Protein AF-A0A9D8N8G3-F1 (afdb_monomer)

pLDDT: mean 93.61, std 4.78, range [52.09, 98.94]

Nearest PDB structures (foldseek):
  8oh5-assembly1_C  TM=8.908E-01  e=1.670E-44  Sporomusa ovata DSM 2662
  5jfc-assembly1_L  TM=8.864E-01  e=9.690E-38  Pyrococcus furiosus
  5vj7-assembly1_A  TM=8.823E-01  e=2.853E-37  Pyrococcus furiosus COM1
  8f6n-assembly2_C  TM=8.908E-01  e=4.747E-33  Sus scrofa
  6s6s-assembly1_F  TM=8.256E-01  e=1.113E-32  Azospirillum brasilense

Structure (mmCIF, N/CA/C/O backbone):
data_AF-A0A9D8N8G3-F1
#
_entry.id   AF-A0A9D8N8G3-F1
#
loop_
_atom_site.group_PDB
_atom_site.id
_atom_site.type_symbol
_atom_site.label_atom_id
_atom_site.label_alt_id
_atom_site.label_comp_id
_atom_site.label_asym_id
_atom_site.label_entity_id
_atom_site.label_seq_id
_atom_site.pdbx_PDB_ins_code
_atom_site.Cartn_x
_atom_site.Cartn_y
_atom_site.Cartn_z
_atom_site.occupancy
_atom_site.B_iso_or_equiv
_atom_site.auth_seq_id
_atom_site.auth_comp_id
_atom_site.auth_asym_id
_atom_site.auth_atom_id
_atom_site.pdbx_PDB_model_num
ATOM 1 N N . SER A 1 1 ? 28.127 6.736 -25.339 1.00 79.81 1 SER A N 1
ATOM 2 C CA . SER A 1 1 ? 27.275 5.970 -26.266 1.00 79.81 1 SER A CA 1
ATOM 3 C C . SER A 1 1 ? 27.739 6.229 -27.685 1.00 79.81 1 SER A C 1
ATOM 5 O O . SER A 1 1 ? 28.401 7.236 -27.917 1.00 79.81 1 SER A O 1
ATOM 7 N N . VAL A 1 2 ? 27.401 5.345 -28.619 1.00 86.50 2 VAL A N 1
ATOM 8 C CA . VAL A 1 2 ? 27.477 5.591 -30.072 1.00 86.50 2 VAL A CA 1
ATOM 9 C C . VAL A 1 2 ? 26.071 5.801 -30.641 1.00 86.50 2 VAL A C 1
ATOM 11 O O . VAL A 1 2 ? 25.100 5.398 -30.009 1.00 86.50 2 VAL A O 1
ATOM 14 N N . SER A 1 3 ? 25.934 6.421 -31.818 1.00 85.56 3 SER A N 1
ATOM 15 C CA . SER A 1 3 ? 24.629 6.834 -32.370 1.00 85.56 3 SER A CA 1
ATOM 16 C C . SER A 1 3 ? 23.594 5.705 -32.437 1.00 85.56 3 SER A C 1
ATOM 18 O O . SER A 1 3 ? 22.457 5.907 -32.030 1.00 85.56 3 SER A O 1
ATOM 20 N N . ILE A 1 4 ? 24.001 4.501 -32.853 1.00 85.69 4 ILE A N 1
ATOM 21 C CA . ILE A 1 4 ? 23.126 3.320 -32.978 1.00 85.69 4 ILE A CA 1
ATOM 22 C C . ILE A 1 4 ? 22.538 2.822 -31.646 1.00 85.69 4 ILE A C 1
ATOM 24 O O . ILE A 1 4 ? 21.567 2.070 -31.651 1.00 85.69 4 ILE A O 1
ATOM 28 N N . GLU A 1 5 ? 23.102 3.237 -30.508 1.00 88.19 5 GLU A N 1
ATOM 29 C CA . GLU A 1 5 ? 22.597 2.903 -29.168 1.00 88.19 5 GLU A CA 1
ATOM 30 C C . GLU A 1 5 ? 21.455 3.840 -28.728 1.00 88.19 5 GLU A C 1
ATOM 32 O O . GLU A 1 5 ? 20.814 3.585 -27.711 1.00 88.19 5 GLU A O 1
ATOM 37 N N . HIS A 1 6 ? 21.182 4.919 -29.473 1.00 90.81 6 HIS A N 1
ATOM 38 C CA . HIS A 1 6 ? 20.105 5.866 -29.175 1.00 90.81 6 HIS A CA 1
ATOM 39 C C . HIS A 1 6 ? 18.863 5.560 -30.010 1.00 90.81 6 HIS A C 1
ATOM 41 O O . HIS A 1 6 ? 18.914 5.557 -31.237 1.00 90.81 6 HIS A O 1
ATOM 47 N N . ILE A 1 7 ? 17.707 5.387 -29.367 1.00 92.50 7 ILE A N 1
ATOM 48 C CA . ILE A 1 7 ? 16.433 5.168 -30.079 1.00 92.50 7 ILE A CA 1
ATOM 49 C C . ILE A 1 7 ? 16.090 6.359 -30.988 1.00 92.50 7 ILE A C 1
ATOM 51 O O . ILE A 1 7 ? 15.642 6.171 -32.117 1.00 92.50 7 ILE A O 1
ATOM 55 N N . SER A 1 8 ? 16.381 7.581 -30.539 1.00 93.81 8 SER A N 1
ATOM 56 C CA . SER A 1 8 ? 16.156 8.809 -31.310 1.00 93.81 8 SER A CA 1
ATOM 57 C C . SER A 1 8 ? 16.943 8.857 -32.622 1.00 93.81 8 SER A C 1
ATOM 59 O O . SER A 1 8 ? 16.462 9.443 -33.588 1.00 93.81 8 SER A O 1
ATOM 61 N N . TYR A 1 9 ? 18.121 8.225 -32.694 1.00 93.75 9 TYR A N 1
ATOM 62 C CA . TYR A 1 9 ? 18.868 8.095 -33.948 1.00 93.75 9 TYR A CA 1
ATOM 63 C C . TYR A 1 9 ? 18.066 7.292 -34.976 1.00 93.75 9 TYR A C 1
ATOM 65 O O . TYR A 1 9 ? 17.943 7.718 -36.123 1.00 93.75 9 TYR A O 1
ATOM 73 N N . TRP A 1 10 ? 17.484 6.166 -34.558 1.00 93.94 10 TRP A N 1
ATOM 74 C CA . TRP A 1 10 ? 16.692 5.313 -35.438 1.00 93.94 10 TRP A CA 1
ATOM 75 C C . TRP A 1 10 ? 15.405 5.992 -35.887 1.00 93.94 10 TRP A C 1
ATOM 77 O O . TRP A 1 10 ? 15.117 6.000 -37.078 1.00 93.94 10 TRP A O 1
ATOM 87 N N . LEU A 1 11 ? 14.674 6.623 -34.968 1.00 95.62 11 LEU A N 1
ATOM 88 C CA . LEU A 1 11 ? 13.458 7.351 -35.327 1.00 95.62 11 LEU A CA 1
ATOM 89 C C . LEU A 1 11 ? 13.748 8.493 -36.318 1.00 95.62 11 LEU A C 1
ATOM 91 O O . LEU A 1 11 ? 13.042 8.615 -37.308 1.00 95.62 11 LEU A O 1
ATOM 95 N N . LYS A 1 12 ? 14.827 9.269 -36.125 1.00 95.44 12 LYS A N 1
ATOM 96 C CA . LYS A 1 12 ? 15.235 10.319 -37.084 1.00 95.44 12 LYS A CA 1
ATOM 97 C C . LYS A 1 12 ? 15.660 9.753 -38.433 1.00 95.44 12 LYS A C 1
ATOM 99 O O . LYS A 1 12 ? 15.369 10.330 -39.472 1.00 95.44 12 LYS A O 1
ATOM 104 N N . LYS A 1 13 ? 16.367 8.622 -38.432 1.00 94.50 13 LYS A N 1
ATOM 105 C CA . LYS A 1 13 ? 16.804 7.965 -39.667 1.00 94.50 13 LYS A CA 1
ATOM 106 C C . LYS A 1 13 ? 15.622 7.548 -40.549 1.00 94.50 13 LYS A C 1
ATOM 108 O O . LYS A 1 13 ? 15.748 7.590 -41.769 1.00 94.50 13 LYS A O 1
ATOM 113 N N . TYR A 1 14 ? 14.521 7.130 -39.933 1.00 95.12 14 TYR A N 1
ATOM 114 C CA . TYR A 1 14 ? 13.307 6.683 -40.612 1.00 95.12 14 TYR A CA 1
ATOM 115 C C . TYR A 1 14 ? 12.183 7.722 -40.556 1.00 95.12 14 TYR A C 1
ATOM 117 O O . TYR A 1 14 ? 11.014 7.363 -40.665 1.00 95.12 14 TYR A O 1
ATOM 125 N N . GLU A 1 15 ? 12.508 9.002 -40.371 1.00 93.75 15 GLU A N 1
ATOM 126 C CA . GLU A 1 15 ? 11.506 10.065 -40.348 1.00 93.75 15 GLU A CA 1
ATOM 127 C C . GLU A 1 15 ? 10.691 10.072 -41.654 1.00 93.75 15 GLU A C 1
ATOM 129 O O . GLU A 1 15 ? 11.238 9.933 -42.748 1.00 93.75 15 GLU A O 1
ATOM 134 N N . GLY A 1 16 ? 9.363 10.158 -41.528 1.00 92.12 16 GLY A N 1
ATOM 135 C CA . GLY A 1 16 ? 8.422 9.971 -42.641 1.00 92.12 16 GLY A CA 1
ATOM 136 C C . GLY A 1 16 ? 8.065 8.510 -42.959 1.00 92.12 16 GLY A C 1
ATOM 137 O O . GLY A 1 16 ? 7.144 8.279 -43.732 1.00 92.12 16 GLY A O 1
ATOM 138 N N . HIS A 1 17 ? 8.733 7.533 -42.338 1.00 95.75 17 HIS A N 1
ATOM 139 C CA . HIS A 1 17 ? 8.478 6.092 -42.473 1.00 95.75 17 HIS A CA 1
ATOM 140 C C . HIS A 1 17 ? 8.412 5.415 -41.095 1.00 95.75 17 HIS A C 1
ATOM 142 O O . HIS A 1 17 ? 9.088 4.411 -40.838 1.00 95.75 17 HIS A O 1
ATOM 148 N N . ILE A 1 18 ? 7.626 5.996 -40.188 1.00 97.81 18 ILE A N 1
ATOM 149 C CA . ILE A 1 18 ? 7.393 5.476 -38.839 1.00 97.81 18 ILE A CA 1
ATOM 150 C C . ILE A 1 18 ? 5.921 5.094 -38.739 1.00 97.81 18 ILE A C 1
ATOM 152 O O . ILE A 1 18 ? 5.045 5.901 -39.033 1.00 97.81 18 ILE A O 1
ATOM 156 N N . GLY A 1 19 ? 5.659 3.868 -38.304 1.00 97.06 19 GLY A N 1
ATOM 157 C CA . GLY A 1 19 ? 4.315 3.378 -38.045 1.00 97.06 19 GLY A CA 1
ATOM 158 C C . GLY A 1 19 ? 4.213 2.776 -36.657 1.00 97.06 19 GLY A C 1
ATOM 159 O O . GLY A 1 19 ? 5.212 2.425 -36.030 1.00 97.06 19 GLY A O 1
ATOM 160 N N . VAL A 1 20 ? 2.995 2.619 -36.167 1.00 96.94 20 VAL A N 1
ATOM 161 C CA . VAL A 1 20 ? 2.717 1.934 -34.912 1.00 96.94 20 VAL A CA 1
ATOM 162 C C . VAL A 1 20 ? 1.592 0.937 -35.105 1.00 96.94 20 VAL A C 1
ATOM 164 O O . VAL A 1 20 ? 0.679 1.146 -35.897 1.00 96.94 20 VAL A O 1
ATOM 167 N N . GLY A 1 21 ? 1.675 -0.185 -34.403 1.00 94.75 21 GLY A N 1
ATOM 168 C CA . GLY A 1 21 ? 0.604 -1.163 -34.398 1.00 94.75 21 GLY A CA 1
ATOM 169 C C . GLY A 1 21 ? 0.631 -2.068 -33.181 1.00 94.75 21 GLY A C 1
ATOM 170 O O . GLY A 1 21 ? 1.273 -1.804 -32.155 1.00 94.75 21 GLY A O 1
ATOM 171 N N . ILE A 1 22 ? -0.090 -3.179 -33.309 1.00 92.56 22 ILE A N 1
ATOM 172 C CA . ILE A 1 22 ? -0.308 -4.115 -32.210 1.00 92.56 22 ILE A CA 1
ATOM 173 C C . ILE A 1 22 ? 0.998 -4.731 -31.688 1.00 92.56 22 ILE A C 1
ATOM 175 O O . ILE A 1 22 ? 1.863 -5.194 -32.432 1.00 92.56 22 ILE A O 1
ATOM 179 N N . CYS A 1 23 ? 1.113 -4.842 -30.367 1.00 92.81 23 CYS A N 1
ATOM 180 C CA . CYS A 1 23 ? 2.103 -5.698 -29.736 1.00 92.81 23 CYS A CA 1
ATOM 181 C C . CYS A 1 23 ? 1.648 -7.156 -29.835 1.00 92.81 23 CYS A C 1
ATOM 183 O O . CYS A 1 23 ? 0.794 -7.616 -29.072 1.00 92.81 23 CYS A O 1
ATOM 185 N N . SER A 1 24 ? 2.275 -7.908 -30.739 1.00 91.12 24 SER A N 1
ATOM 186 C CA . SER A 1 24 ? 1.999 -9.335 -30.954 1.00 91.12 24 SER A CA 1
ATOM 187 C C . SER A 1 24 ? 2.133 -10.177 -29.679 1.00 91.12 24 SER A C 1
ATOM 189 O O . SER A 1 24 ? 1.367 -11.118 -29.485 1.00 91.12 24 SER A O 1
ATOM 191 N N . CYS A 1 25 ? 3.052 -9.822 -28.771 1.00 92.19 25 CYS A N 1
ATOM 192 C CA . CYS A 1 25 ? 3.231 -10.517 -27.492 1.00 92.19 25 CYS A CA 1
ATOM 193 C C . CYS A 1 25 ? 2.031 -10.319 -26.556 1.00 92.19 25 CYS A C 1
ATOM 195 O O . CYS A 1 25 ? 1.520 -11.298 -26.012 1.00 92.19 25 CYS A O 1
ATOM 197 N N . ARG A 1 26 ? 1.562 -9.070 -26.392 1.00 91.88 26 ARG A N 1
ATOM 198 C CA . ARG A 1 26 ? 0.375 -8.751 -25.578 1.00 91.88 26 ARG A CA 1
ATOM 199 C C . ARG A 1 26 ? -0.870 -9.392 -26.182 1.00 91.88 26 ARG A C 1
ATOM 201 O O . ARG A 1 26 ? -1.603 -10.080 -25.478 1.00 91.88 26 ARG A O 1
ATOM 208 N N . TYR A 1 27 ? -1.059 -9.228 -27.492 1.00 91.44 27 TYR A N 1
ATOM 209 C CA . TYR A 1 27 ? -2.198 -9.788 -28.216 1.00 91.44 27 TYR A CA 1
ATOM 210 C C . TYR A 1 27 ? -2.240 -11.319 -28.128 1.00 91.44 27 TYR A C 1
ATOM 212 O O . TYR A 1 27 ? -3.257 -11.891 -27.744 1.00 91.44 27 TYR A O 1
ATOM 220 N N . GLY A 1 28 ? -1.120 -11.986 -28.422 1.00 91.50 28 GLY A N 1
ATOM 221 C CA . GLY A 1 28 ? -1.027 -13.444 -28.385 1.00 91.50 28 GLY A CA 1
ATOM 222 C C . GLY A 1 28 ? -1.285 -14.011 -26.991 1.00 91.50 28 GLY A C 1
ATOM 223 O O . GLY A 1 28 ? -2.053 -14.955 -26.852 1.00 91.50 28 GLY A O 1
ATOM 224 N N . ARG A 1 29 ? -0.710 -13.408 -25.942 1.00 87.56 29 ARG A N 1
ATOM 225 C CA . ARG A 1 29 ? -0.955 -13.829 -24.551 1.00 87.56 29 ARG A CA 1
ATOM 226 C C . ARG A 1 29 ? -2.398 -13.593 -24.120 1.00 87.56 29 ARG A C 1
ATOM 228 O O . ARG A 1 29 ? -2.968 -14.469 -23.481 1.00 87.56 29 ARG A O 1
ATOM 235 N N . LYS A 1 30 ? -3.014 -12.480 -24.536 1.00 86.88 30 LYS A N 1
ATOM 236 C CA . LYS A 1 30 ? -4.448 -12.229 -24.317 1.00 86.88 30 LYS A CA 1
ATOM 237 C C . LYS A 1 30 ? -5.321 -13.319 -24.952 1.00 86.88 30 LYS A C 1
ATOM 239 O O . LYS A 1 30 ? -6.311 -13.707 -24.356 1.00 86.88 30 LYS A O 1
ATOM 244 N N . LYS A 1 31 ? -4.949 -13.852 -26.122 1.00 89.31 31 LYS A N 1
ATOM 245 C CA . LYS A 1 31 ? -5.662 -14.972 -26.771 1.00 89.31 31 LYS A CA 1
ATOM 246 C C . LYS A 1 31 ? -5.469 -16.333 -26.094 1.00 89.31 31 LYS A C 1
ATOM 248 O O . LYS A 1 31 ? -6.205 -17.255 -26.418 1.00 89.31 31 LYS A O 1
ATOM 253 N N . MET A 1 32 ? -4.491 -16.457 -25.201 1.00 88.06 32 MET A N 1
ATOM 254 C CA . MET A 1 32 ? -4.216 -17.666 -24.417 1.00 88.06 32 MET A CA 1
ATOM 255 C C . MET A 1 32 ? -4.693 -17.533 -22.961 1.00 88.06 32 MET A C 1
ATOM 257 O O . MET A 1 32 ? -4.260 -18.316 -22.126 1.00 88.06 32 MET A O 1
ATOM 261 N N . ASP A 1 33 ? -5.491 -16.507 -22.637 1.00 84.00 33 ASP A N 1
ATOM 262 C CA . ASP A 1 33 ? -5.910 -16.172 -21.264 1.00 84.00 33 ASP A CA 1
ATOM 263 C C . ASP A 1 33 ? -4.734 -15.959 -20.283 1.00 84.00 33 ASP A C 1
ATOM 265 O O . ASP A 1 33 ? -4.852 -16.065 -19.064 1.00 84.00 33 ASP A O 1
ATOM 269 N N . GLU A 1 34 ? -3.573 -15.575 -20.823 1.00 84.94 34 GLU A N 1
ATOM 270 C CA . GLU A 1 34 ? -2.351 -15.232 -20.086 1.00 84.94 34 GLU A CA 1
ATOM 271 C C . GLU A 1 34 ? -1.985 -13.741 -20.235 1.00 84.94 34 GLU A C 1
ATOM 273 O O . GLU A 1 34 ? -0.813 -13.350 -20.165 1.00 84.94 34 GLU A O 1
ATOM 278 N N . GLY A 1 35 ? -2.977 -12.887 -20.505 1.00 85.81 35 GLY A N 1
ATOM 279 C CA . GLY A 1 35 ? -2.790 -11.442 -20.626 1.00 85.81 35 GLY A CA 1
ATOM 280 C C . GLY A 1 35 ? -2.251 -10.805 -19.339 1.00 85.81 35 GLY A C 1
ATOM 281 O O . GLY A 1 35 ? -2.284 -11.398 -18.263 1.00 85.81 35 GLY A O 1
ATOM 282 N N . CYS A 1 36 ? -1.767 -9.565 -19.420 1.00 85.25 36 CYS A N 1
ATOM 283 C CA . CYS A 1 36 ? -1.260 -8.837 -18.251 1.00 85.25 36 CYS A CA 1
ATOM 284 C C . CYS A 1 36 ? -2.001 -7.537 -17.940 1.00 85.25 36 CYS A C 1
ATOM 286 O O . CYS A 1 36 ? -1.420 -6.700 -17.250 1.00 85.25 36 CYS A O 1
ATOM 288 N N . ALA A 1 37 ? -3.241 -7.408 -18.427 1.00 89.38 37 ALA A N 1
ATOM 289 C CA . ALA A 1 37 ? -4.133 -6.254 -18.259 1.00 89.38 37 ALA A CA 1
ATOM 290 C C . ALA A 1 37 ? -3.731 -4.959 -18.997 1.00 89.38 37 ALA A C 1
ATOM 292 O O . ALA A 1 37 ? -4.441 -3.963 -18.936 1.00 89.38 37 ALA A O 1
ATOM 293 N N . ASP A 1 38 ? -2.630 -4.986 -19.749 1.00 89.88 38 ASP A N 1
ATOM 294 C CA . ASP A 1 38 ? -2.243 -3.900 -20.651 1.00 89.88 38 ASP A CA 1
ATOM 295 C C . ASP A 1 38 ? -3.086 -3.938 -21.945 1.00 89.88 38 ASP A C 1
ATOM 297 O O . ASP A 1 38 ? -3.339 -5.020 -22.495 1.00 89.88 38 ASP A O 1
ATOM 301 N N . ASP A 1 39 ? -3.412 -2.771 -22.510 1.00 91.25 39 ASP A N 1
ATOM 302 C CA . ASP A 1 39 ? -3.897 -2.689 -23.892 1.00 91.25 39 ASP A CA 1
ATOM 303 C C . ASP A 1 39 ? -2.778 -3.143 -24.853 1.00 91.25 39 ASP A C 1
ATOM 305 O O . ASP A 1 39 ? -1.593 -2.919 -24.601 1.00 91.25 39 ASP A O 1
ATOM 309 N N . TYR A 1 40 ? -3.119 -3.844 -25.936 1.00 91.88 40 TYR A N 1
ATOM 310 C CA . TYR A 1 40 ? -2.124 -4.381 -26.872 1.00 91.88 40 TYR A CA 1
ATOM 311 C C . TYR A 1 40 ? -1.851 -3.470 -28.071 1.00 91.88 40 TYR A C 1
ATOM 313 O O . TYR A 1 40 ? -0.918 -3.763 -28.819 1.00 91.88 40 TYR A O 1
ATOM 321 N N . ARG A 1 41 ? -2.643 -2.421 -28.289 1.00 92.69 41 ARG A N 1
ATOM 322 C CA . ARG A 1 41 ? -2.545 -1.528 -29.444 1.00 92.69 41 ARG A CA 1
ATOM 323 C C . ARG A 1 41 ? -1.435 -0.505 -29.237 1.00 92.69 41 ARG A C 1
ATOM 325 O O . ARG A 1 41 ? -1.098 -0.134 -28.117 1.00 92.69 41 ARG A O 1
ATOM 332 N N . ASP A 1 42 ? -0.838 -0.129 -30.354 1.00 94.25 42 ASP A N 1
ATOM 333 C CA . ASP A 1 42 ? 0.097 0.980 -30.510 1.00 94.25 42 ASP A CA 1
ATOM 334 C C . ASP A 1 42 ? 1.310 0.961 -29.568 1.00 94.25 42 ASP A C 1
ATOM 336 O O . ASP A 1 42 ? 1.805 1.986 -29.116 1.00 94.25 42 ASP A O 1
ATOM 340 N N . TRP A 1 43 ? 1.822 -0.235 -29.269 1.00 94.06 43 TRP A N 1
ATOM 341 C CA . TRP A 1 43 ? 3.058 -0.427 -28.495 1.00 94.06 43 TRP A CA 1
ATOM 342 C C . TRP A 1 43 ? 4.236 -0.911 -29.345 1.00 94.06 43 TRP A C 1
ATOM 344 O O . TRP A 1 43 ? 5.360 -0.972 -28.845 1.00 94.06 43 TRP A O 1
ATOM 354 N N . CYS A 1 44 ? 3.996 -1.341 -30.583 1.00 94.31 44 CYS A N 1
ATOM 355 C CA . CYS A 1 44 ? 5.041 -1.803 -31.490 1.00 94.31 44 CYS A CA 1
ATOM 356 C C . CYS A 1 44 ? 5.278 -0.725 -32.543 1.00 94.31 44 CYS A C 1
ATOM 358 O O . CYS A 1 44 ? 4.428 -0.542 -33.410 1.00 94.31 44 CYS A O 1
ATOM 360 N N . ILE A 1 45 ? 6.403 -0.017 -32.451 1.00 96.50 45 ILE A N 1
ATOM 361 C CA . ILE A 1 45 ? 6.772 1.010 -33.426 1.00 96.50 45 ILE A CA 1
ATOM 362 C C . ILE A 1 45 ? 7.520 0.308 -34.562 1.00 96.50 45 ILE A C 1
ATOM 364 O O . ILE A 1 45 ? 8.601 -0.237 -34.344 1.00 96.50 45 ILE A O 1
ATOM 368 N N . GLY A 1 46 ? 6.931 0.273 -35.753 1.00 95.62 46 GLY A N 1
ATOM 369 C CA . GLY A 1 46 ? 7.576 -0.178 -36.984 1.00 95.62 46 GLY A CA 1
ATOM 370 C C . GLY A 1 46 ? 8.296 0.978 -37.675 1.00 95.62 46 GLY A C 1
ATOM 371 O O . GLY A 1 46 ? 7.850 2.120 -37.602 1.00 95.62 46 GLY A O 1
ATOM 372 N N . VAL A 1 47 ? 9.402 0.688 -38.356 1.00 95.56 47 VAL A N 1
ATOM 373 C CA . VAL A 1 47 ? 10.123 1.677 -39.172 1.00 95.56 47 VAL A CA 1
ATOM 374 C C . VAL A 1 47 ? 10.464 1.109 -40.548 1.00 95.56 47 VAL A C 1
ATOM 376 O O . VAL A 1 47 ? 10.627 -0.106 -40.692 1.00 95.56 47 VAL A O 1
ATOM 379 N N . GLY A 1 48 ? 10.564 1.975 -41.560 1.00 94.19 48 GLY A N 1
ATOM 380 C CA . GLY A 1 48 ? 10.849 1.569 -42.943 1.00 94.19 48 GLY A CA 1
ATOM 381 C C . GLY A 1 48 ? 9.832 0.544 -43.457 1.00 94.19 48 GLY A C 1
ATOM 382 O O . GLY A 1 48 ? 8.633 0.720 -43.259 1.00 94.19 48 GLY A O 1
ATOM 383 N N . ASP A 1 49 ? 10.315 -0.567 -44.023 1.00 92.62 49 ASP A N 1
ATOM 384 C CA . ASP A 1 49 ? 9.488 -1.646 -44.595 1.00 92.62 49 ASP A CA 1
ATOM 385 C C . ASP A 1 49 ? 8.393 -2.159 -43.629 1.00 92.62 49 ASP A C 1
ATOM 387 O O . ASP A 1 49 ? 7.306 -2.559 -44.047 1.00 92.62 49 ASP A O 1
ATOM 391 N N . MET A 1 50 ? 8.657 -2.148 -42.315 1.00 93.62 50 MET A N 1
ATOM 392 C CA . MET A 1 50 ? 7.671 -2.572 -41.317 1.00 93.62 50 MET A CA 1
ATOM 393 C C . MET A 1 50 ? 6.553 -1.540 -41.131 1.00 93.62 50 MET A C 1
ATOM 395 O O . MET A 1 50 ? 5.410 -1.930 -40.897 1.00 93.62 50 MET A O 1
ATOM 399 N N . ALA A 1 51 ? 6.862 -0.243 -41.219 1.00 95.81 51 ALA A N 1
ATOM 400 C CA . ALA A 1 51 ? 5.848 0.810 -41.181 1.00 95.81 51 ALA A CA 1
ATOM 401 C C . ALA A 1 51 ? 4.913 0.689 -42.395 1.00 95.81 51 ALA A C 1
ATOM 403 O O . ALA A 1 51 ? 3.693 0.651 -42.226 1.00 95.81 51 ALA A O 1
ATOM 404 N N . ASP A 1 52 ? 5.483 0.481 -43.587 1.00 94.25 52 ASP A N 1
ATOM 405 C CA . ASP A 1 52 ? 4.714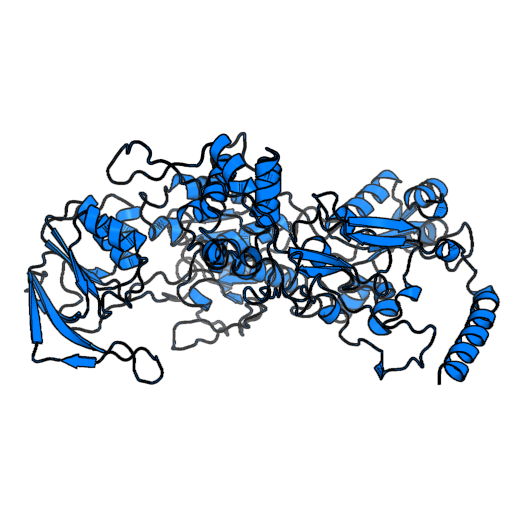 0.245 -44.813 1.00 94.25 52 ASP A CA 1
ATOM 406 C C . ASP A 1 52 ? 3.808 -0.981 -44.692 1.00 94.25 52 ASP A C 1
ATOM 408 O O . ASP A 1 52 ? 2.612 -0.900 -44.965 1.00 94.25 52 ASP A O 1
ATOM 412 N N . TYR A 1 53 ? 4.334 -2.098 -44.183 1.00 94.31 53 TYR A N 1
ATOM 413 C CA . TYR A 1 53 ? 3.535 -3.294 -43.928 1.00 94.31 53 TYR A CA 1
ATOM 414 C C . TYR A 1 53 ? 2.380 -3.039 -42.945 1.00 94.31 53 TYR A C 1
ATOM 416 O O . TYR A 1 53 ? 1.260 -3.510 -43.171 1.00 94.31 53 TYR A O 1
ATOM 424 N N . LEU A 1 54 ? 2.621 -2.314 -41.845 1.00 94.12 54 LEU A N 1
ATOM 425 C CA . LEU A 1 54 ? 1.581 -1.996 -40.860 1.00 94.12 54 LEU A CA 1
ATOM 426 C C . LEU A 1 54 ? 0.434 -1.207 -41.502 1.00 94.12 54 LEU A C 1
ATOM 428 O O . LEU A 1 54 ? -0.729 -1.580 -41.318 1.00 94.12 54 LEU A O 1
ATOM 432 N N . ARG A 1 55 ? 0.775 -0.186 -42.296 1.00 93.06 55 ARG A N 1
ATOM 433 C CA . ARG A 1 55 ? -0.162 0.653 -43.048 1.00 93.06 55 ARG A CA 1
ATOM 434 C C . ARG A 1 55 ? -0.924 -0.147 -44.106 1.00 93.06 55 ARG A C 1
ATOM 436 O O . ARG A 1 55 ? -2.152 -0.130 -44.126 1.00 93.06 55 ARG A O 1
ATOM 443 N N . GLU A 1 56 ? -0.222 -0.883 -44.965 1.00 94.62 56 GLU A N 1
ATOM 444 C CA . GLU A 1 56 ? -0.809 -1.601 -46.108 1.00 94.62 56 GLU A CA 1
ATOM 445 C C . GLU A 1 56 ? -1.707 -2.764 -45.693 1.00 94.62 56 GLU A C 1
ATOM 447 O O . GLU A 1 56 ? -2.677 -3.083 -46.380 1.00 94.62 56 GLU A O 1
ATOM 452 N N . THR A 1 57 ? -1.417 -3.388 -44.551 1.00 93.81 57 THR A N 1
ATOM 453 C CA . THR A 1 57 ? -2.243 -4.479 -44.019 1.00 93.81 57 THR A CA 1
ATOM 454 C C . THR A 1 57 ? -3.359 -4.013 -43.086 1.00 93.81 57 THR A C 1
ATOM 456 O O . THR A 1 57 ? -4.131 -4.850 -42.614 1.00 93.81 57 THR A O 1
ATOM 459 N N . GLY A 1 58 ? -3.443 -2.711 -42.785 1.00 90.19 58 GLY A N 1
ATOM 460 C CA . GLY A 1 58 ? -4.389 -2.162 -41.808 1.00 90.19 58 GLY A CA 1
ATOM 461 C C . GLY A 1 58 ? -4.162 -2.678 -40.382 1.00 90.19 58 GLY A C 1
ATOM 462 O O . GLY A 1 58 ? -5.094 -2.729 -39.581 1.00 90.19 58 GLY A O 1
ATOM 463 N N . ARG A 1 59 ? -2.938 -3.125 -40.064 1.00 89.06 59 ARG A N 1
ATOM 464 C CA . ARG A 1 59 ? -2.546 -3.650 -38.738 1.00 89.06 59 ARG A CA 1
ATOM 465 C C . ARG A 1 59 ? -1.878 -2.601 -37.848 1.00 89.06 59 ARG A C 1
ATOM 467 O O . ARG A 1 59 ? -1.489 -2.910 -36.719 1.00 89.06 59 ARG A O 1
ATOM 474 N N . GLY A 1 60 ? -1.746 -1.392 -38.369 1.00 93.94 60 GLY A N 1
ATOM 475 C CA . GLY A 1 60 ? -1.221 -0.216 -37.709 1.00 93.94 60 GLY A CA 1
ATOM 476 C C . GLY A 1 60 ? -1.471 1.018 -38.568 1.00 93.94 60 GLY A C 1
ATOM 477 O O . GLY A 1 60 ? -2.180 0.950 -39.574 1.00 93.94 60 GLY A O 1
ATOM 478 N N . HIS A 1 61 ? -0.884 2.133 -38.170 1.00 95.50 61 HIS A N 1
ATOM 479 C CA . HIS A 1 61 ? -0.967 3.397 -38.891 1.00 95.50 61 HIS A CA 1
ATOM 480 C C . HIS A 1 61 ? 0.350 4.161 -38.778 1.00 95.50 61 HIS A C 1
ATOM 482 O O . HIS A 1 61 ? 1.168 3.869 -37.904 1.00 95.50 61 HIS A O 1
ATOM 488 N N . ASP A 1 62 ? 0.551 5.134 -39.662 1.00 96.94 62 ASP A N 1
ATOM 489 C CA . ASP A 1 62 ? 1.715 6.013 -39.602 1.00 96.94 62 ASP A CA 1
ATOM 490 C C . ASP A 1 62 ? 1.630 6.932 -38.381 1.00 96.94 62 ASP A C 1
ATOM 492 O O . ASP A 1 62 ? 0.539 7.312 -37.942 1.00 96.94 62 ASP A O 1
ATOM 496 N N . ILE A 1 63 ? 2.795 7.279 -37.843 1.00 97.25 63 ILE A N 1
ATOM 497 C CA . ILE A 1 63 ? 2.959 8.240 -36.756 1.00 97.25 63 ILE A CA 1
ATOM 498 C C . ILE A 1 63 ? 4.163 9.141 -37.023 1.00 97.25 63 ILE A C 1
ATOM 500 O O . ILE A 1 63 ? 5.090 8.809 -37.762 1.00 97.25 63 ILE A O 1
ATOM 504 N N . THR A 1 64 ? 4.162 10.299 -36.388 1.00 97.44 64 THR A N 1
ATOM 505 C CA . THR A 1 64 ? 5.273 11.248 -36.389 1.00 97.44 64 THR A CA 1
ATOM 506 C C . THR A 1 64 ? 6.377 10.827 -35.414 1.00 97.44 64 THR A C 1
ATOM 508 O O . THR A 1 64 ? 6.195 9.976 -34.538 1.00 97.44 64 THR A O 1
ATOM 511 N N . TYR A 1 65 ? 7.544 11.465 -35.535 1.00 96.88 65 TYR A N 1
ATOM 512 C CA . TYR A 1 65 ? 8.636 11.307 -34.572 1.00 96.88 65 TYR A CA 1
ATOM 513 C C . TYR A 1 65 ? 8.190 11.649 -33.138 1.00 96.88 65 TYR A C 1
ATOM 515 O O . TYR A 1 65 ? 8.499 10.908 -32.204 1.00 96.88 65 TYR A O 1
ATOM 523 N N . ASP A 1 66 ? 7.442 12.740 -32.960 1.00 96.94 66 ASP A N 1
ATOM 524 C CA . ASP A 1 66 ? 7.011 13.204 -31.637 1.00 96.94 66 ASP A CA 1
ATOM 525 C C . ASP A 1 66 ? 5.994 12.250 -30.997 1.00 96.94 66 ASP A C 1
ATOM 527 O O . ASP A 1 66 ? 6.101 11.938 -29.809 1.00 96.94 66 ASP A O 1
ATOM 531 N N . GLU A 1 67 ? 5.067 11.699 -31.784 1.00 96.56 67 GLU A N 1
ATOM 532 C CA . GLU A 1 67 ? 4.141 10.656 -31.323 1.00 96.56 67 GLU A CA 1
ATOM 533 C C . GLU A 1 67 ? 4.888 9.377 -30.915 1.00 96.56 67 GLU A C 1
ATOM 535 O O . GLU A 1 67 ? 4.603 8.798 -29.863 1.00 96.56 67 GLU A O 1
ATOM 540 N N . ALA A 1 68 ? 5.908 8.967 -31.680 1.00 96.94 68 ALA A N 1
ATOM 541 C CA . ALA A 1 68 ? 6.761 7.836 -31.313 1.00 96.94 68 ALA A CA 1
ATOM 542 C C . ALA A 1 68 ? 7.488 8.086 -29.979 1.00 96.94 68 ALA A C 1
ATOM 544 O O . ALA A 1 68 ? 7.531 7.205 -29.117 1.00 96.94 68 ALA A O 1
ATOM 545 N N . MET A 1 69 ? 8.018 9.296 -29.771 1.00 96.31 69 MET A N 1
ATOM 546 C CA . MET A 1 69 ? 8.660 9.687 -28.512 1.00 96.31 69 MET A CA 1
ATOM 547 C C . MET A 1 69 ? 7.675 9.702 -27.335 1.00 96.31 69 MET A C 1
ATOM 549 O O . MET A 1 69 ? 8.038 9.270 -26.238 1.00 96.31 69 MET A O 1
ATOM 553 N N . ALA A 1 70 ? 6.429 10.131 -27.548 1.00 95.19 70 ALA A N 1
ATOM 554 C CA . ALA A 1 70 ? 5.385 10.097 -26.525 1.00 95.19 70 ALA A CA 1
ATOM 555 C C . ALA A 1 70 ? 5.039 8.657 -26.104 1.00 95.19 70 ALA A C 1
ATOM 557 O O . ALA A 1 70 ? 4.958 8.367 -24.906 1.00 95.19 70 ALA A O 1
ATOM 558 N N . ILE A 1 71 ? 4.924 7.730 -27.064 1.00 95.94 71 ILE A N 1
ATOM 559 C CA . ILE A 1 71 ? 4.712 6.297 -26.791 1.00 95.94 71 ILE A CA 1
ATOM 560 C C . ILE A 1 71 ? 5.872 5.722 -25.971 1.00 95.94 71 ILE A C 1
ATOM 562 O O . ILE A 1 71 ? 5.642 5.020 -24.983 1.00 95.94 71 ILE A O 1
ATOM 566 N N . LEU A 1 72 ? 7.118 6.036 -26.345 1.00 95.38 72 LEU A N 1
ATOM 567 C CA . LEU A 1 72 ? 8.312 5.585 -25.622 1.00 95.38 72 LEU A CA 1
ATOM 568 C C . LEU A 1 72 ? 8.339 6.121 -24.186 1.00 95.38 72 LEU A C 1
ATOM 570 O O . LEU A 1 72 ? 8.604 5.360 -23.255 1.00 95.38 72 LEU A O 1
ATOM 574 N N . LYS A 1 73 ? 8.002 7.400 -23.980 1.00 93.94 73 LYS A N 1
ATOM 575 C CA . LYS A 1 73 ? 7.913 7.996 -22.641 1.00 93.94 73 LYS A CA 1
ATOM 576 C C . LYS A 1 73 ? 6.844 7.307 -21.790 1.00 93.94 73 LYS A C 1
ATOM 578 O O . LYS A 1 73 ? 7.121 6.929 -20.652 1.00 93.94 73 LYS A O 1
ATOM 583 N N . LYS A 1 74 ? 5.654 7.070 -22.351 1.00 93.62 74 LYS A N 1
ATOM 584 C CA . LYS A 1 74 ? 4.566 6.360 -21.659 1.00 93.62 74 LYS A CA 1
ATOM 585 C C . LYS A 1 74 ? 4.975 4.934 -21.290 1.00 93.62 74 LYS A C 1
ATOM 587 O O . LYS A 1 74 ? 4.739 4.478 -20.172 1.00 93.62 74 LYS A O 1
ATOM 592 N N . ALA A 1 75 ? 5.641 4.235 -22.206 1.00 93.81 75 ALA A N 1
ATOM 593 C CA . ALA A 1 75 ? 6.211 2.917 -21.956 1.00 93.81 75 ALA A CA 1
ATOM 594 C C . ALA A 1 75 ? 7.243 2.942 -20.815 1.00 93.81 75 ALA A C 1
ATOM 596 O O . ALA A 1 75 ? 7.188 2.086 -19.930 1.00 93.81 75 ALA A O 1
ATOM 597 N N . GLU A 1 76 ? 8.134 3.935 -20.772 1.00 92.81 76 GLU A N 1
ATOM 598 C CA . GLU A 1 76 ? 9.081 4.112 -19.665 1.00 92.81 76 GLU A CA 1
ATOM 599 C C . GLU A 1 76 ? 8.378 4.359 -18.339 1.00 92.81 76 GLU A C 1
ATOM 601 O O . GLU A 1 76 ? 8.794 3.796 -17.325 1.00 92.81 76 GLU A O 1
ATOM 606 N N . ASP A 1 77 ? 7.297 5.140 -18.319 1.00 91.06 77 ASP A N 1
ATOM 607 C CA . ASP A 1 77 ? 6.515 5.434 -17.115 1.00 91.06 77 ASP A CA 1
ATOM 608 C C . ASP A 1 77 ? 5.865 4.176 -16.523 1.00 91.06 77 ASP A C 1
ATOM 610 O O . ASP A 1 77 ? 5.875 4.008 -15.298 1.00 91.06 77 ASP A O 1
ATOM 614 N N . HIS A 1 78 ? 5.497 3.212 -17.370 1.00 90.94 78 HIS A N 1
ATOM 615 C CA . HIS A 1 78 ? 5.079 1.856 -16.976 1.00 90.94 78 HIS A CA 1
ATOM 616 C C . HIS A 1 78 ? 6.231 0.867 -16.737 1.00 90.94 78 HIS A C 1
ATOM 618 O O . HIS A 1 78 ? 6.017 -0.271 -16.315 1.00 90.94 78 HIS A O 1
ATOM 624 N N . GLY A 1 79 ? 7.472 1.289 -16.989 1.00 92.12 79 GLY A N 1
ATOM 625 C CA . GLY A 1 79 ? 8.680 0.472 -16.868 1.00 92.12 79 GLY A CA 1
ATOM 626 C C . GLY A 1 79 ? 8.773 -0.645 -17.905 1.00 92.12 79 GLY A C 1
ATOM 627 O O . GLY A 1 79 ? 9.308 -1.720 -17.622 1.00 92.12 79 GLY A O 1
ATOM 628 N N . PHE A 1 80 ? 8.240 -0.407 -19.101 1.00 93.56 80 PHE A N 1
ATOM 629 C CA . PHE A 1 80 ? 8.426 -1.276 -20.253 1.00 93.56 80 PHE A CA 1
ATOM 630 C C . PHE A 1 80 ? 9.811 -1.067 -20.852 1.00 93.56 80 PHE A C 1
ATOM 632 O O . PHE A 1 80 ? 10.332 0.041 -20.892 1.00 93.56 80 PHE A O 1
ATOM 639 N N . VAL A 1 81 ? 10.411 -2.159 -21.312 1.00 93.06 81 VAL A N 1
ATOM 640 C CA . VAL A 1 81 ? 11.756 -2.163 -21.878 1.00 93.06 81 VAL A CA 1
ATOM 641 C C . VAL A 1 81 ? 11.685 -1.873 -23.364 1.00 93.06 81 VAL A C 1
ATOM 643 O O . VAL A 1 81 ? 11.065 -2.636 -24.103 1.00 93.06 81 VAL A O 1
ATOM 646 N N . HIS A 1 82 ? 12.398 -0.848 -23.810 1.00 93.50 82 HIS A N 1
ATOM 647 C CA . HIS A 1 82 ? 12.596 -0.615 -25.234 1.00 93.50 82 HIS A CA 1
ATOM 648 C C . HIS A 1 82 ? 13.561 -1.645 -25.807 1.00 93.50 82 HIS A C 1
ATOM 650 O O . HIS A 1 82 ? 14.686 -1.790 -25.324 1.00 93.50 82 HIS A O 1
ATOM 656 N N . GLN A 1 83 ? 13.129 -2.370 -26.832 1.00 89.75 83 GLN A N 1
ATOM 657 C CA . GLN A 1 83 ? 13.964 -3.336 -27.538 1.00 89.75 83 GLN A CA 1
ATOM 658 C C . GLN A 1 83 ? 13.983 -3.020 -29.025 1.00 89.75 83 GLN A C 1
ATOM 660 O O . GLN A 1 83 ? 12.939 -2.957 -29.668 1.00 89.75 83 GLN A O 1
ATOM 665 N N . VAL A 1 84 ? 15.184 -2.858 -29.563 1.00 89.38 84 VAL A N 1
ATOM 666 C CA . VAL A 1 84 ? 15.427 -2.707 -30.994 1.00 89.38 84 VAL A CA 1
ATOM 667 C C . VAL A 1 84 ? 15.828 -4.065 -31.545 1.00 89.38 84 VAL A C 1
ATOM 669 O O . VAL A 1 84 ? 16.693 -4.725 -30.967 1.00 89.38 84 VAL A O 1
ATOM 672 N N . THR A 1 85 ? 15.224 -4.480 -32.655 1.00 80.19 85 THR A N 1
ATOM 673 C CA . THR A 1 85 ? 15.683 -5.698 -33.329 1.00 80.19 85 THR A CA 1
ATOM 674 C C . THR A 1 85 ? 16.803 -5.369 -34.304 1.00 80.19 85 THR A C 1
ATOM 676 O O . THR A 1 85 ? 16.654 -4.480 -35.135 1.00 80.19 85 THR A O 1
ATOM 679 N N . ASN A 1 86 ? 17.918 -6.087 -34.190 1.00 78.19 86 ASN A N 1
ATOM 680 C CA . ASN A 1 86 ? 19.182 -5.787 -34.864 1.00 78.19 86 ASN A CA 1
ATOM 681 C C . ASN A 1 86 ? 19.718 -6.953 -35.717 1.00 78.19 86 ASN A C 1
ATOM 683 O O . ASN A 1 86 ? 20.914 -7.033 -35.983 1.00 78.19 86 ASN A O 1
ATOM 687 N N . ILE A 1 87 ? 18.843 -7.876 -36.124 1.00 81.19 87 ILE A N 1
ATOM 688 C CA . ILE A 1 87 ? 19.221 -9.068 -36.903 1.00 81.19 87 ILE A CA 1
ATOM 689 C C . ILE A 1 87 ? 19.424 -8.780 -38.399 1.00 81.19 87 ILE A C 1
ATOM 691 O O . ILE A 1 87 ? 19.850 -9.670 -39.129 1.00 81.19 87 ILE A O 1
ATOM 695 N N . ASP A 1 88 ? 19.125 -7.558 -38.848 1.00 83.38 88 ASP A N 1
ATOM 696 C CA . ASP A 1 88 ? 19.226 -7.121 -40.248 1.00 83.38 88 ASP A CA 1
ATOM 697 C C . ASP A 1 88 ? 20.591 -6.481 -40.582 1.00 83.38 88 ASP A C 1
ATOM 699 O O . ASP A 1 88 ? 20.792 -5.977 -41.686 1.00 83.38 88 ASP A O 1
ATOM 703 N N . GLY A 1 89 ? 21.541 -6.508 -39.639 1.00 81.81 89 GLY A N 1
ATOM 704 C CA . GLY A 1 89 ? 22.894 -5.968 -39.801 1.00 81.81 89 GLY A CA 1
ATOM 705 C C . GLY A 1 89 ? 23.057 -4.505 -39.375 1.00 81.81 89 GLY A C 1
ATOM 706 O O . GLY A 1 89 ? 22.131 -3.848 -38.895 1.00 81.81 89 GLY A O 1
ATOM 707 N N . GLU A 1 90 ? 24.283 -3.989 -39.507 1.00 81.88 90 GLU A N 1
ATOM 708 C CA . GLU A 1 90 ? 24.611 -2.626 -39.079 1.00 81.88 90 GLU A CA 1
ATOM 709 C C . GLU A 1 90 ? 23.836 -1.580 -39.893 1.00 81.88 90 GLU A C 1
ATOM 711 O O . GLU A 1 90 ? 23.874 -1.539 -41.121 1.00 81.88 90 GLU A O 1
ATOM 716 N N . GLY A 1 91 ? 23.130 -0.692 -39.190 1.00 83.06 91 GLY A N 1
ATOM 717 C CA . GLY A 1 91 ? 22.413 0.413 -39.818 1.00 83.06 91 GLY A CA 1
ATOM 718 C C . GLY A 1 91 ? 21.002 0.079 -40.304 1.00 83.06 91 GLY A C 1
ATOM 719 O O . GLY A 1 91 ? 20.389 0.954 -40.912 1.00 83.06 91 GLY A O 1
ATOM 720 N N . LYS A 1 92 ? 20.437 -1.096 -40.021 1.00 89.06 92 LYS A N 1
ATOM 721 C CA . LYS A 1 92 ? 19.023 -1.381 -40.305 1.00 89.06 92 LYS A CA 1
ATOM 722 C C . LYS A 1 92 ? 18.341 -1.973 -39.075 1.00 89.06 92 LYS A C 1
ATOM 724 O O . LYS A 1 92 ? 18.898 -2.833 -38.403 1.00 89.06 92 LYS A O 1
ATOM 729 N N . ILE A 1 93 ? 17.135 -1.492 -38.790 1.00 91.81 93 ILE A N 1
ATOM 730 C CA . ILE A 1 93 ? 16.229 -2.078 -37.797 1.00 91.81 93 ILE A CA 1
ATOM 731 C C . ILE A 1 93 ? 14.838 -2.151 -38.427 1.00 91.81 93 ILE A C 1
ATOM 733 O O . ILE A 1 93 ? 14.532 -1.346 -39.307 1.00 91.81 93 ILE A O 1
ATOM 737 N N . PHE A 1 94 ? 13.990 -3.073 -37.972 1.00 90.62 94 PHE A N 1
ATOM 738 C CA . PHE A 1 94 ? 12.606 -3.160 -38.460 1.00 90.62 94 PHE A CA 1
ATOM 739 C C . PHE A 1 94 ? 11.570 -2.637 -37.454 1.00 90.62 94 PHE A C 1
ATOM 741 O O . PHE A 1 94 ? 10.495 -2.195 -37.849 1.00 90.62 94 PHE A O 1
ATOM 748 N N . ALA A 1 95 ? 11.855 -2.695 -36.148 1.00 92.94 95 ALA A N 1
ATOM 749 C CA . ALA A 1 95 ? 10.918 -2.253 -35.118 1.00 92.94 95 ALA A CA 1
ATOM 750 C C . ALA A 1 95 ? 11.596 -1.914 -33.785 1.00 92.94 95 ALA A C 1
ATOM 752 O O . ALA A 1 95 ? 12.661 -2.444 -33.448 1.00 92.94 95 ALA A O 1
ATOM 753 N N . ILE A 1 96 ? 10.898 -1.090 -33.004 1.00 94.62 96 ILE A N 1
ATOM 754 C CA . ILE A 1 96 ? 11.163 -0.776 -31.602 1.00 94.62 96 ILE A CA 1
ATOM 755 C C . ILE A 1 96 ? 9.976 -1.294 -30.775 1.00 94.62 96 ILE A C 1
ATOM 757 O O . ILE A 1 96 ? 8.843 -0.822 -30.893 1.00 94.62 96 ILE A O 1
ATOM 761 N N . CYS A 1 97 ? 10.227 -2.299 -29.938 1.00 92.19 97 CYS A N 1
ATOM 762 C CA . CYS A 1 97 ? 9.224 -2.911 -29.071 1.00 92.19 97 CYS A CA 1
ATOM 763 C C . CYS A 1 97 ? 9.222 -2.269 -27.677 1.00 92.19 97 CYS A C 1
ATOM 765 O O . CYS A 1 97 ? 10.282 -2.112 -27.080 1.00 92.19 97 CYS A O 1
ATOM 767 N N . ASN A 1 98 ? 8.034 -2.015 -27.119 1.00 94.00 98 ASN A N 1
ATOM 768 C CA . ASN A 1 98 ? 7.835 -1.540 -25.743 1.00 94.00 98 ASN A CA 1
ATOM 769 C C . ASN A 1 98 ? 7.430 -2.702 -24.814 1.00 94.00 98 ASN A C 1
ATOM 771 O O . ASN A 1 98 ? 6.245 -2.961 -24.564 1.00 94.00 98 ASN A O 1
ATOM 775 N N . CYS A 1 99 ? 8.418 -3.468 -24.357 1.00 91.25 99 CYS A N 1
ATOM 776 C CA . CYS A 1 99 ? 8.247 -4.802 -23.788 1.00 91.25 99 CYS A CA 1
ATOM 777 C C . CYS A 1 99 ? 7.912 -4.806 -22.290 1.00 91.25 99 CYS A C 1
ATOM 779 O O . CYS A 1 99 ? 8.743 -4.472 -21.448 1.00 91.25 99 CYS A O 1
ATOM 781 N N . ASN A 1 100 ? 6.729 -5.319 -21.940 1.00 90.19 100 ASN A N 1
ATOM 782 C CA . ASN A 1 100 ? 6.393 -5.664 -20.559 1.00 90.19 100 ASN A CA 1
ATOM 783 C C . ASN A 1 100 ? 6.933 -7.059 -20.205 1.00 90.19 100 ASN A C 1
ATOM 785 O O . ASN A 1 100 ? 6.617 -8.050 -20.869 1.00 90.19 100 ASN A O 1
ATOM 789 N N . VAL A 1 101 ? 7.709 -7.158 -19.125 1.00 82.75 101 VAL A N 1
ATOM 790 C CA . VAL A 1 101 ? 8.277 -8.424 -18.626 1.00 82.75 101 VAL A CA 1
ATOM 791 C C . VAL A 1 101 ? 7.219 -9.493 -18.331 1.00 82.75 101 VAL A C 1
ATOM 793 O O . VAL A 1 101 ? 7.508 -10.680 -18.469 1.00 82.75 101 VAL A O 1
ATOM 796 N N . LYS A 1 102 ? 5.980 -9.098 -17.998 1.00 85.56 102 LYS A N 1
ATOM 797 C CA . LYS A 1 102 ? 4.880 -10.040 -17.734 1.00 85.56 102 LYS A CA 1
ATOM 798 C C . LYS A 1 102 ? 4.543 -10.914 -18.956 1.00 85.56 102 LYS A C 1
ATOM 800 O O . LYS A 1 102 ? 4.089 -12.041 -18.779 1.00 85.56 102 LYS A O 1
ATOM 805 N N . ILE A 1 103 ? 4.761 -10.419 -20.183 1.00 88.12 103 ILE A N 1
ATOM 806 C CA . ILE A 1 103 ? 4.244 -11.048 -21.419 1.00 88.12 103 ILE A CA 1
ATOM 807 C C . ILE A 1 103 ? 5.233 -11.117 -22.588 1.00 88.12 103 ILE A C 1
ATOM 809 O O . ILE A 1 103 ? 4.948 -11.778 -23.586 1.00 88.12 103 ILE A O 1
ATOM 813 N N . CYS A 1 104 ? 6.381 -10.444 -22.509 1.00 87.38 104 CYS A N 1
ATOM 814 C CA . CYS A 1 104 ? 7.274 -10.292 -23.653 1.00 87.38 104 CYS A CA 1
ATOM 815 C C . CYS A 1 104 ? 7.951 -11.615 -24.059 1.00 87.38 104 CYS A C 1
ATOM 817 O O . CYS A 1 104 ? 8.671 -12.231 -23.268 1.00 87.38 104 CYS A O 1
ATOM 819 N N . ASN A 1 105 ? 7.791 -12.003 -25.329 1.00 88.19 105 ASN A N 1
ATOM 820 C CA . ASN A 1 105 ? 8.446 -13.184 -25.896 1.00 88.19 105 ASN A CA 1
ATOM 821 C C . ASN A 1 105 ? 9.934 -12.962 -26.210 1.00 88.19 105 ASN A C 1
ATOM 823 O O . ASN A 1 105 ? 10.693 -13.926 -26.198 1.00 88.19 105 ASN A O 1
ATOM 827 N N . ALA A 1 106 ? 10.368 -11.723 -26.457 1.00 86.81 106 ALA A N 1
ATOM 828 C CA . ALA A 1 106 ? 11.783 -11.416 -26.660 1.00 86.81 106 ALA A CA 1
ATOM 829 C C . ALA A 1 106 ? 12.558 -11.523 -25.339 1.00 86.81 106 ALA A C 1
ATOM 831 O O . ALA A 1 106 ? 13.503 -12.296 -25.246 1.00 86.81 106 ALA A O 1
ATOM 832 N N . LEU A 1 107 ? 12.099 -10.867 -24.266 1.00 90.06 107 LEU A N 1
ATOM 833 C CA . LEU A 1 107 ? 12.706 -11.020 -22.938 1.00 90.06 107 LEU A CA 1
ATOM 834 C C . LEU A 1 107 ? 12.683 -12.481 -22.465 1.00 90.06 107 LEU A C 1
ATOM 836 O O . LEU A 1 107 ? 13.665 -12.938 -21.876 1.00 90.06 107 LEU A O 1
ATOM 840 N N . ARG A 1 108 ? 11.619 -13.237 -22.781 1.00 91.00 108 ARG A N 1
ATOM 841 C CA . ARG A 1 108 ? 11.513 -14.669 -22.461 1.00 91.00 108 ARG A CA 1
ATOM 842 C C . ARG A 1 108 ? 12.748 -15.458 -22.884 1.00 91.00 108 ARG A C 1
ATOM 844 O O . ARG A 1 108 ? 13.155 -16.320 -22.117 1.00 91.00 108 ARG A O 1
ATOM 851 N N . THR A 1 109 ? 13.355 -15.182 -24.041 1.00 88.50 109 THR A N 1
ATOM 852 C CA . THR A 1 109 ? 14.531 -15.942 -24.497 1.00 88.50 109 THR A CA 1
ATOM 853 C C . THR A 1 109 ? 15.660 -15.825 -23.471 1.00 88.50 109 THR A C 1
ATOM 855 O O . THR A 1 109 ? 16.115 -16.829 -22.935 1.00 88.50 109 THR A O 1
ATOM 858 N N . SER A 1 110 ? 16.049 -14.610 -23.088 1.00 90.44 110 SER A N 1
ATOM 859 C CA . SER A 1 110 ? 17.101 -14.406 -22.083 1.00 90.44 110 SER A CA 1
ATOM 860 C C . SER A 1 110 ? 16.735 -14.896 -20.682 1.00 90.44 110 SER A C 1
ATOM 862 O O . SER A 1 110 ? 17.597 -15.418 -19.978 1.00 90.44 110 SER A O 1
ATOM 864 N N . GLN A 1 111 ? 15.476 -14.734 -20.271 1.00 92.38 111 GLN A N 1
ATOM 865 C CA . GLN A 1 111 ? 15.069 -14.957 -18.885 1.00 92.38 111 GLN A CA 1
ATOM 866 C C . GLN A 1 111 ? 14.735 -16.423 -18.602 1.00 92.38 111 GLN A C 1
ATOM 868 O O . GLN A 1 111 ? 15.169 -16.956 -17.587 1.00 92.38 111 GLN A O 1
ATOM 873 N N . LEU A 1 112 ? 14.028 -17.102 -19.510 1.00 93.38 112 LEU A N 1
ATOM 874 C CA . LEU A 1 112 ? 13.679 -18.513 -19.346 1.00 93.38 112 LEU A CA 1
ATOM 875 C C . LEU A 1 112 ? 14.916 -19.407 -19.435 1.00 93.38 112 LEU A C 1
ATOM 877 O O . LEU A 1 112 ? 15.052 -20.349 -18.664 1.00 93.38 112 LEU A O 1
ATOM 881 N N . PHE A 1 113 ? 15.855 -19.103 -20.331 1.00 93.12 113 PHE A N 1
ATOM 882 C CA . PHE A 1 113 ? 17.085 -19.887 -20.457 1.00 93.12 113 PHE A CA 1
ATOM 883 C C . PHE A 1 113 ? 18.205 -19.423 -19.510 1.00 93.12 113 PHE A C 1
ATOM 885 O O . PHE A 1 113 ? 19.273 -20.035 -19.514 1.00 93.12 113 PHE A O 1
ATOM 892 N N . ASN A 1 114 ? 17.979 -18.381 -18.693 1.00 91.38 114 ASN A N 1
ATOM 893 C CA . ASN A 1 114 ? 18.990 -17.724 -17.851 1.00 91.38 114 ASN A CA 1
ATOM 894 C C . ASN A 1 114 ? 20.267 -17.339 -18.626 1.00 91.38 114 ASN A C 1
ATOM 896 O O . ASN A 1 114 ? 21.390 -17.504 -18.154 1.00 91.38 114 ASN A O 1
ATOM 900 N N . THR A 1 115 ? 20.101 -16.820 -19.839 1.00 91.25 115 THR A N 1
ATOM 901 C CA . THR A 1 115 ? 21.196 -16.378 -20.710 1.00 91.25 115 THR A CA 1
ATOM 902 C C . THR A 1 115 ? 21.020 -14.889 -21.032 1.00 91.25 115 THR A C 1
ATOM 904 O O . THR A 1 115 ? 20.482 -14.540 -22.090 1.00 91.25 115 THR A O 1
ATOM 907 N N . PRO A 1 116 ? 21.451 -13.991 -20.128 1.00 88.25 116 PRO A N 1
ATOM 908 C CA . PRO A 1 116 ? 21.204 -12.551 -20.237 1.00 88.25 116 PRO A CA 1
ATOM 909 C C . PRO A 1 116 ? 21.791 -11.944 -21.515 1.00 88.25 116 PRO A C 1
ATOM 911 O O . PRO A 1 116 ? 21.198 -11.027 -22.073 1.00 88.25 116 PRO A O 1
ATOM 914 N N . ASN A 1 117 ? 22.877 -12.523 -22.039 1.00 87.69 117 ASN A N 1
ATOM 915 C CA . ASN A 1 117 ? 23.531 -12.099 -23.280 1.00 87.69 117 ASN A CA 1
ATOM 916 C C . ASN A 1 117 ? 22.626 -12.162 -24.526 1.00 87.69 117 ASN A C 1
ATOM 918 O O . ASN A 1 117 ? 22.936 -11.510 -25.511 1.00 87.69 117 ASN A O 1
ATOM 922 N N . MET A 1 118 ? 21.498 -12.887 -24.494 1.00 87.50 118 MET A N 1
ATOM 923 C CA . MET A 1 118 ? 20.531 -12.874 -25.605 1.00 87.50 118 MET A CA 1
ATOM 924 C C . MET A 1 118 ? 19.712 -11.577 -25.703 1.00 87.50 118 MET A C 1
ATOM 926 O O . MET A 1 118 ? 19.128 -11.317 -26.747 1.00 87.50 118 MET A O 1
ATOM 930 N N . SER A 1 119 ? 19.659 -10.778 -24.633 1.00 89.94 119 SER A N 1
ATOM 931 C CA . SER A 1 119 ? 18.923 -9.501 -24.588 1.00 89.94 119 SER A CA 1
ATOM 932 C C . SER A 1 119 ? 19.782 -8.342 -24.074 1.00 89.94 119 SER A C 1
ATOM 934 O O . SER A 1 119 ? 19.248 -7.287 -23.737 1.00 89.94 119 SER A O 1
ATOM 936 N N . ARG A 1 120 ? 21.092 -8.554 -23.918 1.00 89.81 120 ARG A N 1
ATOM 937 C CA . ARG A 1 120 ? 22.004 -7.607 -23.274 1.00 89.81 120 ARG A CA 1
ATOM 938 C C . ARG A 1 120 ? 22.352 -6.470 -24.233 1.00 89.81 120 ARG A C 1
ATOM 940 O O . ARG A 1 120 ? 22.745 -6.720 -25.366 1.00 89.81 120 ARG A O 1
ATOM 947 N N . SER A 1 121 ? 22.232 -5.234 -23.757 1.00 92.81 121 SER A N 1
ATOM 948 C CA . SER A 1 121 ? 22.776 -4.058 -24.441 1.00 92.81 121 SER A CA 1
ATOM 949 C C . SER A 1 121 ? 24.270 -3.884 -24.137 1.00 92.81 121 SER A C 1
ATOM 951 O O . SER A 1 121 ? 24.848 -4.624 -23.342 1.00 92.81 121 SER A O 1
ATOM 953 N N . ALA A 1 122 ? 24.898 -2.846 -24.692 1.00 94.19 122 ALA A N 1
ATOM 954 C CA . ALA A 1 122 ? 26.279 -2.493 -24.361 1.00 94.19 122 ALA A CA 1
ATOM 955 C C . ALA A 1 122 ? 26.494 -2.026 -22.907 1.00 94.19 122 ALA A C 1
ATOM 957 O O . ALA A 1 122 ? 27.614 -1.674 -22.529 1.00 94.19 122 ALA A O 1
ATOM 958 N N . TYR A 1 123 ? 25.432 -1.998 -22.096 1.00 96.12 123 TYR A N 1
ATOM 959 C CA . TYR A 1 123 ? 25.403 -1.359 -20.793 1.00 96.12 123 TYR A CA 1
ATOM 960 C C . TYR A 1 123 ? 25.125 -2.323 -19.642 1.00 96.12 123 TYR A C 1
ATOM 962 O O . TYR A 1 123 ? 24.372 -3.287 -19.764 1.00 96.12 123 TYR A O 1
ATOM 970 N N . VAL A 1 124 ? 25.674 -1.996 -18.477 1.00 96.69 124 VAL A N 1
ATOM 971 C CA . VAL A 1 124 ? 25.408 -2.662 -17.200 1.00 96.69 124 VAL A CA 1
ATOM 972 C C . VAL A 1 124 ? 25.054 -1.597 -16.171 1.00 96.69 124 VAL A C 1
ATOM 974 O O . VAL A 1 124 ? 25.687 -0.546 -16.105 1.00 96.69 124 VAL A O 1
ATOM 977 N N . ALA A 1 125 ? 24.007 -1.847 -15.388 1.00 97.62 125 ALA A N 1
ATOM 978 C CA . ALA A 1 125 ? 23.616 -0.950 -14.307 1.00 97.62 125 ALA A CA 1
ATOM 979 C C . ALA A 1 125 ? 24.487 -1.189 -13.068 1.00 97.62 125 ALA A C 1
ATOM 981 O O . ALA A 1 125 ? 24.701 -2.342 -12.694 1.00 97.62 125 ALA A O 1
ATOM 982 N N . LYS A 1 126 ? 24.921 -0.119 -12.399 1.00 97.44 126 LYS A N 1
ATOM 983 C CA . LYS A 1 126 ? 25.582 -0.188 -11.087 1.00 97.44 126 LYS A CA 1
ATOM 984 C C . LYS A 1 126 ? 24.958 0.809 -10.131 1.00 97.44 126 LYS A C 1
ATOM 986 O O . LYS A 1 126 ? 24.531 1.882 -10.554 1.00 97.44 126 LYS A O 1
ATOM 991 N N . VAL A 1 127 ? 24.894 0.430 -8.859 1.00 97.25 127 VAL A N 1
ATOM 992 C CA . VAL A 1 127 ? 24.363 1.270 -7.782 1.00 97.25 127 VAL A CA 1
ATOM 993 C C . VAL A 1 127 ? 25.515 1.940 -7.049 1.00 97.25 127 VAL A C 1
ATOM 995 O O . VAL A 1 127 ? 26.487 1.272 -6.710 1.00 97.25 127 VAL A O 1
ATOM 998 N N . ASP A 1 128 ? 25.360 3.230 -6.777 1.00 96.12 128 ASP A N 1
ATOM 999 C CA . ASP A 1 128 ? 26.102 3.950 -5.751 1.00 96.12 128 ASP A CA 1
ATOM 1000 C C . ASP A 1 128 ? 25.354 3.801 -4.407 1.00 96.12 128 ASP A C 1
ATOM 1002 O O . ASP A 1 128 ? 24.254 4.355 -4.240 1.00 96.12 128 ASP A O 1
ATOM 1006 N N . PRO A 1 129 ? 25.891 3.017 -3.450 1.00 92.81 129 PRO A N 1
ATOM 1007 C CA . PRO A 1 129 ? 25.228 2.770 -2.177 1.00 92.81 129 PRO A CA 1
ATOM 1008 C C . PRO A 1 129 ? 25.034 4.035 -1.343 1.00 92.81 129 PRO A C 1
ATOM 1010 O O . PRO A 1 129 ? 24.038 4.107 -0.623 1.00 92.81 129 PRO A O 1
ATOM 1013 N N . GLU A 1 130 ? 25.904 5.041 -1.459 1.00 91.75 130 GLU A N 1
ATOM 1014 C CA . GLU A 1 130 ? 25.821 6.276 -0.666 1.00 91.75 130 GLU A CA 1
ATOM 1015 C C . GLU A 1 130 ? 24.554 7.057 -1.009 1.00 91.75 130 GLU A C 1
ATOM 1017 O O . GLU A 1 130 ? 23.788 7.493 -0.144 1.00 91.75 130 GLU A O 1
ATOM 1022 N N . ASN A 1 131 ? 24.249 7.125 -2.301 1.00 95.38 131 ASN A N 1
ATOM 1023 C CA . ASN A 1 131 ? 23.066 7.809 -2.793 1.00 95.38 131 ASN A CA 1
ATOM 1024 C C . ASN A 1 131 ? 21.778 6.992 -2.639 1.00 95.38 131 ASN A C 1
ATOM 1026 O O . ASN A 1 131 ? 20.684 7.565 -2.553 1.00 95.38 131 ASN A O 1
ATOM 1030 N N . CYS A 1 132 ? 21.890 5.664 -2.555 1.00 97.12 132 CYS A N 1
ATOM 1031 C CA . CYS A 1 132 ? 20.749 4.763 -2.494 1.00 97.12 132 CYS A CA 1
ATOM 1032 C C . CYS A 1 132 ? 19.992 4.843 -1.160 1.00 97.12 132 CYS A C 1
ATOM 1034 O O . CYS A 1 132 ? 20.568 4.776 -0.079 1.00 97.12 132 CYS A O 1
ATOM 1036 N N . VAL A 1 133 ? 18.663 4.888 -1.232 1.00 96.50 133 VAL A N 1
ATOM 1037 C CA . VAL A 1 133 ? 17.764 4.945 -0.062 1.00 96.50 133 VAL A CA 1
ATOM 1038 C C . VAL A 1 133 ? 16.888 3.700 0.092 1.00 96.50 133 VAL A C 1
ATOM 1040 O O . VAL A 1 133 ? 15.888 3.740 0.798 1.00 96.50 133 VAL A O 1
ATOM 1043 N N . ALA A 1 134 ? 17.185 2.623 -0.642 1.00 96.50 134 ALA A N 1
ATOM 1044 C CA . ALA A 1 134 ? 16.380 1.395 -0.654 1.00 96.50 134 ALA A CA 1
ATOM 1045 C C . ALA A 1 134 ? 14.861 1.616 -0.829 1.00 96.50 134 ALA A C 1
ATOM 1047 O O . ALA A 1 134 ? 14.043 0.893 -0.265 1.00 96.50 134 ALA A O 1
ATOM 1048 N N . CYS A 1 135 ? 14.452 2.592 -1.653 1.00 95.25 135 CYS A N 1
ATOM 1049 C CA . CYS A 1 135 ? 13.026 2.832 -1.906 1.00 95.25 135 CYS A CA 1
ATOM 1050 C C . CYS A 1 135 ? 12.342 1.640 -2.601 1.00 95.25 135 CYS A C 1
ATOM 1052 O O . CYS A 1 135 ? 11.140 1.439 -2.437 1.00 95.25 135 CYS A O 1
ATOM 1054 N N . GLY A 1 136 ? 13.112 0.836 -3.346 1.00 94.81 136 GLY A N 1
ATOM 1055 C CA . GLY A 1 136 ? 12.652 -0.376 -4.025 1.00 94.81 136 GLY A CA 1
ATOM 1056 C C . GLY A 1 136 ? 12.131 -0.154 -5.444 1.00 94.81 136 GLY A C 1
ATOM 1057 O O . GLY A 1 136 ? 11.935 -1.127 -6.158 1.00 94.81 136 GLY A O 1
ATOM 1058 N N . ARG A 1 137 ? 11.983 1.090 -5.920 1.00 94.12 137 ARG A N 1
ATOM 1059 C CA . ARG A 1 137 ? 11.419 1.357 -7.260 1.00 94.12 137 ARG A CA 1
ATOM 1060 C C . ARG A 1 137 ? 12.179 0.636 -8.378 1.00 94.12 137 ARG A C 1
ATOM 1062 O O . ARG A 1 137 ? 11.578 -0.032 -9.208 1.00 94.12 137 ARG A O 1
ATOM 1069 N N . CYS A 1 138 ? 13.508 0.713 -8.387 1.00 95.44 138 CYS A N 1
ATOM 1070 C CA . CYS A 1 138 ? 14.325 0.019 -9.388 1.00 95.44 138 CYS A CA 1
ATOM 1071 C C . CYS A 1 138 ? 14.168 -1.513 -9.352 1.00 95.44 138 CYS A C 1
ATOM 1073 O O . CYS A 1 138 ? 14.317 -2.158 -10.387 1.00 95.44 138 CYS A O 1
ATOM 1075 N N . VAL A 1 139 ? 13.843 -2.079 -8.188 1.00 95.62 139 VAL A N 1
ATOM 1076 C CA . VAL A 1 139 ? 13.591 -3.510 -7.988 1.00 95.62 139 VAL A CA 1
ATOM 1077 C C . VAL A 1 139 ? 12.234 -3.900 -8.569 1.00 95.62 139 VAL A C 1
ATOM 1079 O O . VAL A 1 139 ? 12.146 -4.854 -9.336 1.00 95.62 139 VAL A O 1
ATOM 1082 N N . GLU A 1 140 ? 11.184 -3.138 -8.259 1.00 93.56 140 GLU A N 1
ATOM 1083 C CA . GLU A 1 140 ? 9.812 -3.417 -8.711 1.00 93.56 140 GLU A CA 1
ATOM 1084 C C . GLU A 1 140 ? 9.687 -3.399 -10.248 1.00 93.56 140 GLU A C 1
ATOM 1086 O O . GLU A 1 140 ? 8.950 -4.197 -10.835 1.00 93.56 140 GLU A O 1
ATOM 1091 N N . TYR A 1 141 ? 10.467 -2.544 -10.918 1.00 93.25 141 TYR A N 1
ATOM 1092 C CA . TYR A 1 141 ? 10.475 -2.419 -12.379 1.00 93.25 141 TYR A CA 1
ATOM 1093 C C . TYR A 1 141 ? 11.582 -3.218 -13.084 1.00 93.25 141 TYR A C 1
ATOM 1095 O O . TYR A 1 141 ? 11.627 -3.222 -14.312 1.00 93.25 141 TYR A O 1
ATOM 1103 N N . CYS A 1 142 ? 12.470 -3.918 -12.365 1.00 94.62 142 CYS A N 1
ATOM 1104 C CA . CYS A 1 142 ? 13.534 -4.681 -13.016 1.00 94.62 142 CYS A CA 1
ATOM 1105 C C . CYS A 1 142 ? 12.948 -5.873 -13.805 1.00 94.62 142 CYS A C 1
ATOM 1107 O O . CYS A 1 142 ? 12.392 -6.792 -13.198 1.00 94.62 142 CYS A O 1
ATOM 1109 N N . PRO A 1 143 ? 13.111 -5.937 -15.141 1.00 92.19 143 PRO A N 1
ATOM 1110 C CA . PRO A 1 143 ? 12.561 -7.033 -15.946 1.00 92.19 143 PRO A CA 1
ATOM 1111 C C . PRO A 1 143 ? 13.335 -8.345 -15.745 1.00 92.19 143 PRO A C 1
ATOM 1113 O O . PRO A 1 143 ? 12.804 -9.446 -15.889 1.00 92.19 143 PRO A O 1
ATOM 1116 N N . ALA A 1 144 ? 14.621 -8.237 -15.417 1.00 93.25 144 ALA A N 1
ATOM 1117 C CA . ALA A 1 144 ? 15.501 -9.383 -15.280 1.00 93.25 144 ALA A CA 1
ATOM 1118 C C . ALA A 1 144 ? 15.546 -9.933 -13.853 1.00 93.25 144 ALA A C 1
ATOM 1120 O O . ALA A 1 144 ? 16.106 -11.001 -13.656 1.00 93.25 144 ALA A O 1
ATOM 1121 N N . GLY A 1 145 ? 15.015 -9.223 -12.850 1.00 93.62 145 GLY A N 1
ATOM 1122 C CA . GLY A 1 145 ? 15.294 -9.532 -11.441 1.00 93.62 145 GLY A CA 1
ATOM 1123 C C . GLY A 1 145 ? 16.777 -9.384 -11.080 1.00 93.62 145 GLY A C 1
ATOM 1124 O O . GLY A 1 145 ? 17.266 -10.063 -10.180 1.00 93.62 145 GLY A O 1
ATOM 1125 N N . ALA A 1 146 ? 17.502 -8.546 -11.829 1.00 96.25 146 ALA A N 1
ATOM 1126 C CA . ALA A 1 146 ? 18.912 -8.242 -11.606 1.00 96.25 146 ALA A CA 1
ATOM 1127 C C . ALA A 1 146 ? 19.116 -7.257 -10.449 1.00 96.25 146 ALA A C 1
ATOM 1129 O O . ALA A 1 146 ? 20.168 -7.273 -9.829 1.00 96.25 146 ALA A O 1
ATOM 1130 N N . VAL A 1 147 ? 18.131 -6.405 -10.156 1.00 96.81 147 VAL A N 1
ATOM 1131 C CA . VAL A 1 147 ? 18.189 -5.464 -9.032 1.00 96.81 147 VAL A CA 1
ATOM 1132 C C . VAL A 1 147 ? 17.311 -5.988 -7.907 1.00 96.81 147 VAL A C 1
ATOM 1134 O O . VAL A 1 147 ? 16.138 -6.272 -8.143 1.00 96.81 147 VAL A O 1
ATOM 1137 N N . LYS A 1 148 ? 17.857 -6.089 -6.694 1.00 97.38 148 LYS A N 1
ATOM 1138 C CA . LYS A 1 148 ? 17.117 -6.454 -5.475 1.00 97.38 148 LYS A CA 1
ATOM 1139 C C . LYS A 1 148 ? 17.494 -5.540 -4.320 1.00 97.38 148 LYS A C 1
ATOM 1141 O O . LYS A 1 148 ? 18.564 -4.937 -4.332 1.00 97.38 148 LYS A O 1
ATOM 1146 N N . LEU A 1 149 ? 16.625 -5.436 -3.323 1.00 97.81 149 LEU A N 1
ATOM 1147 C CA . LEU A 1 149 ? 16.958 -4.788 -2.063 1.00 97.81 149 LEU A CA 1
ATOM 1148 C C . LEU A 1 149 ? 17.865 -5.692 -1.230 1.00 97.81 149 LEU A C 1
ATOM 1150 O O . LEU A 1 149 ? 17.632 -6.897 -1.117 1.00 97.81 149 LEU A O 1
ATOM 1154 N N . GLY A 1 150 ? 18.879 -5.073 -0.646 1.00 96.94 150 GLY A N 1
ATOM 1155 C CA . GLY A 1 150 ? 19.785 -5.655 0.324 1.00 96.94 150 GLY A CA 1
ATOM 1156 C C . GLY A 1 150 ? 20.059 -4.682 1.470 1.00 96.94 150 GLY A C 1
ATOM 1157 O O . GLY A 1 150 ? 19.461 -3.599 1.580 1.00 96.94 150 GLY A O 1
ATOM 1158 N N . GLN A 1 151 ? 20.995 -5.088 2.311 1.00 95.06 151 GLN A N 1
ATOM 1159 C CA . GLN A 1 151 ? 21.525 -4.344 3.437 1.00 95.06 151 GLN A CA 1
ATOM 1160 C C . GLN A 1 151 ? 22.678 -3.439 2.982 1.00 95.06 151 GLN A C 1
ATOM 1162 O O . GLN A 1 151 ? 23.535 -3.853 2.196 1.00 95.06 151 GLN A O 1
ATOM 1167 N N . LYS A 1 152 ? 22.682 -2.198 3.483 1.00 94.62 152 LYS A N 1
ATOM 1168 C CA . LYS A 1 152 ? 23.791 -1.247 3.325 1.00 94.62 152 LYS A CA 1
ATOM 1169 C C . LYS A 1 152 ? 24.767 -1.316 4.499 1.00 94.62 152 LYS A C 1
ATOM 1171 O O . LYS A 1 152 ? 25.969 -1.235 4.287 1.00 94.62 152 LYS A O 1
ATOM 1176 N N . LEU A 1 153 ? 24.246 -1.462 5.720 1.00 94.69 153 LEU A N 1
ATOM 1177 C CA . LEU A 1 153 ? 25.063 -1.532 6.933 1.00 94.69 153 LEU A CA 1
ATOM 1178 C C . LEU A 1 153 ? 26.041 -2.709 6.872 1.00 94.69 153 LEU A C 1
ATOM 1180 O O . LEU A 1 153 ? 25.704 -3.787 6.380 1.00 94.69 153 LEU A O 1
ATOM 1184 N N . CYS A 1 154 ? 27.245 -2.524 7.402 1.00 94.06 154 CYS A N 1
ATOM 1185 C CA . CYS A 1 154 ? 28.173 -3.633 7.582 1.00 94.06 154 CYS A CA 1
ATOM 1186 C C . CYS A 1 154 ? 27.612 -4.629 8.598 1.00 94.06 154 CYS A C 1
ATOM 1188 O O . CYS A 1 154 ? 26.880 -4.256 9.516 1.00 94.06 154 CYS A O 1
ATOM 1190 N N . THR A 1 155 ? 27.987 -5.894 8.435 1.00 94.69 155 THR A N 1
ATOM 1191 C CA . THR A 1 155 ? 27.841 -6.875 9.513 1.00 94.69 155 THR A CA 1
ATOM 1192 C C . THR A 1 155 ? 29.026 -6.825 10.466 1.00 94.69 155 THR A C 1
ATOM 1194 O O . THR A 1 155 ? 30.055 -6.230 10.135 1.00 94.69 155 THR A O 1
ATOM 1197 N N . LYS A 1 156 ? 28.940 -7.512 11.609 1.00 93.88 156 LYS A N 1
ATOM 1198 C CA . LYS A 1 156 ? 30.073 -7.691 12.536 1.00 93.88 156 LYS A CA 1
ATOM 1199 C C . LYS A 1 156 ? 31.292 -8.333 11.860 1.00 93.88 156 LYS A C 1
ATOM 1201 O O . LYS A 1 156 ? 32.419 -8.103 12.288 1.00 93.88 156 LYS A O 1
ATOM 1206 N N . SER A 1 157 ? 31.073 -9.091 10.783 1.00 92.88 157 SER A N 1
ATOM 1207 C CA . SER A 1 157 ? 32.123 -9.738 9.980 1.00 92.88 157 SER A CA 1
ATOM 1208 C C . SER A 1 157 ? 32.616 -8.900 8.787 1.00 92.88 157 SER A C 1
ATOM 1210 O O . SER A 1 157 ? 33.465 -9.364 8.027 1.00 92.88 157 SER A O 1
ATOM 1212 N N . GLY A 1 158 ? 32.095 -7.682 8.598 1.00 93.00 158 GLY A N 1
ATOM 1213 C CA . GLY A 1 158 ? 32.458 -6.779 7.502 1.00 93.00 158 GLY A CA 1
ATOM 1214 C C . GLY A 1 158 ? 31.321 -6.496 6.504 1.00 93.00 158 GLY A C 1
ATOM 1215 O O . GLY A 1 158 ? 30.151 -6.782 6.787 1.00 93.00 158 GLY A O 1
ATOM 1216 N N . PRO A 1 159 ? 31.635 -5.892 5.342 1.00 92.38 159 PRO A N 1
ATOM 1217 C CA . PRO A 1 159 ? 30.649 -5.539 4.321 1.00 92.38 159 PRO A CA 1
ATOM 1218 C C . PRO A 1 159 ? 29.939 -6.755 3.717 1.00 92.38 159 PRO A C 1
ATOM 1220 O O . PRO A 1 159 ? 30.534 -7.813 3.514 1.00 92.38 159 PRO A O 1
ATOM 1223 N N . GLN A 1 160 ? 28.665 -6.580 3.367 1.00 92.25 160 GLN A N 1
ATOM 1224 C CA . GLN A 1 160 ? 27.864 -7.627 2.736 1.00 92.25 160 GLN A CA 1
ATOM 1225 C C . GLN A 1 160 ? 28.314 -7.917 1.299 1.00 92.25 160 GLN A C 1
ATOM 1227 O O . GLN A 1 160 ? 28.614 -7.007 0.525 1.00 92.25 160 GLN A O 1
ATOM 1232 N N . THR A 1 161 ? 28.303 -9.198 0.923 1.00 92.75 161 THR A N 1
ATOM 1233 C CA . THR A 1 161 ? 28.565 -9.649 -0.450 1.00 92.75 161 THR A CA 1
ATOM 1234 C C . THR A 1 161 ? 27.350 -10.380 -0.999 1.00 92.75 161 THR A C 1
ATOM 1236 O O . THR A 1 161 ? 26.653 -11.093 -0.281 1.00 92.75 161 THR A O 1
ATOM 1239 N N . TYR A 1 162 ? 27.076 -10.183 -2.286 1.00 94.94 162 TYR A N 1
ATOM 1240 C CA . TYR A 1 162 ? 25.869 -10.688 -2.928 1.00 94.94 162 TYR A CA 1
ATOM 1241 C C . TYR A 1 162 ? 26.227 -11.656 -4.054 1.00 94.94 162 TYR A C 1
ATOM 1243 O O . TYR A 1 162 ? 27.218 -11.437 -4.759 1.00 94.94 162 TYR A O 1
ATOM 1251 N N . PRO A 1 163 ? 25.441 -12.730 -4.242 1.00 93.75 163 PRO A N 1
ATOM 1252 C CA . PRO A 1 163 ? 25.729 -13.717 -5.269 1.00 93.75 163 PRO A CA 1
ATOM 1253 C C . PRO A 1 163 ? 25.583 -13.100 -6.664 1.00 93.75 163 PRO A C 1
ATOM 1255 O O . PRO A 1 163 ? 24.661 -12.325 -6.915 1.00 93.75 163 PRO A O 1
ATOM 1258 N N . LYS A 1 164 ? 26.467 -13.497 -7.584 1.00 93.31 164 LYS A N 1
ATOM 1259 C CA . LYS A 1 164 ? 26.330 -13.204 -9.015 1.00 93.31 164 LYS A CA 1
ATOM 1260 C C . LYS A 1 164 ? 25.827 -14.440 -9.751 1.00 93.31 164 LYS A C 1
ATOM 1262 O O . LYS A 1 164 ? 26.306 -15.548 -9.504 1.00 93.31 164 LYS A O 1
ATOM 1267 N N . GLN A 1 165 ? 24.894 -14.248 -10.676 1.00 91.19 165 GLN A N 1
ATOM 1268 C CA . GLN A 1 165 ? 24.386 -15.302 -11.548 1.00 91.19 165 GLN A CA 1
ATOM 1269 C C . GLN A 1 165 ? 25.536 -15.970 -12.319 1.00 91.19 165 GLN A C 1
ATOM 1271 O O . GLN A 1 165 ? 26.389 -15.300 -12.900 1.00 91.19 165 GLN A O 1
ATOM 1276 N N . GLU A 1 166 ? 25.559 -17.301 -12.362 1.00 92.25 166 GLU A N 1
ATOM 1277 C CA . GLU A 1 166 ? 26.493 -18.025 -13.227 1.00 92.25 166 GLU A CA 1
ATOM 1278 C C . GLU A 1 166 ? 26.153 -17.761 -14.702 1.00 92.25 166 GLU A C 1
ATOM 1280 O O . GLU A 1 166 ? 24.980 -17.767 -15.081 1.00 92.25 166 GLU A O 1
ATOM 1285 N N . LEU A 1 167 ? 27.175 -17.558 -15.536 1.00 90.56 167 LEU A N 1
ATOM 1286 C CA . LEU A 1 167 ? 27.031 -17.324 -16.973 1.00 90.56 167 LEU A CA 1
ATOM 1287 C C . LEU A 1 167 ? 27.347 -18.589 -17.792 1.00 90.56 167 LEU A C 1
ATOM 1289 O O . LEU A 1 167 ? 28.192 -19.397 -17.391 1.00 90.56 167 LEU A O 1
ATOM 1293 N N . PRO A 1 168 ? 26.745 -18.754 -18.987 1.00 88.50 168 PRO A N 1
ATOM 1294 C CA . PRO A 1 168 ? 26.951 -19.936 -19.825 1.00 88.50 168 PRO A CA 1
ATOM 1295 C C . PRO A 1 168 ? 28.368 -20.057 -20.412 1.00 88.50 168 PRO A C 1
ATOM 1297 O O . PRO A 1 168 ? 28.694 -21.102 -20.975 1.00 88.50 168 PRO A O 1
ATOM 1300 N N . ASP A 1 169 ? 29.224 -19.038 -20.285 1.00 86.31 169 ASP A N 1
ATOM 1301 C CA . ASP A 1 169 ? 30.524 -18.925 -20.967 1.00 86.31 169 ASP A CA 1
ATOM 1302 C C . ASP A 1 169 ? 31.535 -20.033 -20.650 1.00 86.31 169 ASP A C 1
ATOM 1304 O O . ASP A 1 169 ? 32.456 -20.270 -21.435 1.00 86.31 169 ASP A O 1
ATOM 1308 N N . ALA A 1 170 ? 31.412 -20.677 -19.489 1.00 83.88 170 ALA A N 1
ATOM 1309 C CA . ALA A 1 170 ? 32.387 -21.655 -19.003 1.00 83.88 170 ALA A CA 1
ATOM 1310 C C . ALA A 1 170 ? 31.749 -22.893 -18.350 1.00 83.88 170 ALA A C 1
ATOM 1312 O O . ALA A 1 170 ? 32.445 -23.645 -17.671 1.00 83.88 170 ALA A O 1
ATOM 1313 N N . ALA A 1 171 ? 30.444 -23.103 -18.542 1.00 87.19 171 ALA A N 1
ATOM 1314 C CA . ALA A 1 171 ? 29.697 -24.212 -17.953 1.00 87.19 171 ALA A CA 1
ATOM 1315 C C . ALA A 1 171 ? 28.795 -24.897 -18.990 1.00 87.19 171 ALA A C 1
ATOM 1317 O O . ALA A 1 171 ? 28.308 -24.269 -19.940 1.00 87.19 171 ALA A O 1
ATOM 1318 N N . LYS A 1 172 ? 28.540 -26.200 -18.799 1.00 88.44 172 LYS A N 1
ATOM 1319 C CA . LYS A 1 172 ? 27.532 -26.926 -19.582 1.00 88.44 172 LYS A CA 1
ATOM 1320 C C . LYS A 1 172 ? 26.155 -26.353 -19.243 1.00 88.44 172 LYS A C 1
ATOM 1322 O O . LYS A 1 172 ? 25.762 -26.329 -18.083 1.00 88.44 172 LYS A O 1
ATOM 1327 N N . TRP A 1 173 ? 25.431 -25.908 -20.267 1.00 91.44 173 TRP A N 1
ATOM 1328 C CA . TRP A 1 173 ? 24.131 -25.256 -20.114 1.00 91.44 173 TRP A CA 1
ATOM 1329 C C . TRP A 1 173 ? 23.031 -26.171 -20.640 1.00 91.44 173 TRP A C 1
ATOM 1331 O O . TRP A 1 173 ? 23.152 -26.703 -21.741 1.00 91.44 173 TRP A O 1
ATOM 1341 N N . GLY A 1 174 ? 21.984 -26.385 -19.851 1.00 91.31 174 GLY A N 1
ATOM 1342 C CA . GLY A 1 174 ? 20.860 -27.252 -20.201 1.00 91.31 174 GLY A CA 1
ATOM 1343 C C . GLY A 1 174 ? 19.648 -26.968 -19.313 1.00 91.31 174 GLY A C 1
ATOM 1344 O O . GLY A 1 174 ? 19.708 -26.019 -18.534 1.00 91.31 174 GLY A O 1
ATOM 1345 N N . PRO A 1 175 ? 18.585 -27.791 -19.378 1.00 93.81 175 PRO A N 1
ATOM 1346 C CA . PRO A 1 175 ? 17.319 -27.531 -18.682 1.00 93.81 175 PRO A CA 1
ATOM 1347 C C . PRO A 1 175 ? 17.440 -27.256 -17.177 1.00 93.81 175 PRO A C 1
ATOM 1349 O O . PRO A 1 175 ? 16.764 -26.386 -16.651 1.00 93.81 175 PRO A O 1
ATOM 1352 N N . HIS A 1 176 ? 18.390 -27.898 -16.492 1.00 92.62 176 HIS A N 1
ATOM 1353 C CA . HIS A 1 176 ? 18.690 -27.653 -15.072 1.00 92.62 176 HIS A CA 1
ATOM 1354 C C . HIS A 1 176 ? 19.187 -26.226 -14.748 1.00 92.62 176 HIS A C 1
ATOM 1356 O O . HIS A 1 176 ? 19.282 -25.864 -13.579 1.00 92.62 176 HIS A O 1
ATOM 1362 N N . LYS A 1 177 ? 19.550 -25.427 -15.760 1.00 93.19 177 LYS A N 1
ATOM 1363 C CA . LYS A 1 177 ? 19.904 -24.004 -15.632 1.00 93.19 177 LYS A CA 1
ATOM 1364 C C . LYS A 1 177 ? 18.759 -23.074 -16.027 1.00 93.19 177 LYS A C 1
ATOM 1366 O O . LYS A 1 177 ? 18.923 -21.866 -15.896 1.00 93.19 177 LYS A O 1
ATOM 1371 N N . TRP A 1 178 ? 17.647 -23.590 -16.546 1.00 93.50 178 TRP A N 1
ATOM 1372 C CA . TRP A 1 178 ? 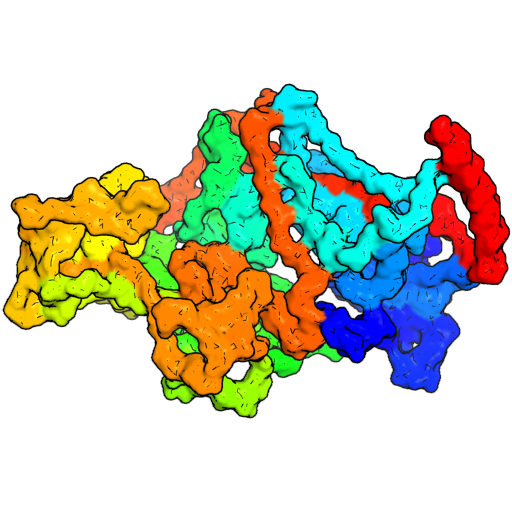16.517 -22.773 -16.985 1.00 93.50 178 TRP A CA 1
ATOM 1373 C C . TRP A 1 178 ? 15.717 -22.247 -15.786 1.00 93.50 178 TRP A C 1
ATOM 1375 O O . TRP A 1 178 ? 15.793 -22.765 -14.672 1.00 93.50 178 TRP A O 1
ATOM 1385 N N . ASN A 1 179 ? 14.959 -21.186 -16.024 1.00 92.38 179 ASN A N 1
ATOM 1386 C CA . ASN A 1 179 ? 14.055 -20.545 -15.084 1.00 92.38 179 ASN A CA 1
ATOM 1387 C C . ASN A 1 179 ? 12.657 -20.507 -15.707 1.00 92.38 179 ASN A C 1
ATOM 1389 O O . ASN A 1 179 ? 12.246 -19.509 -16.295 1.00 92.38 179 ASN A O 1
ATOM 1393 N N . GLU A 1 180 ? 11.942 -21.626 -15.630 1.00 91.94 180 GLU A N 1
ATOM 1394 C CA . GLU A 1 180 ? 10.604 -21.758 -16.225 1.00 91.94 180 GLU A CA 1
ATOM 1395 C C . GLU A 1 180 ? 9.614 -20.744 -15.623 1.00 91.94 180 GLU A C 1
ATOM 1397 O O . GLU A 1 180 ? 8.838 -20.126 -16.353 1.00 91.94 180 GLU A O 1
ATOM 1402 N N . ASP A 1 181 ? 9.767 -20.448 -14.328 1.00 91.88 181 ASP A N 1
ATOM 1403 C CA . ASP A 1 181 ? 8.973 -19.470 -13.574 1.00 91.88 181 ASP A CA 1
ATOM 1404 C C . ASP A 1 181 ? 9.569 -18.050 -13.607 1.00 91.88 181 ASP A C 1
ATOM 1406 O O . ASP A 1 181 ? 9.377 -17.265 -12.674 1.00 91.88 181 ASP A O 1
ATOM 1410 N N . TYR A 1 182 ? 10.340 -17.683 -14.640 1.00 92.06 182 TYR A N 1
ATOM 1411 C CA . TYR A 1 182 ? 11.057 -16.398 -14.659 1.00 92.06 182 TYR A CA 1
ATOM 1412 C C . TYR A 1 182 ? 10.148 -15.185 -14.447 1.00 92.06 182 TYR A C 1
ATOM 1414 O O . TYR A 1 182 ? 10.587 -14.198 -13.862 1.00 92.06 182 TYR A O 1
ATOM 1422 N N . ARG A 1 183 ? 8.883 -15.254 -14.886 1.00 90.56 183 ARG A N 1
ATOM 1423 C CA . ARG A 1 183 ? 7.902 -14.176 -14.694 1.00 90.56 183 ARG A CA 1
ATOM 1424 C C . ARG A 1 183 ? 7.691 -13.853 -13.217 1.00 90.56 183 ARG A C 1
ATOM 1426 O O . ARG A 1 183 ? 7.519 -12.681 -12.906 1.00 90.56 183 ARG A O 1
ATOM 1433 N N . ASP A 1 184 ? 7.781 -14.849 -12.339 1.00 91.75 184 ASP A N 1
ATOM 1434 C CA . ASP A 1 184 ? 7.607 -14.703 -10.893 1.00 91.75 184 ASP A CA 1
ATOM 1435 C C . ASP A 1 184 ? 8.956 -14.614 -10.167 1.00 91.75 184 ASP A C 1
ATOM 1437 O O . ASP A 1 184 ? 9.168 -13.717 -9.354 1.00 91.75 184 ASP A O 1
ATOM 1441 N N . ARG A 1 185 ? 9.942 -15.458 -10.511 1.00 91.62 185 ARG A N 1
ATOM 1442 C CA . ARG A 1 185 ? 11.268 -15.430 -9.859 1.00 91.62 185 ARG A CA 1
ATOM 1443 C C . ARG A 1 185 ? 12.045 -14.143 -10.122 1.00 91.62 185 ARG A C 1
ATOM 1445 O O . ARG A 1 185 ? 12.856 -13.740 -9.288 1.00 91.62 185 ARG A O 1
ATOM 1452 N N . ASN A 1 186 ? 11.807 -13.475 -11.253 1.00 91.94 186 ASN A N 1
ATOM 1453 C CA . ASN A 1 186 ? 12.396 -12.161 -11.529 1.00 91.94 186 ASN A CA 1
ATOM 1454 C C . ASN A 1 186 ? 11.749 -11.040 -10.695 1.00 91.94 186 ASN A C 1
ATOM 1456 O O . ASN A 1 186 ? 12.257 -9.923 -10.707 1.00 91.94 186 ASN A O 1
ATOM 1460 N N . ARG A 1 187 ? 10.651 -11.319 -9.980 1.00 91.62 187 ARG A N 1
ATOM 1461 C CA . ARG A 1 187 ? 9.950 -10.370 -9.101 1.00 91.62 187 ARG A CA 1
ATOM 1462 C C . ARG A 1 187 ? 10.300 -10.523 -7.626 1.00 91.62 187 ARG A C 1
ATOM 1464 O O . ARG A 1 187 ? 9.740 -9.803 -6.813 1.00 91.62 187 ARG A O 1
ATOM 1471 N N . ILE A 1 188 ? 11.237 -11.407 -7.277 1.00 94.25 188 ILE A N 1
ATOM 1472 C CA . ILE A 1 188 ? 11.760 -11.506 -5.909 1.00 94.25 188 ILE A CA 1
ATOM 1473 C C . ILE A 1 188 ? 12.469 -10.197 -5.561 1.00 94.25 188 ILE A C 1
ATOM 1475 O O . ILE A 1 188 ? 13.496 -9.871 -6.161 1.00 94.25 188 ILE A O 1
ATOM 1479 N N . ASN A 1 189 ? 11.927 -9.462 -4.590 1.00 96.00 189 ASN A N 1
ATOM 1480 C CA . ASN A 1 189 ? 12.337 -8.085 -4.336 1.00 96.00 189 ASN A CA 1
ATOM 1481 C C . ASN A 1 189 ? 13.574 -7.954 -3.441 1.00 96.00 189 ASN A C 1
ATOM 1483 O O . ASN A 1 189 ? 14.274 -6.946 -3.515 1.00 96.00 189 ASN A O 1
ATOM 1487 N N . CYS A 1 190 ? 13.847 -8.937 -2.588 1.00 96.31 190 CYS A N 1
ATOM 1488 C CA . CYS A 1 190 ? 14.841 -8.813 -1.526 1.00 96.31 190 CYS A CA 1
ATOM 1489 C C . CYS A 1 190 ? 15.813 -9.999 -1.523 1.00 96.31 190 CYS A C 1
ATOM 1491 O O . CYS A 1 190 ? 15.443 -11.125 -1.865 1.00 96.31 190 CYS A O 1
ATOM 1493 N N . TYR A 1 191 ? 17.075 -9.743 -1.179 1.00 96.62 191 TYR A N 1
ATOM 1494 C CA . TYR A 1 191 ? 18.022 -10.796 -0.822 1.00 96.62 191 TYR A CA 1
ATOM 1495 C C . TYR A 1 191 ? 17.737 -11.325 0.594 1.00 96.62 191 TYR A C 1
ATOM 1497 O O . TYR A 1 191 ? 17.181 -10.593 1.410 1.00 96.62 191 TYR A O 1
ATOM 1505 N N . PRO A 1 192 ? 18.163 -12.561 0.924 1.00 95.69 192 PRO A N 1
ATOM 1506 C CA . PRO A 1 192 ? 17.998 -13.117 2.271 1.00 95.69 192 PRO A CA 1
ATOM 1507 C C . PRO A 1 192 ? 18.666 -12.305 3.388 1.00 95.69 192 PRO A C 1
ATOM 1509 O O . PRO A 1 192 ? 18.268 -12.429 4.535 1.00 95.69 192 PRO A O 1
ATOM 1512 N N . THR A 1 193 ? 19.654 -11.468 3.053 1.00 95.12 193 THR A N 1
ATOM 1513 C CA . THR A 1 193 ? 20.316 -10.548 3.993 1.00 95.12 193 THR A CA 1
ATOM 1514 C C . THR A 1 193 ? 19.386 -9.449 4.516 1.00 95.12 193 THR A C 1
ATOM 1516 O O . THR A 1 193 ? 19.725 -8.761 5.471 1.00 95.12 193 THR A O 1
ATOM 1519 N N . GLY A 1 194 ? 18.213 -9.272 3.900 1.00 96.50 194 GLY A N 1
ATOM 1520 C CA . GLY A 1 194 ? 17.224 -8.287 4.306 1.00 96.50 194 GLY A CA 1
ATOM 1521 C C . GLY A 1 194 ? 17.534 -6.866 3.843 1.00 96.50 194 GLY A C 1
ATOM 1522 O O . GLY A 1 194 ? 18.473 -6.595 3.094 1.00 96.50 194 GLY A O 1
ATOM 1523 N N . THR A 1 195 ? 16.671 -5.937 4.238 1.00 97.50 195 THR A N 1
ATOM 1524 C CA . THR A 1 195 ? 16.761 -4.513 3.917 1.00 97.50 195 THR A CA 1
ATOM 1525 C C . THR A 1 195 ? 16.197 -3.662 5.060 1.00 97.50 195 THR A C 1
ATOM 1527 O O . THR A 1 195 ? 16.008 -4.146 6.174 1.00 97.50 195 THR A O 1
ATOM 1530 N N . ALA A 1 196 ? 15.962 -2.375 4.797 1.00 97.12 196 ALA A N 1
ATOM 1531 C CA . ALA A 1 196 ? 15.477 -1.387 5.753 1.00 97.12 196 ALA A CA 1
ATOM 1532 C C . ALA A 1 196 ? 14.252 -1.871 6.568 1.00 97.12 196 ALA A C 1
ATOM 1534 O O . ALA A 1 196 ? 13.157 -1.977 5.998 1.00 97.12 196 ALA A O 1
ATOM 1535 N N . PRO A 1 197 ? 14.380 -2.064 7.898 1.00 97.75 197 PRO A N 1
ATOM 1536 C CA . PRO A 1 197 ? 13.285 -2.569 8.733 1.00 97.75 197 PRO A CA 1
ATOM 1537 C C . PRO A 1 197 ? 12.020 -1.714 8.684 1.00 97.75 197 PRO A C 1
ATOM 1539 O O . PRO A 1 197 ? 10.911 -2.232 8.640 1.00 97.75 197 PRO A O 1
ATOM 1542 N N . CYS A 1 198 ? 12.168 -0.390 8.596 1.00 97.75 198 CYS A N 1
ATOM 1543 C CA . CYS A 1 198 ? 11.038 0.535 8.536 1.00 97.75 198 CYS A CA 1
ATOM 1544 C C . CYS A 1 198 ? 10.164 0.366 7.277 1.00 97.75 198 CYS A C 1
ATOM 1546 O O . CYS A 1 198 ? 8.961 0.620 7.343 1.00 97.75 198 CYS A O 1
ATOM 1548 N N . LYS A 1 199 ? 10.739 -0.081 6.147 1.00 96.69 199 LYS A N 1
ATOM 1549 C CA . LYS A 1 199 ? 9.983 -0.428 4.931 1.00 96.69 199 LYS A CA 1
ATOM 1550 C C . LYS A 1 199 ? 9.323 -1.796 5.080 1.00 96.69 199 LYS A C 1
ATOM 1552 O O . LYS A 1 199 ? 8.163 -1.943 4.706 1.00 96.69 199 LYS A O 1
ATOM 1557 N N . THR A 1 200 ? 10.044 -2.775 5.625 1.00 97.06 200 THR A N 1
ATOM 1558 C CA . THR A 1 200 ? 9.534 -4.139 5.812 1.00 97.06 200 THR A CA 1
ATOM 1559 C C . THR A 1 200 ? 8.366 -4.183 6.800 1.00 97.06 200 THR A C 1
ATOM 1561 O O . THR A 1 200 ? 7.347 -4.800 6.510 1.00 97.06 200 THR A O 1
ATOM 1564 N N . ALA A 1 201 ? 8.465 -3.468 7.923 1.00 97.38 201 ALA A N 1
ATOM 1565 C CA . ALA A 1 201 ? 7.443 -3.443 8.971 1.00 97.38 201 ALA A CA 1
ATOM 1566 C C . ALA A 1 201 ? 6.189 -2.626 8.607 1.00 97.38 201 ALA A C 1
ATOM 1568 O O . ALA A 1 201 ? 5.126 -2.814 9.203 1.00 97.38 201 ALA A O 1
ATOM 1569 N N . CYS A 1 202 ? 6.295 -1.697 7.650 1.00 97.50 202 CYS A N 1
ATOM 1570 C CA . CYS A 1 202 ? 5.155 -0.933 7.151 1.00 97.50 202 CYS A CA 1
ATOM 1571 C C . CYS A 1 202 ? 4.334 -1.800 6.181 1.00 97.50 202 CYS A C 1
ATOM 1573 O O . CYS A 1 202 ? 4.870 -2.153 5.133 1.00 97.50 202 CYS A O 1
ATOM 1575 N N . PRO A 1 203 ? 3.036 -2.064 6.434 1.00 96.25 203 PRO A N 1
ATOM 1576 C CA . PRO A 1 203 ? 2.210 -2.886 5.539 1.00 96.25 203 PRO A CA 1
ATOM 1577 C C . PRO A 1 203 ? 2.109 -2.355 4.104 1.00 96.25 203 PRO A C 1
ATOM 1579 O O . PRO A 1 203 ? 1.991 -3.125 3.161 1.00 96.25 203 PRO A O 1
ATOM 1582 N N . ALA A 1 204 ? 2.179 -1.033 3.926 1.00 96.69 204 ALA A N 1
ATOM 1583 C CA . ALA A 1 204 ? 2.173 -0.398 2.608 1.00 96.69 204 ALA A CA 1
ATOM 1584 C C . ALA A 1 204 ? 3.571 -0.323 1.957 1.00 96.69 204 ALA A C 1
ATOM 1586 O O . ALA A 1 204 ? 3.705 0.109 0.813 1.00 96.69 204 ALA A O 1
ATOM 1587 N N . HIS A 1 205 ? 4.628 -0.714 2.678 1.00 96.94 205 HIS A N 1
ATOM 1588 C CA . HIS A 1 205 ? 6.025 -0.668 2.237 1.00 96.94 205 HIS A CA 1
ATOM 1589 C C . HIS A 1 205 ? 6.492 0.709 1.747 1.00 96.94 205 HIS A C 1
ATOM 1591 O O . HIS A 1 205 ? 7.256 0.822 0.778 1.00 96.94 205 HIS A O 1
ATOM 1597 N N . ILE A 1 206 ? 6.061 1.764 2.447 1.00 97.00 206 ILE A N 1
ATOM 1598 C CA . ILE A 1 206 ? 6.440 3.154 2.167 1.00 97.00 206 ILE A CA 1
ATOM 1599 C C . ILE A 1 206 ? 7.971 3.288 2.152 1.00 97.00 206 ILE A C 1
ATOM 1601 O O . ILE A 1 206 ? 8.680 2.716 2.983 1.00 97.00 206 ILE A O 1
ATOM 1605 N N . ALA A 1 207 ? 8.499 4.068 1.208 1.00 96.38 207 ALA A N 1
ATOM 1606 C CA . ALA A 1 207 ? 9.928 4.336 1.074 1.00 96.38 207 ALA A CA 1
ATOM 1607 C C . ALA A 1 207 ? 10.445 5.309 2.157 1.00 96.38 207 ALA A C 1
ATOM 1609 O O . ALA A 1 207 ? 10.826 6.437 1.845 1.00 96.38 207 ALA A O 1
ATOM 1610 N N . VAL A 1 208 ? 10.473 4.866 3.421 1.00 97.88 208 VAL A N 1
ATOM 1611 C CA . VAL A 1 208 ? 10.797 5.698 4.596 1.00 97.88 208 VAL A CA 1
ATOM 1612 C C . VAL A 1 208 ? 12.136 6.420 4.467 1.00 97.88 208 VAL A C 1
ATOM 1614 O O . VAL A 1 208 ? 12.174 7.645 4.494 1.00 97.88 208 VAL A O 1
ATOM 1617 N N . GLN A 1 209 ? 13.228 5.687 4.232 1.00 97.06 209 GLN A N 1
ATOM 1618 C CA . GLN A 1 209 ? 14.549 6.291 4.002 1.00 97.06 209 GLN A CA 1
ATOM 1619 C C . GLN A 1 209 ? 14.537 7.320 2.857 1.00 97.06 209 GLN A C 1
ATOM 1621 O O . GLN A 1 209 ? 15.268 8.306 2.899 1.00 97.06 209 GLN A O 1
ATOM 1626 N N . GLY A 1 210 ? 13.703 7.100 1.837 1.00 97.00 210 GLY A N 1
ATOM 1627 C CA . GLY A 1 210 ? 13.607 7.982 0.682 1.00 97.00 210 GLY A CA 1
ATOM 1628 C C . GLY A 1 210 ? 12.954 9.318 1.006 1.00 97.00 210 GLY A C 1
ATOM 1629 O O . GLY A 1 210 ? 13.535 10.357 0.694 1.00 97.00 210 GLY A O 1
ATOM 1630 N N . TYR A 1 211 ? 11.781 9.313 1.644 1.00 97.50 211 TYR A N 1
ATOM 1631 C CA . TYR A 1 211 ? 11.125 10.576 1.987 1.00 97.50 211 TYR A CA 1
ATOM 1632 C C . TYR A 1 211 ? 11.865 11.319 3.105 1.00 97.50 211 TYR A C 1
ATOM 1634 O O . TYR A 1 211 ? 11.890 12.545 3.081 1.00 97.50 211 TYR A O 1
ATOM 1642 N N . LEU A 1 212 ? 12.528 10.611 4.034 1.00 98.06 212 LEU A N 1
ATOM 1643 C CA . LEU A 1 212 ? 13.389 11.248 5.037 1.00 98.06 212 LEU A CA 1
ATOM 1644 C C . LEU A 1 212 ? 14.576 11.961 4.374 1.00 98.06 212 LEU A C 1
ATOM 1646 O O . LEU A 1 212 ? 14.843 13.111 4.707 1.00 98.06 212 LEU A O 1
ATOM 1650 N N . LYS A 1 213 ? 15.234 11.332 3.386 1.00 96.88 213 LYS A N 1
ATOM 1651 C CA . LYS A 1 213 ? 16.317 11.975 2.620 1.00 96.88 213 LYS A CA 1
ATOM 1652 C C . LYS A 1 213 ? 15.822 13.220 1.875 1.00 96.88 213 LYS A C 1
ATOM 1654 O O . LYS A 1 213 ? 16.440 14.273 1.970 1.00 96.88 213 LYS A O 1
ATOM 1659 N N . LYS A 1 214 ? 14.677 13.141 1.186 1.00 97.19 214 LYS A N 1
ATOM 1660 C CA . LYS A 1 214 ? 14.087 14.309 0.503 1.00 97.19 214 LYS A CA 1
ATOM 1661 C C . LYS A 1 214 ? 13.699 15.422 1.480 1.00 97.19 214 LYS A C 1
ATOM 1663 O O . LYS A 1 214 ? 13.926 16.590 1.181 1.00 97.19 214 LYS A O 1
ATOM 1668 N N . ALA A 1 215 ? 13.172 15.076 2.653 1.00 97.25 215 ALA A N 1
ATOM 1669 C CA . ALA A 1 215 ? 12.859 16.043 3.701 1.00 97.25 215 ALA A CA 1
ATOM 1670 C C . ALA A 1 215 ? 14.122 16.717 4.271 1.00 97.25 215 ALA A C 1
ATOM 1672 O O . ALA A 1 215 ? 14.112 17.931 4.465 1.00 97.25 215 ALA A O 1
ATOM 1673 N N . ALA A 1 216 ? 15.221 15.975 4.456 1.00 95.81 216 ALA A N 1
ATOM 1674 C CA . ALA A 1 216 ? 16.517 16.538 4.850 1.00 95.81 216 ALA A CA 1
ATOM 1675 C C . ALA A 1 216 ? 17.045 17.557 3.822 1.00 95.81 216 ALA A C 1
ATOM 1677 O O . ALA A 1 216 ? 17.620 18.579 4.188 1.00 95.81 216 ALA A O 1
ATOM 1678 N N . GLU A 1 217 ? 16.802 17.302 2.533 1.00 95.44 217 GLU A N 1
ATOM 1679 C CA . GLU A 1 217 ? 17.157 18.185 1.414 1.00 95.44 217 GLU A CA 1
ATOM 1680 C C . GLU A 1 217 ? 16.186 19.375 1.228 1.00 95.44 217 GLU A C 1
ATOM 1682 O O . GLU A 1 217 ? 16.375 20.174 0.313 1.00 95.44 217 GLU A O 1
ATOM 1687 N N . GLY A 1 218 ? 15.127 19.495 2.042 1.00 96.12 218 GLY A N 1
ATOM 1688 C CA . GLY A 1 218 ? 14.084 20.521 1.887 1.00 96.12 218 GLY A CA 1
ATOM 1689 C C . GLY A 1 218 ? 13.120 20.282 0.712 1.00 96.12 218 GLY A C 1
ATOM 1690 O O . GLY A 1 218 ? 12.291 21.133 0.394 1.00 96.12 218 GLY A O 1
ATOM 1691 N N . LYS A 1 219 ? 13.191 19.118 0.057 1.00 96.56 219 LYS A N 1
ATOM 1692 C CA . LYS A 1 219 ? 12.365 18.741 -1.104 1.00 96.56 219 LYS A CA 1
ATOM 1693 C C . LYS A 1 219 ? 11.037 18.128 -0.658 1.00 96.56 219 LYS A C 1
ATOM 1695 O O . LYS A 1 219 ? 10.758 16.953 -0.902 1.00 96.56 219 LYS A O 1
ATOM 1700 N N . TYR A 1 220 ? 10.213 18.915 0.028 1.00 96.56 220 TYR A N 1
ATOM 1701 C CA . TYR A 1 220 ? 9.008 18.413 0.700 1.00 96.56 220 TYR A CA 1
ATOM 1702 C C . TYR A 1 220 ? 7.938 17.864 -0.247 1.00 96.56 220 TYR A C 1
ATOM 1704 O O . TYR A 1 220 ? 7.325 16.849 0.073 1.00 96.56 220 TYR A O 1
ATOM 1712 N N . THR A 1 221 ? 7.746 18.465 -1.425 1.00 95.56 221 THR A N 1
ATOM 1713 C CA . THR A 1 221 ? 6.798 17.942 -2.425 1.00 95.56 221 THR A CA 1
ATOM 1714 C C . THR A 1 221 ? 7.227 16.564 -2.938 1.00 95.56 221 THR A C 1
ATOM 1716 O O . THR A 1 221 ? 6.413 15.648 -2.966 1.00 95.56 221 THR A O 1
ATOM 1719 N N . GLU A 1 222 ? 8.512 16.375 -3.259 1.00 95.94 222 GLU A N 1
ATOM 1720 C CA . GLU A 1 222 ? 9.045 15.070 -3.688 1.00 95.94 222 GLU A CA 1
ATOM 1721 C C . GLU A 1 222 ? 8.983 14.028 -2.557 1.00 95.94 222 GLU A C 1
ATOM 1723 O O . GLU A 1 222 ? 8.733 12.846 -2.795 1.00 95.94 222 GLU A O 1
ATOM 1728 N N . ALA A 1 223 ? 9.200 14.451 -1.307 1.00 97.19 223 ALA A N 1
ATOM 1729 C CA . ALA A 1 223 ? 9.055 13.586 -0.139 1.00 97.19 223 ALA A CA 1
ATOM 1730 C C . ALA A 1 223 ? 7.600 13.114 0.035 1.00 97.19 223 ALA A C 1
ATOM 1732 O O . ALA A 1 223 ? 7.362 11.925 0.257 1.00 97.19 223 ALA A O 1
ATOM 1733 N N . LEU A 1 224 ? 6.634 14.027 -0.110 1.00 97.38 224 LEU A N 1
ATOM 1734 C CA . LEU A 1 224 ? 5.207 13.721 -0.047 1.00 97.38 224 LEU A CA 1
ATOM 1735 C C . LEU A 1 224 ? 4.768 12.808 -1.199 1.00 97.38 224 LEU A C 1
ATOM 1737 O O . LEU A 1 224 ? 4.086 11.814 -0.957 1.00 97.38 224 LEU A O 1
ATOM 1741 N N . GLU A 1 225 ? 5.224 13.065 -2.427 1.00 96.12 225 GLU A N 1
ATOM 1742 C CA . GLU A 1 225 ? 4.981 12.189 -3.579 1.00 96.12 225 GLU A CA 1
ATOM 1743 C C . GLU A 1 225 ? 5.419 10.743 -3.286 1.00 96.12 225 GLU A C 1
ATOM 1745 O O . GLU A 1 225 ? 4.682 9.792 -3.560 1.00 96.12 225 GLU A O 1
ATOM 1750 N N . LEU A 1 226 ? 6.608 10.551 -2.700 1.00 96.06 226 LEU A N 1
ATOM 1751 C CA . LEU A 1 226 ? 7.111 9.218 -2.353 1.00 96.06 226 LEU A CA 1
ATOM 1752 C C . LEU A 1 226 ? 6.212 8.485 -1.356 1.00 96.06 226 LEU A C 1
ATOM 1754 O O . LEU A 1 226 ? 6.094 7.262 -1.445 1.00 96.06 226 LEU A O 1
ATOM 1758 N N . ILE A 1 227 ? 5.583 9.209 -0.427 1.00 97.81 227 ILE A N 1
ATOM 1759 C CA . ILE A 1 227 ? 4.606 8.634 0.500 1.00 97.81 227 ILE A CA 1
ATOM 1760 C C . ILE A 1 227 ? 3.324 8.275 -0.262 1.00 97.81 227 ILE A C 1
ATOM 1762 O O . ILE A 1 227 ? 2.846 7.146 -0.149 1.00 97.81 227 ILE A O 1
ATOM 1766 N N . LYS A 1 228 ? 2.808 9.190 -1.093 1.00 97.06 228 LYS A N 1
ATOM 1767 C CA . LYS A 1 228 ? 1.513 9.046 -1.782 1.00 97.06 228 LYS A CA 1
ATOM 1768 C C . LYS A 1 228 ? 1.457 7.957 -2.843 1.00 97.06 228 LYS A C 1
ATOM 1770 O O . LYS A 1 228 ? 0.386 7.434 -3.135 1.00 97.06 228 LYS A O 1
ATOM 1775 N N . ARG A 1 229 ? 2.611 7.518 -3.345 1.00 94.31 229 ARG A N 1
ATOM 1776 C CA . ARG A 1 229 ? 2.717 6.299 -4.171 1.00 94.31 229 ARG A CA 1
ATOM 1777 C C . ARG A 1 229 ? 2.224 5.039 -3.447 1.00 94.31 229 ARG A C 1
ATOM 1779 O O . ARG A 1 229 ? 1.745 4.099 -4.084 1.00 94.31 229 ARG A O 1
ATOM 1786 N N . GLU A 1 230 ? 2.337 5.013 -2.124 1.00 96.19 230 GLU A N 1
ATOM 1787 C CA . GLU A 1 230 ? 2.067 3.844 -1.278 1.00 96.19 230 GLU A CA 1
ATOM 1788 C C . GLU A 1 230 ? 0.941 4.063 -0.267 1.00 96.19 230 GLU A C 1
ATOM 1790 O O . GLU A 1 230 ? 0.369 3.100 0.235 1.00 96.19 230 GLU A O 1
ATOM 1795 N N . ASN A 1 231 ? 0.614 5.317 0.024 1.00 97.81 231 ASN A N 1
ATOM 1796 C CA . ASN A 1 231 ? -0.398 5.672 0.997 1.00 97.81 231 ASN A CA 1
ATOM 1797 C C . ASN A 1 231 ? -1.167 6.921 0.537 1.00 97.81 231 ASN A C 1
ATOM 1799 O O . ASN A 1 231 ? -0.588 8.002 0.577 1.00 97.81 231 ASN A O 1
ATOM 1803 N N . PRO A 1 232 ? -2.451 6.815 0.155 1.00 97.69 232 PRO A N 1
ATOM 1804 C CA . PRO A 1 232 ? -3.263 7.961 -0.242 1.00 97.69 232 PRO A CA 1
ATOM 1805 C C . PRO A 1 232 ? -3.813 8.769 0.947 1.00 97.69 232 PRO A C 1
ATOM 1807 O O . PRO A 1 232 ? -4.474 9.777 0.728 1.00 97.69 232 PRO A O 1
ATOM 1810 N N . PHE A 1 233 ? -3.521 8.345 2.181 1.00 98.06 233 PHE A N 1
ATOM 1811 C CA . PHE A 1 233 ? -3.900 8.996 3.436 1.00 98.06 233 PHE A CA 1
ATOM 1812 C C . PHE A 1 233 ? -2.674 9.339 4.323 1.00 98.06 233 PHE A C 1
ATOM 1814 O O . PHE A 1 233 ? -2.583 8.871 5.472 1.00 98.06 233 PHE A O 1
ATOM 1821 N N . PRO A 1 234 ? -1.638 10.041 3.813 1.00 97.50 234 PRO A N 1
ATOM 1822 C CA . PRO A 1 234 ? -0.462 10.393 4.607 1.00 97.50 234 PRO A CA 1
ATOM 1823 C C . PRO A 1 234 ? -0.759 11.263 5.843 1.00 97.50 234 PRO A C 1
ATOM 1825 O O . PRO A 1 234 ? -0.126 11.034 6.876 1.00 97.50 234 PRO A O 1
ATOM 1828 N N . ALA A 1 235 ? -1.697 12.209 5.774 1.00 96.62 235 ALA A N 1
ATOM 1829 C CA . ALA A 1 235 ? -2.036 13.149 6.845 1.00 96.62 235 ALA A CA 1
ATOM 1830 C C . ALA A 1 235 ? -2.845 12.479 7.958 1.00 96.62 235 ALA A C 1
ATOM 1832 O O . ALA A 1 235 ? -2.555 12.705 9.136 1.00 96.62 235 ALA A O 1
ATOM 1833 N N . VAL A 1 236 ? -3.784 11.592 7.601 1.00 97.19 236 VAL A N 1
ATOM 1834 C CA . VAL A 1 236 ? -4.430 10.679 8.557 1.00 97.19 236 VAL A CA 1
ATOM 1835 C C . VAL A 1 236 ? -3.378 9.779 9.207 1.00 97.19 236 VAL A C 1
ATOM 1837 O O . VAL A 1 236 ? -3.274 9.725 10.431 1.00 97.19 236 VAL A O 1
ATOM 1840 N N . CYS A 1 2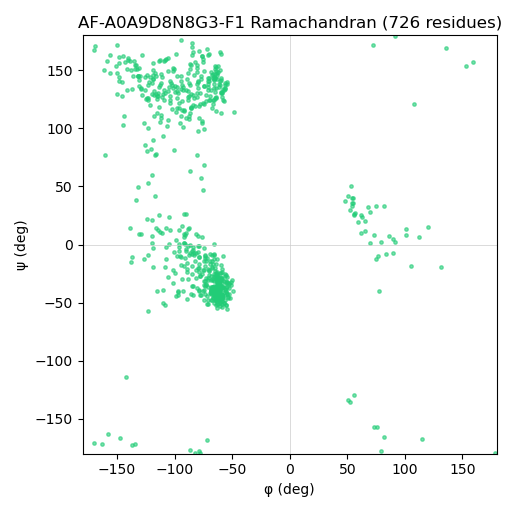37 ? -2.548 9.088 8.417 1.00 96.81 237 CYS A N 1
ATOM 1841 C CA . CYS A 1 237 ? -1.557 8.167 8.976 1.00 96.81 237 CYS A CA 1
ATOM 1842 C C . CYS A 1 237 ? -0.523 8.877 9.858 1.00 96.81 237 CYS A C 1
ATOM 1844 O O . CYS A 1 237 ? -0.061 8.264 10.806 1.00 96.81 237 CYS A O 1
ATOM 1846 N N . GLY A 1 238 ? -0.176 10.137 9.588 1.00 94.75 238 GLY A N 1
ATOM 1847 C CA . GLY A 1 238 ? 0.712 10.932 10.446 1.00 94.75 238 GLY A CA 1
ATOM 1848 C C . GLY A 1 238 ? 0.143 11.255 11.835 1.00 94.75 238 GLY A C 1
ATOM 1849 O O . GLY A 1 238 ? 0.866 11.798 12.666 1.00 94.75 238 GLY A O 1
ATOM 1850 N N . ARG A 1 239 ? -1.141 10.958 12.081 1.00 92.69 239 ARG A N 1
ATOM 1851 C CA . ARG A 1 239 ? -1.838 11.191 13.356 1.00 92.69 239 ARG A CA 1
ATOM 1852 C C . ARG A 1 239 ? -2.172 9.899 14.096 1.00 92.69 239 ARG A C 1
ATOM 1854 O O . ARG A 1 239 ? -2.063 9.849 15.314 1.00 92.69 239 ARG A O 1
ATOM 1861 N N . ILE A 1 240 ? -2.574 8.856 13.366 1.00 93.06 240 ILE A N 1
ATOM 1862 C CA . ILE A 1 240 ? -3.160 7.640 13.964 1.00 93.06 240 ILE A CA 1
ATOM 1863 C C . ILE A 1 240 ? -2.383 6.347 13.676 1.00 93.06 240 ILE A C 1
ATOM 1865 O O . ILE A 1 240 ? -2.843 5.258 14.023 1.00 93.06 240 ILE A O 1
ATOM 1869 N N . CYS A 1 241 ? -1.255 6.412 12.962 1.00 93.56 241 CYS A N 1
ATOM 1870 C CA . CYS A 1 241 ? -0.478 5.212 12.663 1.00 93.56 241 CYS A CA 1
ATOM 1871 C C . CYS A 1 241 ? 0.073 4.604 13.955 1.00 93.56 241 CYS A C 1
ATOM 1873 O O . CYS A 1 241 ? 0.532 5.306 14.846 1.00 93.56 241 CYS A O 1
ATOM 1875 N N . ASN A 1 242 ? 0.118 3.277 14.018 1.00 91.06 242 ASN A N 1
ATOM 1876 C CA . ASN A 1 242 ? 0.695 2.545 15.145 1.00 91.06 242 ASN A CA 1
ATOM 1877 C C . ASN A 1 242 ? 2.230 2.468 15.113 1.00 91.06 242 ASN A C 1
ATOM 1879 O O . ASN A 1 242 ? 2.813 1.718 15.879 1.00 91.06 242 ASN A O 1
ATOM 1883 N N . ARG A 1 243 ? 2.871 3.183 14.182 1.00 94.06 243 ARG A N 1
ATOM 1884 C CA . ARG A 1 243 ? 4.324 3.395 14.117 1.00 94.06 243 ARG A CA 1
ATOM 1885 C C . ARG A 1 243 ? 5.183 2.115 14.132 1.00 94.06 243 ARG A C 1
ATOM 1887 O O . ARG A 1 243 ? 6.341 2.190 14.520 1.00 94.06 243 ARG A O 1
ATOM 1894 N N . ARG A 1 244 ? 4.719 0.993 13.544 1.00 95.75 244 ARG A N 1
ATOM 1895 C CA . ARG A 1 244 ? 5.544 -0.239 13.365 1.00 95.75 244 ARG A CA 1
ATOM 1896 C C . ARG A 1 244 ? 6.913 0.032 12.726 1.00 95.75 244 ARG A C 1
ATOM 1898 O O . ARG A 1 244 ? 7.880 -0.681 12.965 1.00 95.75 244 ARG A O 1
ATOM 1905 N N . CYS A 1 245 ? 6.994 1.054 11.873 1.00 97.25 245 CYS A N 1
ATOM 1906 C CA . CYS A 1 245 ? 8.244 1.486 11.256 1.00 97.25 245 CYS A CA 1
ATOM 1907 C C . CYS A 1 245 ? 9.241 2.115 12.247 1.00 97.25 245 CYS A C 1
ATOM 1909 O O . CYS A 1 245 ? 10.446 2.001 12.020 1.00 97.25 245 CYS A O 1
ATOM 1911 N N . GLU A 1 246 ? 8.759 2.773 13.305 1.00 97.25 246 GLU A N 1
ATOM 1912 C CA . GLU A 1 246 ? 9.569 3.280 14.418 1.00 97.25 246 GLU A CA 1
ATOM 1913 C C . GLU A 1 246 ? 9.953 2.141 15.362 1.00 97.25 246 GLU A C 1
ATOM 1915 O O . GLU A 1 246 ? 11.131 2.026 15.686 1.00 97.25 246 GLU A O 1
ATOM 1920 N N . ASP A 1 247 ? 9.014 1.248 15.694 1.00 95.62 247 ASP A N 1
ATOM 1921 C CA . ASP A 1 247 ? 9.274 0.073 16.542 1.00 95.62 247 ASP A CA 1
ATOM 1922 C C . ASP A 1 247 ? 10.360 -0.833 15.946 1.00 95.62 247 ASP A C 1
ATOM 1924 O O . ASP A 1 247 ? 11.261 -1.306 16.637 1.00 95.62 247 ASP A O 1
ATOM 1928 N N . ALA A 1 248 ? 10.313 -1.054 14.629 1.00 97.12 248 ALA A N 1
ATOM 1929 C CA . ALA A 1 248 ? 11.298 -1.869 13.929 1.00 97.12 248 ALA A CA 1
ATOM 1930 C C . ALA A 1 248 ? 12.620 -1.131 13.653 1.00 97.12 248 ALA A C 1
ATOM 1932 O O . ALA A 1 248 ? 13.587 -1.764 13.219 1.00 97.12 248 ALA A O 1
ATOM 1933 N N . CYS A 1 249 ? 12.679 0.189 13.857 1.00 97.75 249 CYS A N 1
ATOM 1934 C CA . CYS A 1 249 ? 13.807 1.020 13.453 1.00 97.75 249 CYS A CA 1
ATOM 1935 C C . CYS A 1 249 ? 15.116 0.525 14.079 1.00 97.75 249 CYS A C 1
ATOM 1937 O O . CYS A 1 249 ? 15.259 0.496 15.298 1.00 97.75 249 CYS A O 1
ATOM 1939 N N . THR A 1 250 ? 16.116 0.229 13.243 1.00 97.06 250 THR A N 1
ATOM 1940 C CA . THR A 1 250 ? 17.453 -0.196 13.692 1.00 97.06 250 THR A CA 1
ATOM 1941 C C . THR A 1 250 ? 18.073 0.770 14.696 1.00 97.06 250 THR A C 1
ATOM 1943 O O . THR A 1 250 ? 18.766 0.348 15.607 1.00 97.06 250 THR A O 1
ATOM 1946 N N . ARG A 1 251 ? 17.792 2.071 14.583 1.00 95.81 251 ARG A N 1
ATOM 1947 C CA . ARG A 1 251 ? 18.321 3.066 15.519 1.00 95.81 251 ARG A CA 1
ATOM 1948 C C . ARG A 1 251 ? 17.818 2.866 16.957 1.00 95.81 251 ARG A C 1
ATOM 1950 O O . ARG A 1 251 ? 18.538 3.189 17.893 1.00 95.81 251 ARG A O 1
ATOM 1957 N N . GLY A 1 252 ? 16.629 2.287 17.132 1.00 95.31 252 GLY A N 1
ATOM 1958 C CA . GLY A 1 252 ? 16.057 1.988 18.446 1.00 95.31 252 GLY A CA 1
ATOM 1959 C C . GLY A 1 252 ? 16.804 0.908 19.237 1.00 95.31 252 GLY A C 1
ATOM 1960 O O . GLY A 1 252 ? 16.588 0.809 20.437 1.00 95.31 252 GLY A O 1
ATOM 1961 N N . THR A 1 253 ? 17.698 0.125 18.614 1.00 94.44 253 THR A N 1
ATOM 1962 C CA . THR A 1 253 ? 18.575 -0.813 19.346 1.00 94.44 253 THR A CA 1
ATOM 1963 C C . THR A 1 253 ? 19.844 -0.146 19.885 1.00 94.44 253 THR A C 1
ATOM 1965 O O . THR A 1 253 ? 20.593 -0.768 20.633 1.00 94.44 253 THR A O 1
ATOM 1968 N N . ILE A 1 254 ? 20.089 1.113 19.506 1.00 92.94 254 ILE A N 1
ATOM 1969 C CA . ILE A 1 254 ? 21.250 1.908 19.920 1.00 92.94 254 ILE A CA 1
ATOM 1970 C C . ILE A 1 254 ? 20.808 3.006 20.895 1.00 92.94 254 ILE A C 1
ATOM 1972 O O . ILE A 1 254 ? 21.364 3.119 21.984 1.00 92.94 254 ILE A O 1
ATOM 1976 N N . ASP A 1 255 ? 19.803 3.805 20.519 1.00 92.56 255 ASP A N 1
ATOM 1977 C CA . ASP A 1 255 ? 19.210 4.841 21.372 1.00 92.56 255 ASP A CA 1
ATOM 1978 C C . ASP A 1 255 ? 17.677 4.959 21.191 1.00 92.56 255 ASP A C 1
ATOM 1980 O O . ASP A 1 255 ? 16.947 4.042 21.551 1.00 92.56 255 ASP A O 1
ATOM 1984 N N . ARG A 1 256 ? 17.147 6.076 20.667 1.00 95.00 256 ARG A N 1
ATOM 1985 C CA . ARG A 1 256 ? 15.718 6.256 20.367 1.00 95.00 256 ARG A CA 1
ATOM 1986 C C . ARG A 1 256 ? 15.478 6.126 18.859 1.00 95.00 256 ARG A C 1
ATOM 1988 O O . ARG A 1 256 ? 16.223 6.726 18.078 1.00 95.00 256 ARG A O 1
ATOM 1995 N N . PRO A 1 257 ? 14.394 5.459 18.424 1.00 96.69 257 PRO A N 1
ATOM 1996 C CA . PRO A 1 257 ? 14.038 5.384 17.010 1.00 96.69 257 PRO A CA 1
ATOM 1997 C C . PRO A 1 257 ? 13.801 6.776 16.402 1.00 96.69 257 PRO A C 1
ATOM 1999 O O . PRO A 1 257 ? 13.631 7.778 17.109 1.00 96.69 257 PRO A O 1
ATOM 2002 N N . LEU A 1 258 ? 13.793 6.846 15.070 1.00 97.19 258 LEU A N 1
ATOM 2003 C CA . LEU A 1 258 ? 13.435 8.083 14.378 1.00 97.19 258 LEU A CA 1
ATOM 2004 C C . LEU A 1 258 ? 11.950 8.412 14.586 1.00 97.19 258 LEU A C 1
ATOM 2006 O O . LEU A 1 258 ? 11.123 7.506 14.591 1.00 97.19 258 LEU A O 1
ATOM 2010 N N . ALA A 1 259 ? 11.603 9.696 14.674 1.00 96.88 259 ALA A N 1
ATOM 2011 C CA . ALA A 1 259 ? 10.228 10.204 14.659 1.00 96.88 259 ALA A CA 1
ATOM 2012 C C . ALA A 1 259 ? 9.645 10.206 13.230 1.00 96.88 259 ALA A C 1
ATOM 2014 O O . ALA A 1 259 ? 9.262 11.236 12.670 1.00 96.88 259 ALA A O 1
ATOM 2015 N N . ILE A 1 260 ? 9.632 9.023 12.614 1.00 97.62 260 ILE A N 1
ATOM 2016 C CA . ILE A 1 260 ? 9.221 8.753 11.231 1.00 97.62 260 ILE A CA 1
ATOM 2017 C C . ILE A 1 260 ? 7.802 9.265 10.958 1.00 97.62 260 ILE A C 1
ATOM 2019 O O . ILE A 1 260 ? 7.533 9.805 9.880 1.00 97.62 260 ILE A O 1
ATOM 2023 N N . ASP A 1 261 ? 6.899 9.077 11.916 1.00 95.38 261 ASP A N 1
ATOM 2024 C CA . ASP A 1 261 ? 5.502 9.474 11.831 1.00 95.38 261 ASP A CA 1
ATOM 2025 C C . ASP A 1 261 ? 5.320 10.988 11.974 1.00 95.38 261 ASP A C 1
ATOM 2027 O O . ASP A 1 261 ? 4.584 11.593 11.199 1.00 95.38 261 ASP A O 1
ATOM 2031 N N . ALA A 1 262 ? 6.084 11.627 12.864 1.00 96.50 262 ALA A N 1
ATOM 2032 C CA . ALA A 1 262 ? 6.064 13.079 13.036 1.00 96.50 262 ALA A CA 1
ATOM 2033 C C . ALA A 1 262 ? 6.605 13.817 11.796 1.00 96.50 262 ALA A C 1
ATOM 2035 O O . ALA A 1 262 ? 6.040 14.829 11.376 1.00 96.50 262 ALA A O 1
ATOM 2036 N N . VAL A 1 263 ? 7.650 13.278 11.148 1.00 98.06 263 VAL A N 1
ATOM 2037 C CA . VAL A 1 263 ? 8.122 13.792 9.849 1.00 98.06 263 VAL A CA 1
ATOM 2038 C C . VAL A 1 263 ? 7.066 13.573 8.761 1.00 98.06 263 VAL A C 1
ATOM 2040 O O . VAL A 1 263 ? 6.844 14.463 7.942 1.00 98.06 263 VAL A O 1
ATOM 2043 N N . LYS A 1 264 ? 6.371 12.425 8.757 1.00 97.81 264 LYS A N 1
ATOM 2044 C CA . LYS A 1 264 ? 5.265 12.168 7.819 1.00 97.81 264 LYS A CA 1
ATOM 2045 C C . LYS A 1 264 ? 4.146 13.194 7.994 1.00 97.81 264 LYS A C 1
ATOM 2047 O O . LYS A 1 264 ? 3.710 13.754 6.996 1.00 97.81 264 LYS A O 1
ATOM 2052 N N . LYS A 1 265 ? 3.734 13.467 9.236 1.00 96.38 265 LYS A N 1
ATOM 2053 C CA . LYS A 1 265 ? 2.721 14.476 9.564 1.00 96.38 265 LYS A CA 1
ATOM 2054 C C . LYS A 1 265 ? 3.115 15.841 9.007 1.00 96.38 265 LYS A C 1
ATOM 2056 O O . LYS A 1 265 ? 2.357 16.398 8.228 1.00 96.38 265 LYS A O 1
ATOM 2061 N N . PHE A 1 266 ? 4.333 16.312 9.295 1.00 97.00 266 PHE A N 1
ATOM 2062 C CA . PHE A 1 266 ? 4.855 17.577 8.756 1.00 97.00 266 PHE A CA 1
ATOM 2063 C C . PHE A 1 266 ? 4.771 17.659 7.224 1.00 97.00 266 PHE A C 1
ATOM 2065 O O . PHE A 1 266 ? 4.331 18.667 6.677 1.00 97.00 266 PHE A O 1
ATOM 2072 N N . LEU A 1 267 ? 5.181 16.600 6.520 1.00 97.50 267 LEU A N 1
ATOM 2073 C CA . LEU A 1 267 ? 5.119 16.562 5.056 1.00 97.50 267 LEU A CA 1
ATOM 2074 C C . LEU A 1 267 ? 3.674 16.574 4.542 1.00 97.50 267 LEU A C 1
ATOM 2076 O O . LEU A 1 267 ? 3.388 17.210 3.528 1.00 97.50 267 LEU A O 1
ATOM 2080 N N . ALA A 1 268 ? 2.786 15.863 5.233 1.00 96.88 268 ALA A N 1
ATOM 2081 C CA . ALA A 1 268 ? 1.400 15.664 4.841 1.00 96.88 268 ALA A CA 1
ATOM 2082 C C . ALA A 1 268 ? 0.485 16.855 5.154 1.00 96.88 268 ALA A C 1
ATOM 2084 O O . ALA A 1 268 ? -0.562 16.972 4.527 1.00 96.88 268 ALA A O 1
ATOM 2085 N N . GLU A 1 269 ? 0.891 17.790 6.021 1.00 94.19 269 GLU A N 1
ATOM 2086 C CA . GLU A 1 269 ? 0.168 19.062 6.207 1.00 94.19 269 GLU A CA 1
ATOM 2087 C C . GLU A 1 269 ? -0.018 19.821 4.885 1.00 94.19 269 GLU A C 1
ATOM 2089 O O . GLU A 1 269 ? -1.001 20.530 4.691 1.00 94.19 269 GLU A O 1
ATOM 2094 N N . ARG A 1 270 ? 0.889 19.620 3.922 1.00 93.75 270 ARG A N 1
ATOM 2095 C CA . ARG A 1 270 ? 0.771 20.207 2.582 1.00 93.75 270 ARG A CA 1
ATOM 2096 C C . ARG A 1 270 ? -0.489 19.751 1.843 1.00 93.75 270 ARG A C 1
ATOM 2098 O O . ARG A 1 270 ? -1.004 20.528 1.046 1.00 93.75 270 ARG A O 1
ATOM 2105 N N . ASP A 1 271 ? -0.990 18.537 2.094 1.00 92.62 271 ASP A N 1
ATOM 2106 C CA . ASP A 1 271 ? -2.218 18.028 1.462 1.00 92.62 271 ASP A CA 1
ATOM 2107 C C . ASP A 1 271 ? -3.486 18.721 1.978 1.00 92.62 271 ASP A C 1
ATOM 2109 O O . ASP A 1 271 ? -4.505 18.752 1.282 1.00 92.62 271 ASP A O 1
ATOM 2113 N N . LEU A 1 272 ? -3.419 19.341 3.160 1.00 92.00 272 LEU A N 1
ATOM 2114 C CA . LEU A 1 272 ? -4.553 20.052 3.749 1.00 92.00 272 LEU A CA 1
ATOM 2115 C C . LEU A 1 272 ? -4.880 21.345 2.991 1.00 92.00 272 LEU A C 1
ATOM 2117 O O . LEU A 1 272 ? -6.024 21.800 2.998 1.00 92.00 272 LEU A O 1
ATOM 2121 N N . HIS A 1 273 ? -3.912 21.894 2.256 1.00 90.56 273 HIS A N 1
ATOM 2122 C CA . HIS A 1 273 ? -4.048 23.136 1.501 1.00 90.56 273 HIS A CA 1
ATOM 2123 C C . HIS A 1 273 ? -4.081 22.868 -0.009 1.00 90.56 273 HIS A C 1
ATOM 2125 O O . HIS A 1 273 ? -3.268 22.111 -0.541 1.00 90.56 273 HIS A O 1
ATOM 2131 N N . ALA A 1 274 ? -5.036 23.474 -0.719 1.00 87.00 274 ALA A N 1
ATOM 2132 C CA . ALA A 1 274 ? -5.224 23.263 -2.159 1.00 87.00 274 ALA A CA 1
ATOM 2133 C C . ALA A 1 274 ? -4.021 23.725 -2.991 1.00 87.00 274 ALA A C 1
ATOM 2135 O O . ALA A 1 274 ? -3.723 23.156 -4.034 1.00 87.00 274 ALA A O 1
ATOM 2136 N N . GLU A 1 275 ? -3.291 24.715 -2.492 1.00 88.62 275 GLU A N 1
ATOM 2137 C CA . GLU A 1 275 ? -2.160 25.344 -3.164 1.00 88.62 275 GLU A CA 1
ATOM 2138 C C . GLU A 1 275 ? -0.879 24.507 -3.064 1.00 88.62 275 GLU A C 1
ATOM 2140 O O . GLU A 1 275 ? 0.054 24.708 -3.841 1.00 88.62 275 GLU A O 1
ATOM 2145 N N . THR A 1 276 ? -0.802 23.588 -2.093 1.00 90.75 276 THR A N 1
ATOM 2146 C CA . THR A 1 276 ? 0.419 22.813 -1.819 1.00 90.75 276 THR A CA 1
ATOM 2147 C C . THR A 1 276 ? 0.245 21.301 -1.877 1.00 90.75 276 THR A C 1
ATOM 2149 O O . THR A 1 276 ? 1.255 20.590 -1.810 1.00 90.75 276 THR A O 1
ATOM 2152 N N . ARG A 1 277 ? -0.995 20.811 -1.987 1.00 93.50 277 ARG A N 1
ATOM 2153 C CA . ARG A 1 277 ? -1.298 19.379 -2.054 1.00 93.50 277 ARG A CA 1
ATOM 2154 C C . ARG A 1 277 ? -0.677 18.729 -3.277 1.00 93.50 277 ARG A C 1
ATOM 2156 O O . ARG A 1 277 ? -0.556 19.335 -4.339 1.00 93.50 277 ARG A O 1
ATOM 2163 N N . PHE A 1 278 ? -0.311 17.462 -3.129 1.00 95.12 278 PHE A N 1
ATOM 2164 C CA . PHE A 1 278 ? 0.167 16.663 -4.248 1.00 95.12 278 PHE A CA 1
ATOM 2165 C C . PHE A 1 278 ? -0.986 15.842 -4.821 1.00 95.12 278 PHE A C 1
ATOM 2167 O O . PHE A 1 278 ? -1.526 14.973 -4.136 1.00 95.12 278 PHE A O 1
ATOM 2174 N N . VAL A 1 279 ? -1.339 16.075 -6.081 1.00 95.44 279 VAL A N 1
ATOM 2175 C CA . VAL A 1 279 ? -2.348 15.287 -6.798 1.00 95.44 279 VAL A CA 1
ATOM 2176 C C . VAL A 1 279 ? -1.621 14.239 -7.647 1.00 95.44 279 VAL A C 1
ATOM 2178 O O . VAL A 1 279 ? -0.822 14.617 -8.505 1.00 95.44 279 VAL A O 1
ATOM 2181 N N . PRO A 1 280 ? -1.825 12.929 -7.405 1.00 94.75 280 PRO A N 1
ATOM 2182 C CA . PRO A 1 280 ? -1.187 11.890 -8.205 1.00 94.75 280 PRO A CA 1
ATOM 2183 C C . PRO A 1 280 ? -1.572 11.970 -9.685 1.00 94.75 280 PRO A C 1
ATOM 2185 O O . PRO A 1 280 ? -2.733 12.183 -10.028 1.00 94.75 280 PRO A O 1
ATOM 2188 N N . GLU A 1 281 ? -0.602 11.723 -10.563 1.00 92.75 281 GLU A N 1
ATOM 2189 C CA . GLU A 1 281 ? -0.849 11.635 -12.001 1.00 92.75 281 GLU A CA 1
ATOM 2190 C C . GLU A 1 281 ? -1.648 10.373 -12.359 1.00 92.75 281 GLU A C 1
ATOM 2192 O O . GLU A 1 281 ? -1.428 9.288 -11.808 1.00 92.75 281 GLU A O 1
ATOM 2197 N N . VAL A 1 282 ? -2.546 10.508 -13.335 1.00 94.00 282 VAL A N 1
ATOM 2198 C CA . VAL A 1 282 ? -3.250 9.375 -13.941 1.00 94.00 282 VAL A CA 1
ATOM 2199 C C . VAL A 1 282 ? -2.370 8.778 -15.032 1.00 94.00 282 VAL A C 1
ATOM 2201 O O . VAL A 1 282 ? -2.039 9.443 -16.010 1.00 94.00 282 VAL A O 1
ATOM 2204 N N . ASN A 1 283 ? -2.019 7.503 -14.883 1.00 90.44 283 ASN A N 1
ATOM 2205 C CA . ASN A 1 283 ? -1.196 6.775 -15.833 1.00 90.44 283 ASN A CA 1
ATOM 2206 C C . ASN A 1 283 ? -1.869 5.466 -16.272 1.00 90.44 283 ASN A C 1
ATOM 2208 O O . ASN A 1 283 ? -1.874 4.465 -15.555 1.00 90.44 283 ASN A O 1
ATOM 2212 N N . ILE A 1 284 ? -2.404 5.470 -17.493 1.00 93.00 284 ILE A N 1
ATOM 2213 C CA . ILE A 1 284 ? -3.100 4.335 -18.105 1.00 93.00 284 ILE A CA 1
ATOM 2214 C C . ILE A 1 284 ? -2.154 3.465 -18.947 1.00 93.00 284 ILE A C 1
ATOM 2216 O O . ILE A 1 284 ? -1.377 3.974 -19.759 1.00 93.00 284 ILE A O 1
ATOM 2220 N N . CYS A 1 285 ? -2.248 2.138 -18.808 1.00 90.12 285 CYS A N 1
ATOM 2221 C CA . CYS A 1 285 ? -1.518 1.145 -19.616 1.00 90.12 285 CYS A CA 1
ATOM 2222 C C . CYS A 1 285 ? -2.097 0.983 -21.043 1.00 90.12 285 CYS A C 1
ATOM 2224 O O . CYS A 1 285 ? -2.315 -0.140 -21.504 1.00 90.12 285 CYS A O 1
ATOM 2226 N N . SER A 1 286 ? -2.365 2.089 -21.741 1.00 91.06 286 SER A N 1
ATOM 2227 C CA . SER A 1 286 ? -2.924 2.122 -23.101 1.00 91.06 286 SER A CA 1
ATOM 2228 C C . SER A 1 286 ? -2.407 3.328 -23.879 1.00 91.06 286 SER A C 1
ATOM 2230 O O . SER A 1 286 ? -2.244 4.390 -23.290 1.00 91.06 286 SER A O 1
ATOM 2232 N N . ASN A 1 287 ? -2.179 3.198 -25.189 1.00 89.81 287 ASN A N 1
ATOM 2233 C CA . ASN A 1 287 ? -1.829 4.331 -26.065 1.00 89.81 287 ASN A CA 1
ATOM 2234 C C . ASN A 1 287 ? -3.020 4.904 -26.836 1.00 89.81 287 ASN A C 1
ATOM 2236 O O . ASN A 1 287 ? -2.902 5.971 -27.420 1.00 89.81 287 ASN A O 1
ATOM 2240 N N . VAL A 1 288 ? -4.165 4.226 -26.796 1.00 89.06 288 VAL A N 1
ATOM 2241 C CA . VAL A 1 288 ? -5.356 4.584 -27.586 1.00 89.06 288 VAL A CA 1
ATOM 2242 C C . VAL A 1 288 ? -6.564 4.929 -26.729 1.00 89.06 288 VAL A C 1
ATOM 2244 O O . VAL A 1 288 ? -7.626 5.246 -27.249 1.00 89.06 288 VAL A O 1
ATOM 2247 N N . GLN A 1 289 ? -6.419 4.816 -25.410 1.00 88.38 289 GLN A N 1
ATOM 2248 C CA . GLN A 1 289 ? -7.458 5.146 -24.446 1.00 88.38 289 GLN A CA 1
ATOM 2249 C C . GLN A 1 289 ? -6.919 6.190 -23.475 1.00 88.38 289 GLN A C 1
ATOM 2251 O O . GLN A 1 289 ? -5.791 6.070 -22.989 1.00 88.38 289 GLN A O 1
ATOM 2256 N N . GLU A 1 290 ? -7.745 7.186 -23.174 1.00 89.12 290 GLU A N 1
ATOM 2257 C CA . GLU A 1 290 ? -7.473 8.185 -22.136 1.00 89.12 290 GLU A CA 1
ATOM 2258 C C . GLU A 1 290 ? -7.975 7.722 -20.761 1.00 89.12 290 GLU A C 1
ATOM 2260 O O . GLU A 1 290 ? -7.394 8.059 -19.729 1.00 89.12 290 GLU A O 1
ATOM 2265 N N . ARG A 1 291 ? -9.034 6.906 -20.751 1.00 93.81 291 ARG A N 1
ATOM 2266 C CA . ARG A 1 291 ? -9.643 6.270 -19.580 1.00 93.81 291 ARG A CA 1
ATOM 2267 C C . ARG A 1 291 ? -10.117 4.870 -19.954 1.00 93.81 291 ARG A C 1
ATOM 2269 O O . ARG A 1 291 ? -10.374 4.604 -21.125 1.00 93.81 291 ARG A O 1
ATOM 2276 N N . TRP A 1 292 ? -10.249 4.003 -18.960 1.00 95.31 292 TRP A N 1
ATOM 2277 C CA . TRP A 1 292 ? -10.918 2.715 -19.126 1.00 95.31 292 TRP A CA 1
ATOM 2278 C C . TRP A 1 292 ? -12.436 2.895 -19.083 1.00 95.31 292 TRP A C 1
ATOM 2280 O O . TRP A 1 292 ? -12.950 3.656 -18.261 1.00 95.31 292 TRP A O 1
ATOM 2290 N N . GLU A 1 293 ? -13.152 2.175 -19.943 1.00 94.06 293 GLU A N 1
ATOM 2291 C CA . GLU A 1 293 ? -14.619 2.211 -20.006 1.00 94.06 293 GLU A CA 1
ATOM 2292 C C . GLU A 1 293 ? -15.267 1.310 -18.941 1.00 94.06 293 GLU A C 1
ATOM 2294 O O . GLU A 1 293 ? -16.433 1.490 -18.580 1.00 94.06 293 GLU A O 1
ATOM 2299 N N . GLU A 1 294 ? -14.529 0.321 -18.427 1.00 96.62 294 GLU A N 1
ATOM 2300 C CA . GLU A 1 294 ? -15.044 -0.640 -17.463 1.00 96.62 294 GLU A CA 1
ATOM 2301 C C . GLU A 1 294 ? -15.370 0.022 -16.118 1.00 96.62 294 GLU A C 1
ATOM 2303 O O . GLU A 1 294 ? -14.509 0.562 -15.420 1.00 96.62 294 GLU A O 1
ATOM 2308 N N . LYS A 1 295 ? -16.638 -0.083 -15.711 1.00 98.00 295 LYS A N 1
ATOM 2309 C CA . LYS A 1 295 ? -17.119 0.432 -14.427 1.00 98.00 295 LYS A CA 1
ATOM 2310 C C . LYS A 1 295 ? -16.792 -0.533 -13.290 1.00 98.00 295 LYS A C 1
ATOM 2312 O O . LYS A 1 295 ? -17.142 -1.713 -13.356 1.00 98.00 295 LYS A O 1
ATOM 2317 N N . ILE A 1 296 ? -16.207 -0.017 -12.211 1.00 98.81 296 ILE A N 1
ATOM 2318 C CA . ILE A 1 296 ? -15.899 -0.773 -10.988 1.00 98.81 296 ILE A CA 1
ATOM 2319 C C . ILE A 1 296 ? -16.640 -0.135 -9.810 1.00 98.81 296 ILE A C 1
ATOM 2321 O O . ILE A 1 296 ? -16.581 1.082 -9.624 1.00 98.81 296 ILE A O 1
ATOM 2325 N N . ALA A 1 297 ? -17.352 -0.960 -9.041 1.00 98.88 297 ALA A N 1
ATOM 2326 C CA . ALA A 1 297 ? -18.073 -0.543 -7.846 1.00 98.88 297 ALA A CA 1
ATOM 2327 C C . ALA A 1 297 ? -17.257 -0.883 -6.597 1.00 98.88 297 ALA A C 1
ATOM 2329 O O . ALA A 1 297 ? -16.793 -2.010 -6.424 1.00 98.88 297 ALA A O 1
ATOM 2330 N N . ILE A 1 298 ? -17.118 0.084 -5.701 1.00 98.88 298 ILE A N 1
ATOM 2331 C CA . ILE A 1 298 ? -16.479 -0.081 -4.398 1.00 98.88 298 ILE A CA 1
ATOM 2332 C C . ILE A 1 298 ? -17.551 0.130 -3.339 1.00 98.88 298 ILE A C 1
ATOM 2334 O O . ILE A 1 298 ? -18.266 1.123 -3.374 1.00 98.88 298 ILE A O 1
ATOM 2338 N N . ILE A 1 299 ? -17.694 -0.807 -2.413 1.00 98.81 299 ILE A N 1
ATOM 2339 C CA . ILE A 1 299 ? -18.779 -0.833 -1.435 1.00 98.81 299 ILE A CA 1
ATOM 2340 C C . ILE A 1 299 ? -18.160 -0.597 -0.057 1.00 98.81 299 ILE A C 1
ATOM 2342 O O . ILE A 1 299 ? -17.498 -1.480 0.490 1.00 98.81 299 ILE A O 1
ATOM 2346 N N . GLY A 1 300 ? -18.358 0.608 0.476 1.00 98.44 300 GLY A N 1
ATOM 2347 C CA . GLY A 1 300 ? -17.728 1.128 1.689 1.00 98.44 300 GLY A CA 1
ATOM 2348 C C . GLY A 1 300 ? -16.685 2.210 1.391 1.00 98.44 300 GLY A C 1
ATOM 2349 O O . GLY A 1 300 ? -15.680 1.962 0.726 1.00 98.44 300 GLY A O 1
ATOM 2350 N N . GLY A 1 301 ? -16.888 3.408 1.938 1.00 98.12 301 GLY A N 1
ATOM 2351 C CA . GLY A 1 301 ? -16.009 4.575 1.827 1.00 98.12 301 GLY A CA 1
ATOM 2352 C C . GLY A 1 301 ? -14.973 4.685 2.948 1.00 98.12 301 GLY A C 1
ATOM 2353 O O . GLY A 1 301 ? -14.540 5.786 3.277 1.00 98.12 301 GLY A O 1
ATOM 2354 N N . GLY A 1 302 ? -14.578 3.568 3.565 1.00 98.06 302 GLY A N 1
ATOM 2355 C CA . GLY A 1 302 ? -13.485 3.514 4.544 1.00 98.06 302 GLY A CA 1
ATOM 2356 C C . GLY A 1 302 ? -12.085 3.507 3.904 1.00 98.06 302 GLY A C 1
ATOM 2357 O O . GLY A 1 302 ? -11.966 3.526 2.677 1.00 98.06 302 GLY A O 1
ATOM 2358 N N . PRO A 1 303 ? -11.003 3.418 4.705 1.00 98.19 303 PRO A N 1
ATOM 2359 C CA . PRO A 1 303 ? -9.631 3.479 4.193 1.00 98.19 303 PRO A CA 1
ATOM 2360 C C . PRO A 1 303 ? -9.313 2.435 3.111 1.00 98.19 303 PRO A C 1
ATOM 2362 O O . PRO A 1 303 ? -8.637 2.765 2.142 1.00 98.19 303 PRO A O 1
ATOM 2365 N N . ALA A 1 304 ? -9.819 1.200 3.230 1.00 98.56 304 ALA A N 1
ATOM 2366 C CA . ALA A 1 304 ? -9.618 0.167 2.208 1.00 98.56 304 ALA A CA 1
ATOM 2367 C C . ALA A 1 304 ? -10.306 0.520 0.880 1.00 98.56 304 ALA A C 1
ATOM 2369 O O . ALA A 1 304 ? -9.664 0.490 -0.171 1.00 98.56 304 ALA A O 1
ATOM 2370 N N . GLY A 1 305 ? -11.589 0.892 0.929 1.00 98.69 305 GLY A N 1
ATOM 2371 C CA . GLY A 1 305 ? -12.367 1.255 -0.255 1.00 98.69 305 GLY A CA 1
ATOM 2372 C C . GLY A 1 305 ? -11.821 2.500 -0.947 1.00 98.69 305 GLY A C 1
ATOM 2373 O O . GLY A 1 305 ? -11.556 2.472 -2.145 1.00 98.69 305 GLY A O 1
ATOM 2374 N N . MET A 1 306 ? -11.544 3.560 -0.186 1.00 98.75 306 MET A N 1
ATOM 2375 C CA . MET A 1 306 ? -10.975 4.796 -0.727 1.00 98.75 306 MET A CA 1
ATOM 2376 C C . MET A 1 306 ? -9.549 4.603 -1.260 1.00 98.75 306 MET A C 1
ATOM 2378 O O . MET A 1 306 ? -9.212 5.155 -2.304 1.00 98.75 306 MET A O 1
ATOM 2382 N N . SER A 1 307 ? -8.726 3.770 -0.609 1.00 98.75 307 SER A N 1
ATOM 2383 C CA . SER A 1 307 ? -7.404 3.404 -1.135 1.00 98.75 307 SER A CA 1
ATOM 2384 C C . SER A 1 307 ? -7.523 2.681 -2.479 1.00 98.75 307 SER A C 1
ATOM 2386 O O . SER A 1 307 ? -6.874 3.065 -3.453 1.00 98.75 307 SER A O 1
ATOM 2388 N N . CYS A 1 308 ? -8.413 1.688 -2.570 1.00 98.88 308 CYS A N 1
ATOM 2389 C CA . CYS A 1 308 ? -8.688 0.982 -3.819 1.00 98.88 308 CYS A CA 1
ATOM 2390 C C . CYS A 1 308 ? -9.168 1.938 -4.923 1.00 98.88 308 CYS A C 1
ATOM 2392 O O . CYS A 1 308 ? -8.650 1.902 -6.041 1.00 98.88 308 CYS A O 1
ATOM 2394 N N . ALA A 1 309 ? -10.088 2.848 -4.587 1.00 98.81 309 ALA A N 1
ATOM 2395 C CA . ALA A 1 309 ? -10.612 3.855 -5.504 1.00 98.81 309 ALA A CA 1
ATOM 2396 C C . ALA A 1 309 ? -9.505 4.772 -6.029 1.00 98.81 309 ALA A C 1
ATOM 2398 O O . ALA A 1 309 ? -9.396 4.973 -7.236 1.00 98.81 309 ALA A O 1
ATOM 2399 N N . ASN A 1 310 ? -8.641 5.269 -5.139 1.00 98.69 310 ASN A N 1
ATOM 2400 C CA . ASN A 1 310 ? -7.501 6.098 -5.508 1.00 98.69 310 ASN A CA 1
ATOM 2401 C C . ASN A 1 310 ? -6.593 5.378 -6.513 1.00 98.69 310 ASN A C 1
ATOM 2403 O O . ASN A 1 310 ? -6.279 5.926 -7.567 1.00 98.69 310 ASN A O 1
ATOM 2407 N N . TYR A 1 311 ? -6.203 4.132 -6.230 1.00 98.50 311 TYR A N 1
ATOM 2408 C CA . TYR A 1 311 ? -5.308 3.402 -7.126 1.00 98.50 311 TYR A CA 1
ATOM 2409 C C . TYR A 1 311 ? -5.958 3.075 -8.473 1.00 98.50 311 TYR A C 1
ATOM 2411 O O . TYR A 1 311 ? -5.317 3.262 -9.506 1.00 98.50 311 TYR A O 1
ATOM 2419 N N . LEU A 1 312 ? -7.236 2.687 -8.499 1.00 98.62 312 LEU A N 1
ATOM 2420 C CA . LEU A 1 312 ? -7.977 2.507 -9.751 1.00 98.62 312 LEU A CA 1
ATOM 2421 C C . LEU A 1 312 ? -8.079 3.815 -10.552 1.00 98.62 312 LEU A C 1
ATOM 2423 O O . LEU A 1 312 ? -7.847 3.807 -11.761 1.00 98.62 312 LEU A O 1
ATOM 2427 N N . ALA A 1 313 ? -8.341 4.948 -9.896 1.00 98.25 313 ALA A N 1
ATOM 2428 C CA . ALA A 1 313 ? -8.379 6.251 -10.554 1.00 98.25 313 ALA A CA 1
ATOM 2429 C C . ALA A 1 313 ? -7.019 6.622 -11.169 1.00 98.25 313 ALA A C 1
ATOM 2431 O O . ALA A 1 313 ? -6.961 7.011 -12.336 1.00 98.25 313 ALA A O 1
ATOM 2432 N N . THR A 1 314 ? -5.910 6.392 -10.451 1.00 97.06 314 THR A N 1
ATOM 2433 C CA . THR A 1 314 ? -4.555 6.595 -11.004 1.00 97.06 314 THR A CA 1
ATOM 2434 C C . THR A 1 314 ? -4.216 5.643 -12.153 1.00 97.06 314 THR A C 1
ATOM 2436 O O . THR A 1 314 ? -3.383 5.982 -12.984 1.00 97.06 314 THR A O 1
ATOM 2439 N N . MET A 1 315 ? -4.875 4.483 -12.257 1.00 95.94 315 MET A N 1
ATOM 2440 C CA . MET A 1 315 ? -4.734 3.553 -13.390 1.00 95.94 315 MET A CA 1
ATOM 2441 C C . MET A 1 315 ? -5.623 3.912 -14.595 1.00 95.94 315 MET A C 1
ATOM 2443 O O . MET A 1 315 ? -5.570 3.219 -15.614 1.00 95.94 315 MET A O 1
ATOM 2447 N N . GLY A 1 316 ? -6.437 4.970 -14.496 1.00 96.31 316 GLY A N 1
ATOM 2448 C CA . GLY A 1 316 ? -7.293 5.461 -15.578 1.00 96.31 316 GLY A CA 1
ATOM 2449 C C . GLY A 1 316 ? -8.769 5.064 -15.486 1.00 96.31 316 GLY A C 1
ATOM 2450 O O . GLY A 1 3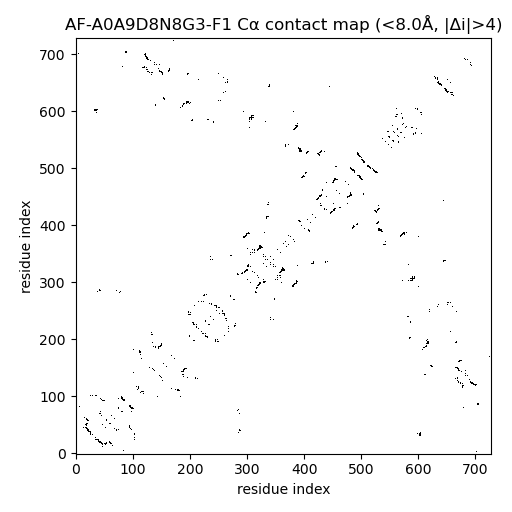16 ? -9.504 5.329 -16.433 1.00 96.31 316 GLY A O 1
ATOM 2451 N N . TYR A 1 317 ? -9.227 4.456 -14.389 1.00 98.00 317 TYR A N 1
ATOM 2452 C CA . TYR A 1 317 ? -10.656 4.186 -14.168 1.00 98.00 317 TYR A CA 1
ATOM 2453 C C . TYR A 1 317 ? -11.383 5.403 -13.575 1.00 98.00 317 TYR A C 1
ATOM 2455 O O . TYR A 1 317 ? -10.754 6.323 -13.054 1.00 98.00 317 TYR A O 1
ATOM 2463 N N . LEU A 1 318 ? -12.716 5.374 -13.610 1.00 97.50 318 LEU A N 1
ATOM 2464 C CA . LEU A 1 318 ? -13.598 6.268 -12.850 1.00 97.50 318 LEU A CA 1
ATOM 2465 C C . LEU A 1 318 ? -14.422 5.418 -11.866 1.00 97.50 318 LEU A C 1
ATOM 2467 O O . LEU A 1 318 ? -15.562 5.057 -12.166 1.00 97.50 318 LEU A O 1
ATOM 2471 N N . PRO A 1 319 ? -13.823 4.969 -10.746 1.00 98.25 319 PRO A N 1
ATOM 2472 C CA . PRO A 1 319 ? -14.505 4.079 -9.815 1.00 98.25 319 PRO A CA 1
ATOM 2473 C C . PRO A 1 319 ? -15.610 4.820 -9.053 1.00 98.25 319 PRO A C 1
ATOM 2475 O O . PRO A 1 319 ? -15.432 5.972 -8.653 1.00 98.25 319 PRO A O 1
ATOM 2478 N N . THR A 1 320 ? -16.719 4.124 -8.792 1.00 98.81 320 THR A N 1
ATOM 2479 C CA . THR A 1 320 ? -17.803 4.631 -7.938 1.00 98.81 320 THR A CA 1
ATOM 2480 C C . THR A 1 320 ? -17.743 3.951 -6.574 1.00 98.81 320 THR A C 1
ATOM 2482 O O . THR A 1 320 ? -17.851 2.727 -6.479 1.00 98.81 320 THR A O 1
ATOM 2485 N N . VAL A 1 321 ? -17.605 4.744 -5.516 1.00 98.94 321 VAL A N 1
ATOM 2486 C CA . VAL A 1 321 ? -17.692 4.316 -4.119 1.00 98.94 321 VAL A CA 1
ATOM 2487 C C . VAL A 1 321 ? -19.123 4.516 -3.628 1.00 98.94 321 VAL A C 1
ATOM 2489 O O . VAL A 1 321 ? -19.640 5.628 -3.667 1.00 98.94 321 VAL A O 1
ATOM 2492 N N . PHE A 1 322 ? -19.751 3.451 -3.144 1.00 98.81 322 PHE A N 1
ATOM 2493 C CA . PHE A 1 322 ? -21.049 3.468 -2.480 1.00 98.81 322 PHE A CA 1
ATOM 2494 C C . PHE A 1 322 ? -20.824 3.454 -0.968 1.00 98.81 322 PHE A C 1
ATOM 2496 O O . PHE A 1 322 ? -20.278 2.492 -0.424 1.00 98.81 322 PHE A O 1
ATOM 2503 N N . GLU A 1 323 ? -21.201 4.539 -0.303 1.00 98.38 323 GLU A N 1
ATOM 2504 C CA . GLU A 1 323 ? -21.053 4.739 1.136 1.00 98.38 323 GLU A CA 1
ATOM 2505 C C . GLU A 1 323 ? -22.436 4.860 1.774 1.00 98.38 323 GLU A C 1
ATOM 2507 O O . GLU A 1 323 ? -23.260 5.657 1.329 1.00 98.38 323 GLU A O 1
ATOM 2512 N N . LYS A 1 324 ? -22.684 4.081 2.831 1.00 97.06 324 LYS A N 1
ATOM 2513 C CA . LYS A 1 324 ? -23.985 4.061 3.510 1.00 97.06 324 LYS A CA 1
ATOM 2514 C C . LYS A 1 324 ? -24.223 5.311 4.358 1.00 97.06 324 LYS A C 1
ATOM 2516 O O . LYS A 1 324 ? -25.363 5.724 4.531 1.00 97.06 324 LYS A O 1
ATOM 2521 N N . ASN A 1 325 ? -23.160 5.886 4.916 1.00 96.00 325 ASN A N 1
ATOM 2522 C CA . ASN A 1 325 ? -23.244 7.047 5.789 1.00 96.00 325 ASN A CA 1
ATOM 2523 C C . ASN A 1 325 ? -23.264 8.347 4.972 1.00 96.00 325 ASN A C 1
ATOM 2525 O O . ASN A 1 325 ? -23.086 8.343 3.754 1.00 96.00 325 ASN A O 1
ATOM 2529 N N . GLU A 1 326 ? -23.479 9.470 5.656 1.00 95.69 326 GLU A N 1
ATOM 2530 C CA . GLU A 1 326 ? -23.579 10.803 5.047 1.00 95.69 326 GLU A CA 1
ATOM 2531 C C . GLU A 1 326 ? -22.285 11.252 4.346 1.00 95.69 326 GLU A C 1
ATOM 2533 O O . GLU A 1 326 ? -22.337 11.920 3.316 1.00 95.69 326 GLU A O 1
ATOM 2538 N N . GLU A 1 327 ? -21.124 10.847 4.867 1.00 97.00 327 GLU A N 1
ATOM 2539 C CA . GLU A 1 327 ? -19.801 11.261 4.400 1.00 97.00 327 GLU A CA 1
ATOM 2540 C C . GLU A 1 327 ? -18.845 10.055 4.327 1.00 97.00 327 GLU A C 1
ATOM 2542 O O . GLU A 1 327 ? -18.878 9.171 5.188 1.00 97.00 327 GLU A O 1
ATOM 2547 N N . PRO A 1 328 ? -17.927 10.000 3.348 1.00 97.88 328 PRO A N 1
ATOM 2548 C CA . PRO A 1 328 ? -16.900 8.969 3.310 1.00 97.88 328 PRO A CA 1
ATOM 2549 C C . PRO A 1 328 ? -15.843 9.170 4.411 1.00 97.88 328 PRO A C 1
ATOM 2551 O O . PRO A 1 328 ? -15.673 10.242 5.002 1.00 97.88 328 PRO A O 1
ATOM 2554 N N . GLY A 1 329 ? -15.090 8.106 4.668 1.00 96.69 329 GLY A N 1
ATOM 2555 C CA . GLY A 1 329 ? -14.037 8.016 5.680 1.00 96.69 329 GLY A CA 1
ATOM 2556 C C . GLY A 1 329 ? -14.158 6.763 6.551 1.00 96.69 329 GLY A C 1
ATOM 2557 O O . GLY A 1 329 ? -13.173 6.343 7.159 1.00 96.69 329 GLY A O 1
ATOM 2558 N N . GLY A 1 330 ? -15.337 6.131 6.601 1.00 96.06 330 GLY A N 1
ATOM 2559 C CA . GLY A 1 330 ? -15.586 4.929 7.404 1.00 96.06 330 GLY A CA 1
ATOM 2560 C C . GLY A 1 330 ? -15.139 5.108 8.859 1.00 96.06 330 GLY A C 1
ATOM 2561 O O . GLY A 1 330 ? -15.369 6.158 9.457 1.00 96.06 330 GLY A O 1
ATOM 2562 N N . MET A 1 331 ? -14.429 4.123 9.421 1.00 94.06 331 MET A N 1
ATOM 2563 C CA . MET A 1 331 ? -13.929 4.193 10.804 1.00 94.06 331 MET A CA 1
ATOM 2564 C C . MET A 1 331 ? -12.999 5.383 11.085 1.00 94.06 331 MET A C 1
ATOM 2566 O O . MET A 1 331 ? -12.941 5.827 12.227 1.00 94.06 331 MET A O 1
ATOM 2570 N N . LEU A 1 332 ? -12.326 5.958 10.079 1.00 96.00 332 LEU A N 1
ATOM 2571 C CA . LEU A 1 332 ? -11.536 7.181 10.282 1.00 96.00 332 LEU A CA 1
ATOM 2572 C C . LEU A 1 332 ? -12.434 8.342 10.716 1.00 96.00 332 LEU A C 1
ATOM 2574 O O . LEU A 1 332 ? -12.092 9.108 11.610 1.00 96.00 332 LEU A O 1
ATOM 2578 N N . ARG A 1 333 ? -13.602 8.459 10.077 1.00 95.81 333 ARG A N 1
ATOM 2579 C CA . ARG A 1 333 ? -14.563 9.531 10.330 1.00 95.81 333 ARG A CA 1
ATOM 2580 C C . ARG A 1 333 ? -15.467 9.207 11.509 1.00 95.81 333 ARG A C 1
ATOM 2582 O O . ARG A 1 333 ? -15.695 10.081 12.333 1.00 95.81 333 ARG A O 1
ATOM 2589 N N . TYR A 1 334 ? -15.962 7.981 11.588 1.00 94.25 334 TYR A N 1
ATOM 2590 C CA . TYR A 1 334 ? -17.023 7.621 12.524 1.00 94.25 334 TYR A CA 1
ATOM 2591 C C . TYR A 1 334 ? -16.527 6.889 13.776 1.00 94.25 334 TYR A C 1
ATOM 2593 O O . TYR A 1 334 ? -17.198 6.924 14.798 1.00 94.25 334 TYR A O 1
ATOM 2601 N N . GLY A 1 335 ? -15.351 6.261 13.734 1.00 92.75 335 GLY A N 1
ATOM 2602 C CA . GLY A 1 335 ? -14.782 5.545 14.880 1.00 92.75 335 GLY A CA 1
ATOM 2603 C C . GLY A 1 335 ? -13.765 6.367 15.670 1.00 92.75 335 GLY A C 1
ATOM 2604 O O . GLY A 1 335 ? -13.762 6.327 16.895 1.00 92.75 335 GLY A O 1
ATOM 2605 N N . ILE A 1 336 ? -12.904 7.127 14.988 1.00 93.00 336 ILE A N 1
ATOM 2606 C CA . ILE A 1 336 ? -11.799 7.847 15.636 1.00 93.00 336 ILE A CA 1
ATOM 2607 C C . ILE A 1 336 ? -12.261 9.233 16.110 1.00 93.00 336 ILE A C 1
ATOM 2609 O O . ILE A 1 336 ? -12.775 10.002 15.294 1.00 93.00 336 ILE A O 1
ATOM 2613 N N . PRO A 1 337 ? -12.065 9.595 17.389 1.00 91.06 337 PRO A N 1
ATOM 2614 C CA . PRO A 1 337 ? -12.445 10.908 17.911 1.00 91.06 337 PRO A CA 1
ATOM 2615 C C . PRO A 1 337 ? -11.680 12.079 17.277 1.00 91.06 337 PRO A C 1
ATOM 2617 O O . PRO A 1 337 ? -10.493 11.966 16.962 1.00 91.06 337 PRO A O 1
ATOM 2620 N N . SER A 1 338 ? -12.329 13.244 17.183 1.00 89.88 338 SER A N 1
ATOM 2621 C CA . SER A 1 338 ? -11.743 14.452 16.572 1.00 89.88 338 SER A CA 1
ATOM 2622 C C . SER A 1 338 ? -10.461 14.954 17.245 1.00 89.88 338 SER A C 1
ATOM 2624 O O . SER A 1 338 ? -9.603 15.485 16.552 1.00 89.88 338 SER A O 1
ATOM 2626 N N . TYR A 1 339 ? -10.271 14.724 18.552 1.00 86.06 339 TYR A N 1
ATOM 2627 C CA . TYR A 1 339 ? -9.043 15.151 19.242 1.00 86.06 339 TYR A CA 1
ATOM 2628 C C . TYR A 1 339 ? -7.798 14.359 18.806 1.00 86.06 339 TYR A C 1
ATOM 2630 O O . TYR A 1 339 ? -6.682 14.803 19.068 1.00 86.06 339 TYR A O 1
ATOM 2638 N N . LYS A 1 340 ? -7.982 13.192 18.164 1.00 89.38 340 LYS A N 1
ATOM 2639 C CA . LYS A 1 340 ? -6.912 12.424 17.503 1.00 89.38 340 LYS A CA 1
ATOM 2640 C C . LYS A 1 340 ? -6.857 12.700 16.005 1.00 89.38 340 LYS A C 1
ATOM 2642 O O . LYS A 1 340 ? -5.775 12.741 15.427 1.00 89.38 340 LYS A O 1
ATOM 2647 N N . LEU A 1 341 ? -8.020 12.807 15.364 1.00 93.06 341 LEU A N 1
ATOM 2648 C CA . LEU A 1 341 ? -8.126 12.948 13.918 1.00 93.06 341 LEU A CA 1
ATOM 2649 C C . LEU A 1 341 ? -9.297 13.851 13.539 1.00 93.06 341 LEU A C 1
ATOM 2651 O O . LEU A 1 341 ? -10.459 13.428 13.529 1.00 93.06 341 LEU A O 1
ATOM 2655 N N . GLU A 1 342 ? -8.973 15.089 13.182 1.00 92.12 342 GLU A N 1
ATOM 2656 C CA . GLU A 1 342 ? -9.962 16.062 12.742 1.00 92.12 342 GLU A CA 1
ATOM 2657 C C . GLU A 1 342 ? -10.601 15.650 11.401 1.00 92.12 342 GLU A C 1
ATOM 2659 O O . GLU A 1 342 ? -10.009 14.989 10.541 1.00 92.12 342 GLU A O 1
ATOM 2664 N N . LYS A 1 343 ? -11.884 15.986 11.238 1.00 92.88 343 LYS A N 1
ATOM 2665 C CA . LYS A 1 343 ? -12.702 15.495 10.116 1.00 92.88 343 LYS A CA 1
ATOM 2666 C C . LYS A 1 343 ? -12.388 16.188 8.793 1.00 92.88 343 LYS A C 1
ATOM 2668 O O . LYS A 1 343 ? -12.699 15.648 7.728 1.00 92.88 343 LYS A O 1
ATOM 2673 N N . ASP A 1 344 ? -11.817 17.380 8.861 1.00 93.56 344 ASP A N 1
ATOM 2674 C CA . ASP A 1 344 ? -11.316 18.159 7.735 1.00 93.56 344 ASP A CA 1
ATOM 2675 C C . ASP A 1 344 ? -10.027 17.560 7.157 1.00 93.56 344 ASP A C 1
ATOM 2677 O O . ASP A 1 344 ? -9.899 17.525 5.936 1.00 93.56 344 ASP A O 1
ATOM 2681 N N . VAL A 1 345 ? -9.153 16.974 7.985 1.00 95.31 345 VAL A N 1
ATOM 2682 C CA . VAL A 1 345 ? -7.981 16.201 7.529 1.00 95.31 345 VAL A CA 1
ATOM 2683 C C . VAL A 1 345 ? -8.418 15.050 6.624 1.00 95.31 345 VAL A C 1
ATOM 2685 O O . VAL A 1 345 ? -7.940 14.917 5.499 1.00 95.31 345 VAL A O 1
ATOM 2688 N N . ILE A 1 346 ? -9.399 14.259 7.073 1.00 97.12 346 ILE A N 1
ATOM 2689 C CA . ILE A 1 346 ? -9.965 13.149 6.286 1.00 97.12 346 ILE A CA 1
ATOM 2690 C C . ILE A 1 346 ? -10.575 13.675 4.982 1.00 97.12 346 ILE A C 1
ATOM 2692 O O . ILE A 1 346 ? -10.369 13.102 3.913 1.00 97.12 346 ILE A O 1
ATOM 2696 N N . LYS A 1 347 ? -11.338 14.771 5.068 1.00 96.50 347 LYS A N 1
ATOM 2697 C CA . LYS A 1 347 ? -11.995 15.382 3.911 1.00 96.50 347 LYS A CA 1
ATOM 2698 C C . LYS A 1 347 ? -10.975 15.864 2.876 1.00 96.50 347 LYS A C 1
ATOM 2700 O O . LYS A 1 347 ? -11.169 15.596 1.697 1.00 96.50 347 LYS A O 1
ATOM 2705 N N . ALA A 1 348 ? -9.899 16.526 3.299 1.00 96.69 348 ALA A N 1
ATOM 2706 C CA . ALA A 1 348 ? -8.876 17.058 2.403 1.00 96.69 348 ALA A CA 1
ATOM 2707 C C . ALA A 1 348 ? -8.224 15.957 1.555 1.00 96.69 348 ALA A C 1
ATOM 2709 O O . ALA A 1 348 ? -8.084 16.117 0.344 1.00 96.69 348 ALA A O 1
ATOM 2710 N N . GLU A 1 349 ? -7.898 14.812 2.160 1.00 97.25 349 GLU A N 1
ATOM 2711 C CA . GLU A 1 349 ? -7.302 13.682 1.436 1.00 97.25 349 GLU A CA 1
ATOM 2712 C C . GLU A 1 349 ? -8.304 12.994 0.499 1.00 97.25 349 GLU A C 1
ATOM 2714 O O . GLU A 1 349 ? -7.947 12.610 -0.614 1.00 97.25 349 GLU A O 1
ATOM 2719 N N . ILE A 1 350 ? -9.578 12.895 0.896 1.00 97.88 350 ILE A N 1
ATOM 2720 C CA . ILE A 1 350 ? -10.646 12.372 0.029 1.00 97.88 350 ILE A CA 1
ATOM 2721 C C . ILE A 1 350 ? -10.925 13.313 -1.149 1.00 97.88 350 ILE A C 1
ATOM 2723 O O . ILE A 1 350 ? -11.188 12.841 -2.255 1.00 97.88 350 ILE A O 1
ATOM 2727 N N . ASP A 1 351 ? -10.852 14.628 -0.950 1.00 97.00 351 ASP A N 1
ATOM 2728 C CA . ASP A 1 351 ? -11.062 15.606 -2.020 1.00 97.00 351 ASP A CA 1
ATOM 2729 C C . ASP A 1 351 ? -9.999 15.462 -3.126 1.00 97.00 351 ASP A C 1
ATOM 2731 O O . ASP A 1 351 ? -10.333 15.588 -4.302 1.00 97.00 351 ASP A O 1
ATOM 2735 N N . ILE A 1 352 ? -8.762 15.076 -2.785 1.00 97.00 352 ILE A N 1
ATOM 2736 C CA . ILE A 1 352 ? -7.720 14.726 -3.772 1.00 97.00 352 ILE A CA 1
ATOM 2737 C C . ILE A 1 352 ? -8.134 13.502 -4.598 1.00 97.00 352 ILE A C 1
ATOM 2739 O O . ILE A 1 352 ? -7.931 13.463 -5.810 1.00 97.00 352 ILE A O 1
ATOM 2743 N N . MET A 1 353 ? -8.744 12.499 -3.961 1.00 97.94 353 MET A N 1
ATOM 2744 C CA . MET A 1 353 ? -9.227 11.301 -4.659 1.00 97.94 353 MET A CA 1
ATOM 2745 C C . MET A 1 353 ? -10.388 11.636 -5.606 1.00 97.94 353 MET A C 1
ATOM 2747 O O . MET A 1 353 ? -10.480 11.089 -6.705 1.00 97.94 353 MET A O 1
ATOM 2751 N N . LYS A 1 354 ? -11.261 12.571 -5.219 1.00 97.69 354 LYS A N 1
ATOM 2752 C CA . LYS A 1 354 ? -12.321 13.078 -6.102 1.00 97.69 354 LYS A CA 1
ATOM 2753 C C . LYS A 1 354 ? -11.737 13.833 -7.300 1.00 97.69 354 LYS A C 1
ATOM 2755 O O . LYS A 1 354 ? -12.196 13.624 -8.418 1.00 97.69 354 LYS A O 1
ATOM 2760 N N . GLU A 1 355 ? -10.692 14.637 -7.090 1.00 95.88 355 GLU A N 1
ATOM 2761 C CA . GLU A 1 355 ? -10.005 15.397 -8.147 1.00 95.88 355 GLU A CA 1
ATOM 2762 C C . GLU A 1 355 ? -9.411 14.496 -9.246 1.00 95.88 355 GLU A C 1
ATOM 2764 O O . GLU A 1 355 ? -9.497 14.823 -10.428 1.00 95.88 355 GLU A O 1
ATOM 2769 N N . ILE A 1 356 ? -8.888 13.316 -8.888 1.00 95.38 356 ILE A N 1
ATOM 2770 C CA . ILE A 1 356 ? -8.349 12.347 -9.866 1.00 95.38 356 ILE A CA 1
ATOM 2771 C C . ILE A 1 356 ? -9.429 11.518 -10.594 1.00 95.38 356 ILE A C 1
ATOM 2773 O O . ILE A 1 356 ? -9.118 10.845 -11.588 1.00 95.38 356 ILE A O 1
ATOM 2777 N N . GLY A 1 357 ? -10.689 11.581 -10.139 1.00 96.12 357 GLY A N 1
ATOM 2778 C CA . GLY A 1 357 ? -11.848 10.964 -10.797 1.00 96.12 357 GLY A CA 1
ATOM 2779 C C . GLY A 1 357 ? -12.625 9.924 -9.980 1.00 96.12 357 GLY A C 1
ATOM 2780 O O . GLY A 1 357 ? -13.401 9.173 -10.569 1.00 96.12 357 GLY A O 1
ATOM 2781 N N . VAL A 1 358 ? -12.434 9.838 -8.657 1.00 98.56 358 VAL A N 1
ATOM 2782 C CA . VAL A 1 358 ? -13.261 8.969 -7.799 1.00 98.56 358 VAL A CA 1
ATOM 2783 C C . VAL A 1 358 ? -14.645 9.589 -7.589 1.00 98.56 358 VAL A C 1
ATOM 2785 O O . VAL A 1 358 ? -14.771 10.682 -7.037 1.00 98.56 358 VAL A O 1
ATOM 2788 N N . GLU A 1 359 ? -15.697 8.863 -7.964 1.00 98.44 359 GLU A N 1
ATOM 2789 C CA . GLU A 1 359 ? -17.080 9.224 -7.646 1.00 98.44 359 GLU A CA 1
ATOM 2790 C C . GLU A 1 359 ? -17.459 8.626 -6.286 1.00 98.44 359 GLU A C 1
ATOM 2792 O O . GLU A 1 359 ? -17.242 7.440 -6.048 1.00 98.44 359 GLU A O 1
ATOM 2797 N N . VAL A 1 360 ? -18.056 9.418 -5.392 1.00 98.62 360 VAL A N 1
ATOM 2798 C CA . VAL A 1 360 ? -18.550 8.934 -4.094 1.00 98.62 360 VAL A CA 1
ATOM 2799 C C . VAL A 1 360 ? -20.045 9.208 -3.989 1.00 98.62 360 VAL A C 1
ATOM 2801 O O . VAL A 1 360 ? -20.469 10.360 -4.037 1.00 98.62 360 VAL A O 1
ATOM 2804 N N . ARG A 1 361 ? -20.833 8.146 -3.825 1.00 98.50 361 ARG A N 1
ATOM 2805 C CA . ARG A 1 361 ? -22.278 8.184 -3.585 1.00 98.50 361 ARG A CA 1
ATOM 2806 C C . ARG A 1 361 ? -22.546 7.833 -2.130 1.00 98.50 361 ARG A C 1
ATOM 2808 O O . ARG A 1 361 ? -22.467 6.665 -1.756 1.00 98.50 361 ARG A O 1
ATOM 2815 N N . THR A 1 362 ? -22.805 8.855 -1.328 1.00 98.38 362 THR A N 1
ATOM 2816 C CA . THR A 1 362 ? -23.130 8.726 0.096 1.00 98.38 362 THR A CA 1
ATOM 2817 C C . THR A 1 362 ? -24.620 8.456 0.305 1.00 98.38 362 THR A C 1
ATOM 2819 O O . THR A 1 362 ? -25.424 8.645 -0.610 1.00 98.38 362 THR A O 1
ATOM 2822 N N . GLY A 1 363 ? -24.992 7.983 1.497 1.00 97.75 363 GLY A N 1
ATOM 2823 C CA . GLY A 1 363 ? -26.370 7.610 1.824 1.00 97.75 363 GLY A CA 1
ATOM 2824 C C . GLY A 1 363 ? -26.917 6.415 1.033 1.00 97.75 363 GLY A C 1
ATOM 2825 O O . GLY A 1 363 ? -28.132 6.289 0.917 1.00 97.75 363 GLY A O 1
ATOM 2826 N N . VAL A 1 364 ? -26.052 5.571 0.455 1.00 97.88 364 VAL A N 1
ATOM 2827 C CA . VAL A 1 364 ? -26.452 4.390 -0.327 1.00 97.88 364 VAL A CA 1
ATOM 2828 C C . VAL A 1 364 ? -25.938 3.118 0.340 1.00 97.88 364 VAL A C 1
ATOM 2830 O O . VAL A 1 364 ? -24.741 2.823 0.320 1.00 97.88 364 VAL A O 1
ATOM 2833 N N . GLU A 1 365 ? -26.850 2.320 0.890 1.00 97.44 365 GLU A N 1
ATOM 2834 C CA . GLU A 1 365 ? -26.561 1.017 1.479 1.00 97.44 365 GLU A CA 1
ATOM 2835 C C . GLU A 1 365 ? -26.795 -0.108 0.457 1.00 97.44 365 GLU A C 1
ATOM 2837 O O . GLU A 1 365 ? -27.924 -0.504 0.150 1.00 97.44 365 GLU A O 1
ATOM 2842 N N . VAL A 1 366 ? -25.703 -0.656 -0.083 1.00 97.81 366 VAL A N 1
ATOM 2843 C CA . VAL A 1 366 ? -25.767 -1.805 -1.000 1.00 97.81 366 VAL A CA 1
ATOM 2844 C C . VAL A 1 366 ? -26.205 -3.056 -0.225 1.00 97.81 366 VAL A C 1
ATOM 2846 O O . VAL A 1 366 ? -25.629 -3.392 0.804 1.00 97.81 366 VAL A O 1
ATOM 2849 N N . GLY A 1 367 ? -27.230 -3.743 -0.721 1.00 96.06 367 GLY A N 1
ATOM 2850 C CA . GLY A 1 367 ? -27.979 -4.793 -0.027 1.00 96.06 367 GLY A CA 1
ATOM 2851 C C . GLY A 1 367 ? -29.363 -4.333 0.438 1.00 96.06 367 GLY A C 1
ATOM 2852 O O . GLY A 1 367 ? -30.225 -5.175 0.664 1.00 96.06 367 GLY A O 1
ATOM 2853 N N . LYS A 1 368 ? -29.602 -3.018 0.532 1.00 96.69 368 LYS A N 1
ATOM 2854 C CA . LYS A 1 368 ? -30.883 -2.441 0.963 1.00 96.69 368 LYS A CA 1
ATOM 2855 C C . LYS A 1 368 ? -31.472 -1.493 -0.079 1.00 96.69 368 LYS A C 1
ATOM 2857 O O . LYS A 1 368 ? -32.579 -1.731 -0.549 1.00 96.69 368 LYS A O 1
ATOM 2862 N N . ASP A 1 369 ? -30.725 -0.459 -0.460 1.00 97.38 369 ASP A N 1
ATOM 2863 C CA . ASP A 1 369 ? -31.177 0.555 -1.422 1.00 97.38 369 ASP A CA 1
ATOM 2864 C C . ASP A 1 369 ? -30.924 0.114 -2.870 1.00 97.38 369 ASP A C 1
ATOM 2866 O O . ASP A 1 369 ? -31.723 0.376 -3.768 1.00 97.38 369 ASP A O 1
ATOM 2870 N N . VAL A 1 370 ? -29.808 -0.585 -3.094 1.00 97.56 370 VAL A N 1
ATOM 2871 C CA . VAL A 1 370 ? -29.428 -1.199 -4.375 1.00 97.56 370 VAL A CA 1
ATOM 2872 C C . VAL A 1 370 ? -28.767 -2.552 -4.130 1.00 97.56 370 VAL A C 1
ATOM 2874 O O . VAL A 1 370 ? -28.121 -2.747 -3.108 1.00 97.56 370 VAL A O 1
ATOM 2877 N N . THR A 1 371 ? -28.870 -3.494 -5.061 1.00 98.19 371 THR A N 1
ATOM 2878 C CA . THR A 1 371 ? -28.226 -4.819 -4.963 1.00 98.19 371 THR A CA 1
ATOM 2879 C C . THR A 1 371 ? -27.041 -4.946 -5.918 1.00 98.19 371 THR A C 1
ATOM 2881 O O . THR A 1 371 ? -26.967 -4.247 -6.930 1.00 98.19 371 THR A O 1
ATOM 2884 N N . ILE A 1 372 ? -26.129 -5.891 -5.656 1.00 97.88 372 ILE A N 1
ATOM 2885 C CA . ILE A 1 372 ? -25.034 -6.210 -6.592 1.00 97.88 372 ILE A CA 1
ATOM 2886 C C . ILE A 1 372 ? -25.588 -6.590 -7.975 1.00 97.88 372 ILE A C 1
ATOM 2888 O O . ILE A 1 372 ? -25.045 -6.160 -8.990 1.00 97.88 372 ILE A O 1
ATOM 2892 N N . ALA A 1 373 ? -26.701 -7.329 -8.038 1.00 98.06 373 ALA A N 1
ATOM 2893 C CA . ALA A 1 373 ? -27.355 -7.681 -9.299 1.00 98.06 373 ALA A CA 1
ATOM 2894 C C . ALA A 1 373 ? -27.805 -6.440 -10.094 1.00 98.06 373 ALA A C 1
ATOM 2896 O O . ALA A 1 373 ? -27.466 -6.310 -11.268 1.00 98.06 373 ALA A O 1
ATOM 2897 N N . GLN A 1 374 ? -28.466 -5.479 -9.443 1.00 98.19 374 GLN A N 1
ATOM 2898 C CA . GLN A 1 374 ? -28.860 -4.217 -10.084 1.00 98.19 374 GLN A CA 1
ATOM 2899 C C . GLN A 1 374 ? -27.649 -3.391 -10.534 1.00 98.19 374 GLN A C 1
ATOM 2901 O O . GLN A 1 374 ? -27.685 -2.742 -11.577 1.00 98.19 374 GLN A O 1
ATOM 2906 N N . LEU A 1 375 ? -26.548 -3.409 -9.780 1.00 98.25 375 LEU A N 1
ATOM 2907 C CA . LEU A 1 375 ? -25.318 -2.742 -10.206 1.00 98.25 375 LEU A CA 1
ATOM 2908 C C . LEU A 1 375 ? -24.695 -3.433 -11.436 1.00 98.25 375 LEU A C 1
ATOM 2910 O O . LEU A 1 375 ? -24.233 -2.750 -12.350 1.00 98.25 375 LEU A O 1
ATOM 2914 N N . ARG A 1 376 ? -24.741 -4.768 -11.537 1.00 98.00 376 ARG A N 1
ATOM 2915 C CA . ARG A 1 376 ? -24.331 -5.476 -12.768 1.00 98.00 376 ARG A CA 1
ATOM 2916 C C . ARG A 1 376 ? -25.162 -5.026 -13.973 1.00 98.00 376 ARG A C 1
ATOM 2918 O O . ARG A 1 376 ? -24.594 -4.746 -15.027 1.00 98.00 376 ARG A O 1
ATOM 2925 N N . GLU A 1 377 ? -26.478 -4.885 -13.808 1.00 98.25 377 GLU A N 1
ATOM 2926 C CA . GLU A 1 377 ? -27.382 -4.364 -14.849 1.00 98.25 377 GLU A CA 1
ATOM 2927 C C . GLU A 1 377 ? -27.033 -2.921 -15.259 1.00 98.25 377 GLU A C 1
ATOM 2929 O O . GLU A 1 377 ? -27.122 -2.570 -16.433 1.00 98.25 377 GLU A O 1
ATOM 2934 N N . GLN A 1 378 ? -26.534 -2.101 -14.326 1.00 97.81 378 GLN A N 1
ATOM 2935 C CA . GLN A 1 378 ? -26.004 -0.751 -14.589 1.00 97.81 378 GLN A CA 1
ATOM 2936 C C . GLN A 1 378 ? -24.598 -0.736 -15.229 1.00 97.81 378 GLN A C 1
ATOM 2938 O O . GLN A 1 378 ? -23.979 0.330 -15.363 1.00 97.81 378 GLN A O 1
ATOM 2943 N N . GLY A 1 379 ? -24.068 -1.902 -15.603 1.00 98.06 379 GLY A N 1
ATOM 2944 C CA . GLY A 1 379 ? -22.818 -2.058 -16.340 1.00 98.06 379 GLY A CA 1
ATOM 2945 C C . GLY A 1 379 ? -21.558 -2.197 -15.484 1.00 98.06 379 GLY A C 1
ATOM 2946 O O . GLY A 1 379 ? -20.470 -2.257 -16.058 1.00 98.06 379 GLY A O 1
ATOM 2947 N N . TYR A 1 380 ? -21.671 -2.265 -14.152 1.00 98.62 380 TYR A N 1
ATOM 2948 C CA . TYR A 1 380 ? -20.519 -2.542 -13.287 1.00 98.62 380 TYR A CA 1
ATOM 2949 C C . TYR A 1 380 ? -19.977 -3.954 -13.548 1.00 98.62 380 TYR A C 1
ATOM 2951 O O . TYR A 1 380 ? -20.735 -4.921 -13.622 1.00 98.62 380 TYR A O 1
ATOM 2959 N N . LYS A 1 381 ? -18.657 -4.058 -13.733 1.00 98.50 381 LYS A N 1
ATOM 2960 C CA . LYS A 1 381 ? -17.957 -5.294 -14.120 1.00 98.50 381 LYS A CA 1
ATOM 2961 C C . LYS A 1 381 ? -17.309 -6.017 -12.950 1.00 98.50 381 LYS A C 1
ATOM 2963 O O . LYS A 1 381 ? -17.077 -7.213 -13.059 1.00 98.50 381 LYS A O 1
ATOM 2968 N N . ALA A 1 382 ? -16.993 -5.301 -11.876 1.00 98.62 382 ALA A N 1
ATOM 2969 C CA . ALA A 1 382 ? -16.371 -5.859 -10.685 1.00 98.62 382 ALA A CA 1
ATOM 2970 C C . ALA A 1 382 ? -16.760 -5.065 -9.434 1.00 98.62 382 ALA A C 1
ATOM 2972 O O . ALA A 1 382 ? -17.059 -3.867 -9.515 1.00 98.62 382 ALA A O 1
ATOM 2973 N N . PHE A 1 383 ? -16.720 -5.745 -8.291 1.00 98.88 383 PHE A N 1
ATOM 2974 C CA . PHE A 1 383 ? -17.169 -5.255 -6.995 1.00 98.88 383 PHE A CA 1
ATOM 2975 C C . PHE A 1 383 ? -16.074 -5.449 -5.953 1.00 98.88 383 PHE A C 1
ATOM 2977 O O . PHE A 1 383 ? -15.567 -6.556 -5.789 1.00 98.88 383 PHE A O 1
ATOM 2984 N N . TYR A 1 384 ? -15.740 -4.394 -5.216 1.00 98.88 384 TYR A N 1
ATOM 2985 C CA . TYR A 1 384 ? -14.864 -4.478 -4.052 1.00 98.88 384 TYR A CA 1
ATOM 2986 C C . TYR A 1 384 ? -15.643 -4.188 -2.777 1.00 98.88 384 TYR A C 1
ATOM 2988 O O . TYR A 1 384 ? -16.074 -3.062 -2.546 1.00 98.88 384 TYR A O 1
ATOM 2996 N N . VAL A 1 385 ? -15.828 -5.205 -1.943 1.00 98.75 385 VAL A N 1
ATOM 2997 C CA . VAL A 1 385 ? -16.531 -5.115 -0.666 1.00 98.75 385 VAL A CA 1
ATOM 2998 C C . VAL A 1 385 ? -15.529 -4.768 0.431 1.00 98.75 385 VAL A C 1
ATOM 3000 O O . VAL A 1 385 ? -14.699 -5.587 0.829 1.00 98.75 385 VAL A O 1
ATOM 3003 N N . ALA A 1 386 ? -15.627 -3.536 0.925 1.00 98.19 386 ALA A N 1
ATOM 3004 C CA . ALA A 1 386 ? -14.724 -2.924 1.894 1.00 98.19 386 ALA A CA 1
ATOM 3005 C C . ALA A 1 386 ? -15.492 -2.218 3.027 1.00 98.19 386 ALA A C 1
ATOM 3007 O O . ALA A 1 386 ? -15.095 -1.155 3.506 1.00 98.19 386 ALA A O 1
ATOM 3008 N N . ILE A 1 387 ? -16.598 -2.824 3.471 1.00 97.31 387 ILE A N 1
ATOM 3009 C CA . ILE A 1 387 ? -17.520 -2.255 4.473 1.00 97.31 387 ILE A CA 1
ATOM 3010 C C . ILE A 1 387 ? -16.960 -2.223 5.907 1.00 97.31 387 ILE A C 1
ATOM 3012 O O . ILE A 1 387 ? -17.523 -1.560 6.774 1.00 97.31 387 ILE A O 1
ATOM 3016 N N . GLY A 1 388 ? -15.842 -2.912 6.154 1.00 96.00 388 GLY A N 1
ATOM 3017 C CA . GLY A 1 388 ? -15.183 -2.971 7.460 1.00 96.00 388 GLY A CA 1
ATOM 3018 C C . GLY A 1 388 ? -15.885 -3.877 8.483 1.00 96.00 388 GLY A C 1
ATOM 3019 O O . GLY A 1 388 ? -16.581 -4.821 8.118 1.00 96.00 388 GLY A O 1
ATOM 3020 N N . CYS A 1 389 ? -15.643 -3.610 9.772 1.00 94.31 389 CYS A N 1
ATOM 3021 C CA . CYS A 1 389 ? -16.326 -4.228 10.915 1.00 94.31 389 CYS A CA 1
ATOM 3022 C C . CYS A 1 389 ? -17.112 -3.157 11.690 1.00 94.31 389 CYS A C 1
ATOM 3024 O O . CYS A 1 389 ? -16.668 -2.641 12.709 1.00 94.31 389 CYS A O 1
ATOM 3026 N N . GLN A 1 390 ? -18.267 -2.788 11.155 1.00 90.88 390 GLN A N 1
ATOM 3027 C CA . GLN A 1 390 ? -19.083 -1.650 11.573 1.00 90.88 390 GLN A CA 1
ATOM 3028 C C . GLN A 1 390 ? -20.018 -1.912 12.763 1.00 90.88 390 GLN A C 1
ATOM 3030 O O . GLN A 1 390 ? -20.667 -0.976 13.211 1.00 90.88 390 GLN A O 1
ATOM 3035 N N . GLY A 1 391 ? -20.141 -3.151 13.241 1.00 91.50 391 GLY A N 1
ATOM 3036 C CA . GLY A 1 391 ? -20.961 -3.489 14.408 1.00 91.50 391 GLY A CA 1
ATOM 3037 C C . GLY A 1 391 ? -20.121 -3.683 15.669 1.00 91.50 391 GLY A C 1
ATOM 3038 O O . GLY A 1 391 ? -18.983 -4.149 15.591 1.00 91.50 391 GLY A O 1
ATOM 3039 N N . GLY A 1 392 ? -20.685 -3.379 16.837 1.00 92.56 392 GLY A N 1
ATOM 3040 C CA . GLY A 1 392 ? -20.108 -3.744 18.134 1.00 92.56 392 GLY A CA 1
ATOM 3041 C C . GLY A 1 392 ? -20.516 -5.149 18.591 1.00 92.56 392 GLY A C 1
ATOM 3042 O O . GLY A 1 392 ? -21.542 -5.682 18.170 1.00 92.56 392 GLY A O 1
ATOM 3043 N N . ARG A 1 393 ? -19.703 -5.770 19.451 1.00 92.12 393 ARG A N 1
ATOM 3044 C CA . ARG A 1 393 ? -20.049 -7.033 20.127 1.00 92.12 393 ARG A CA 1
ATOM 3045 C C . ARG A 1 393 ? -20.585 -6.775 21.532 1.00 92.12 393 ARG A C 1
ATOM 3047 O O . ARG A 1 393 ? -20.093 -5.887 22.225 1.00 92.12 393 ARG A O 1
ATOM 3054 N N . LEU A 1 394 ? -21.536 -7.606 21.949 1.00 93.69 394 LEU A N 1
ATOM 3055 C CA . LEU A 1 394 ? -22.079 -7.641 23.307 1.00 93.69 394 LEU A CA 1
ATOM 3056 C C . LEU A 1 394 ? -21.554 -8.872 24.070 1.00 93.69 394 LEU A C 1
ATOM 3058 O O . LEU A 1 394 ? -21.223 -9.878 23.431 1.00 93.69 394 LEU A O 1
ATOM 3062 N N . PRO A 1 395 ? -21.393 -8.787 25.404 1.00 92.25 395 PRO A N 1
ATOM 3063 C CA . PRO A 1 395 ? -20.766 -9.841 26.208 1.00 92.25 395 PRO A CA 1
ATOM 3064 C C . PRO A 1 395 ? -21.629 -11.098 26.432 1.00 92.25 395 PRO A C 1
ATOM 3066 O O . PRO A 1 395 ? -21.096 -12.106 26.891 1.00 92.25 395 PRO A O 1
ATOM 3069 N N . GLY A 1 396 ? -22.921 -11.072 26.103 1.00 94.69 396 GLY A N 1
ATOM 3070 C CA . GLY A 1 396 ? -23.873 -12.156 26.342 1.00 94.69 396 GLY A CA 1
ATOM 3071 C C . GLY A 1 396 ? -24.307 -12.287 27.806 1.00 94.69 396 GLY A C 1
ATOM 3072 O O . GLY A 1 396 ? -24.519 -13.407 28.271 1.00 94.69 396 GLY A O 1
ATOM 3073 N N . ILE A 1 397 ? -24.396 -11.179 28.549 1.00 95.81 397 ILE A N 1
ATOM 3074 C CA . ILE A 1 397 ? -24.738 -11.170 29.985 1.00 95.81 397 ILE A CA 1
ATOM 3075 C C . ILE A 1 397 ? -26.141 -10.601 30.250 1.00 95.81 397 ILE A C 1
ATOM 3077 O O . ILE A 1 397 ? -26.655 -9.812 29.452 1.00 95.81 397 ILE A O 1
ATOM 3081 N N . PRO A 1 398 ? -26.772 -10.934 31.394 1.00 97.44 398 PRO A N 1
ATOM 3082 C CA . PRO A 1 398 ? -28.046 -10.332 31.777 1.00 97.44 398 PRO A CA 1
ATOM 3083 C C . PRO A 1 398 ? -27.973 -8.799 31.829 1.00 97.44 398 PRO A C 1
ATOM 3085 O O . PRO A 1 398 ? -27.009 -8.234 32.343 1.00 97.44 398 PRO A O 1
ATOM 3088 N N . GLY A 1 399 ? -29.003 -8.133 31.299 1.00 95.19 399 GLY A N 1
ATOM 3089 C CA . GLY A 1 399 ? -29.152 -6.673 31.346 1.00 95.19 399 GLY A CA 1
ATOM 3090 C C . GLY A 1 399 ? -28.320 -5.878 30.328 1.00 95.19 399 GLY A C 1
ATOM 3091 O O . GLY A 1 399 ? -28.396 -4.653 30.317 1.00 95.19 399 GLY A O 1
ATOM 3092 N N . GLU A 1 400 ? -27.558 -6.525 29.441 1.00 94.31 400 GLU A N 1
ATOM 3093 C CA . GLU A 1 400 ? -26.661 -5.844 28.487 1.00 94.31 400 GLU A CA 1
ATOM 3094 C C . GLU A 1 400 ? -27.347 -4.979 27.418 1.00 94.31 400 GLU A C 1
ATOM 3096 O O . GLU A 1 400 ? -26.663 -4.276 26.681 1.00 94.31 400 GLU A O 1
ATOM 3101 N N . THR A 1 401 ? -28.679 -5.038 27.335 1.00 94.81 401 THR A N 1
ATOM 3102 C CA . THR A 1 401 ? -29.515 -4.242 26.425 1.00 94.81 401 THR A CA 1
ATOM 3103 C C . THR A 1 401 ? -30.453 -3.286 27.169 1.00 94.81 401 THR A C 1
ATOM 3105 O O . THR A 1 401 ? -31.433 -2.817 26.590 1.00 94.81 401 THR A O 1
ATOM 3108 N N . LEU A 1 402 ? -30.231 -3.052 28.470 1.00 96.06 402 LEU A N 1
ATOM 3109 C CA . LEU A 1 402 ? -30.987 -2.056 29.237 1.00 96.06 402 LEU A CA 1
ATOM 3110 C C . LEU A 1 402 ? -30.763 -0.649 28.669 1.00 96.06 402 LEU A C 1
ATOM 3112 O O . LEU A 1 402 ? -29.709 -0.355 28.100 1.00 96.06 402 LEU A O 1
ATOM 3116 N N . GLU A 1 403 ? -31.727 0.251 28.859 1.00 95.25 403 GLU A N 1
ATOM 3117 C CA . GLU A 1 403 ? -31.537 1.652 28.482 1.00 95.25 403 GLU A CA 1
ATOM 3118 C C . GLU A 1 403 ? -30.314 2.235 29.215 1.00 95.25 403 GLU A C 1
ATOM 3120 O O . GLU A 1 403 ? -30.145 2.033 30.419 1.00 95.25 403 GLU A O 1
ATOM 3125 N N . GLY A 1 404 ? -29.449 2.942 28.484 1.00 93.69 404 GLY A N 1
ATOM 3126 C CA . GLY A 1 404 ? -28.158 3.428 28.987 1.00 93.69 404 GLY A CA 1
ATOM 3127 C C . GLY A 1 404 ? -26.986 2.469 28.741 1.00 93.69 404 GLY A C 1
ATOM 3128 O O . GLY A 1 404 ? -25.860 2.777 29.121 1.00 93.69 404 GLY A O 1
ATOM 3129 N N . THR A 1 405 ? -27.205 1.336 28.072 1.00 95.88 405 THR A N 1
ATOM 3130 C CA . THR A 1 405 ? -26.124 0.501 27.524 1.00 95.88 405 THR A CA 1
ATOM 3131 C C . THR A 1 405 ? -25.853 0.859 26.058 1.00 95.88 405 THR A C 1
ATOM 3133 O O . THR A 1 405 ? -26.772 1.211 25.319 1.00 95.88 405 THR A O 1
ATOM 3136 N N . ALA A 1 406 ? -24.592 0.796 25.628 1.00 95.38 406 ALA A N 1
ATOM 3137 C CA . ALA A 1 406 ? -24.203 1.001 24.232 1.00 95.38 406 ALA A CA 1
ATOM 3138 C C . ALA A 1 406 ? -22.969 0.167 23.878 1.00 95.38 406 ALA A C 1
ATOM 3140 O O . ALA A 1 406 ? -22.146 -0.151 24.739 1.00 95.38 406 ALA A O 1
ATOM 3141 N N . THR A 1 407 ? -22.787 -0.147 22.595 1.00 96.50 407 THR A N 1
ATOM 3142 C CA . THR A 1 407 ? -21.470 -0.588 22.124 1.00 96.50 407 THR A CA 1
ATOM 3143 C C . THR A 1 407 ? -20.573 0.628 21.906 1.00 96.50 407 THR A C 1
ATOM 3145 O O . THR A 1 407 ? -21.044 1.720 21.589 1.00 96.50 407 THR A O 1
ATOM 3148 N N . ALA A 1 408 ? -19.259 0.455 22.043 1.00 95.50 408 ALA A N 1
ATOM 3149 C CA . ALA A 1 408 ? -18.313 1.541 21.799 1.00 95.50 408 ALA A CA 1
ATOM 3150 C C . ALA A 1 408 ? -18.360 2.042 20.351 1.00 95.50 408 ALA A C 1
ATOM 3152 O O . ALA A 1 408 ? -18.098 3.213 20.108 1.00 95.50 408 ALA A O 1
ATOM 3153 N N . ILE A 1 409 ? -18.711 1.175 19.398 1.00 93.94 409 ILE A N 1
ATOM 3154 C CA . ILE A 1 409 ? -18.829 1.553 17.987 1.00 93.94 409 ILE A CA 1
ATOM 3155 C C . ILE A 1 409 ? -20.013 2.486 17.777 1.00 93.94 409 ILE A C 1
ATOM 3157 O O . ILE A 1 409 ? -19.830 3.541 17.179 1.00 93.94 409 ILE A O 1
ATOM 3161 N N . ASP A 1 410 ? -21.178 2.146 18.325 1.00 93.12 410 ASP A N 1
ATOM 3162 C CA . ASP A 1 410 ? -22.372 2.985 18.203 1.00 93.12 410 ASP A CA 1
ATOM 3163 C C . ASP A 1 410 ? -22.178 4.313 18.949 1.00 93.12 410 ASP A C 1
ATOM 3165 O O . ASP A 1 410 ? -22.396 5.383 18.385 1.00 93.12 410 ASP A O 1
ATOM 3169 N N . PHE A 1 411 ? -21.646 4.258 20.176 1.00 95.19 411 PHE A N 1
ATOM 3170 C CA . PHE A 1 411 ? -21.360 5.446 20.982 1.00 95.19 411 PHE A CA 1
ATOM 3171 C C . PHE A 1 411 ? -20.382 6.408 20.290 1.00 95.19 411 PHE A C 1
ATOM 3173 O O . PHE A 1 411 ? -20.636 7.610 20.213 1.00 95.19 411 PHE A O 1
ATOM 3180 N N . LEU A 1 412 ? -19.260 5.897 19.767 1.00 94.69 412 LEU A N 1
ATOM 3181 C CA . LEU A 1 412 ? -18.275 6.723 19.065 1.00 94.69 412 LEU A CA 1
ATOM 3182 C C . LEU A 1 412 ? -18.820 7.238 17.732 1.00 94.69 412 LEU A C 1
ATOM 3184 O O . LEU A 1 412 ? -18.536 8.379 17.371 1.00 94.69 412 LEU A O 1
ATOM 3188 N N . HIS A 1 413 ? -19.619 6.439 17.022 1.00 93.25 413 HIS A N 1
ATOM 3189 C CA . HIS A 1 413 ? -20.288 6.874 15.801 1.00 93.25 413 HIS A CA 1
ATOM 3190 C C . HIS A 1 413 ? -21.197 8.074 16.077 1.00 93.25 413 HIS A C 1
ATOM 3192 O O . HIS A 1 413 ? -21.066 9.106 15.416 1.00 93.25 413 HIS A O 1
ATOM 3198 N N . GLU A 1 414 ? -22.072 7.977 17.080 1.00 91.56 414 GLU A N 1
ATOM 3199 C CA . GLU A 1 414 ? -22.946 9.075 17.497 1.00 91.56 414 GLU A CA 1
ATOM 3200 C C . GLU A 1 414 ? -22.140 10.303 17.933 1.00 91.56 414 GLU A C 1
ATOM 3202 O O . GLU A 1 414 ? -22.398 11.403 17.444 1.00 91.56 414 GLU A O 1
ATOM 3207 N N . ALA A 1 415 ? -21.110 10.112 18.764 1.00 91.06 415 ALA A N 1
ATOM 3208 C CA . ALA A 1 415 ? -20.248 11.191 19.246 1.00 91.06 415 ALA A CA 1
ATOM 3209 C C . ALA A 1 415 ? -19.435 11.884 18.134 1.00 91.06 415 ALA A C 1
ATOM 3211 O O . ALA A 1 415 ? -19.020 13.035 18.283 1.00 91.06 415 ALA A O 1
ATOM 3212 N N . ASN A 1 416 ? -19.185 11.199 17.016 1.00 90.38 416 ASN A N 1
ATOM 3213 C CA . ASN A 1 416 ? -18.512 11.768 15.849 1.00 90.38 416 ASN A CA 1
ATOM 3214 C C . ASN A 1 416 ? -19.486 12.412 14.846 1.00 90.38 416 ASN A C 1
ATOM 3216 O O . ASN A 1 416 ? -19.062 13.287 14.090 1.00 90.38 416 ASN A O 1
ATOM 3220 N N . CYS A 1 417 ? -20.762 12.012 14.832 1.00 86.44 417 CYS A N 1
ATOM 3221 C CA . CYS A 1 417 ? -21.816 12.632 14.012 1.00 86.44 417 CYS A CA 1
ATOM 3222 C C . CYS A 1 417 ? -22.454 13.857 14.686 1.00 86.44 417 CYS A C 1
ATOM 3224 O O . CYS A 1 417 ? -23.079 14.683 14.026 1.00 86.44 417 CYS A O 1
ATOM 3226 N N . GLY A 1 418 ? -22.286 13.999 15.999 1.00 76.62 418 GLY A N 1
ATOM 3227 C CA . GLY A 1 418 ? -22.737 15.137 16.787 1.00 76.62 418 GLY A CA 1
ATOM 3228 C C . GLY A 1 418 ? -22.151 15.073 18.194 1.00 76.62 418 GLY A C 1
ATOM 3229 O O . GLY A 1 418 ? -21.604 14.060 18.607 1.00 76.62 418 GLY A O 1
ATOM 3230 N N . LYS A 1 419 ? -22.251 16.152 18.971 1.00 66.38 419 LYS A N 1
ATOM 3231 C CA . LYS A 1 419 ? -21.803 16.110 20.370 1.00 66.38 419 LYS A CA 1
ATOM 3232 C C . LYS A 1 419 ? -22.824 15.316 21.185 1.00 66.38 419 LYS A C 1
ATOM 3234 O O . LYS A 1 419 ? -23.863 15.863 21.547 1.00 66.38 419 LYS A O 1
ATOM 3239 N N . VAL A 1 420 ? -22.537 14.044 21.462 1.00 79.12 420 VAL A N 1
ATOM 3240 C CA . VAL A 1 420 ? -23.279 13.279 22.474 1.00 79.12 420 VAL A CA 1
ATOM 3241 C C . VAL A 1 420 ? -23.127 14.009 23.807 1.00 79.12 420 VAL A C 1
ATOM 3243 O O . VAL A 1 420 ? -22.024 14.393 24.187 1.00 79.12 420 VAL A O 1
ATOM 3246 N N . ALA A 1 421 ? -24.238 14.241 24.502 1.00 84.00 421 ALA A N 1
ATOM 3247 C CA . ALA A 1 421 ? -24.221 14.741 25.868 1.00 84.00 421 ALA A CA 1
ATOM 3248 C C . ALA A 1 421 ? -24.287 13.540 26.809 1.00 84.00 421 ALA A C 1
ATOM 3250 O O . ALA A 1 421 ? -25.274 12.806 26.817 1.00 84.00 421 ALA A O 1
ATOM 3251 N N . VAL A 1 422 ? -23.228 13.338 27.588 1.00 90.81 422 VAL A N 1
ATOM 3252 C CA . VAL A 1 422 ? -23.168 12.283 28.601 1.00 90.81 422 VAL A CA 1
ATOM 3253 C C . VAL A 1 422 ? -23.353 12.922 29.971 1.00 90.81 422 VAL A C 1
ATOM 3255 O O . VAL A 1 422 ? -22.840 14.007 30.232 1.00 90.81 422 VAL A O 1
ATOM 3258 N N . SER A 1 423 ? -24.085 12.255 30.858 1.00 90.38 423 SER A N 1
ATOM 3259 C CA . SER A 1 423 ? -24.282 12.685 32.243 1.00 90.38 423 SER A CA 1
ATOM 3260 C C . SER A 1 423 ? -24.184 11.494 33.183 1.00 90.38 423 SER A C 1
ATOM 3262 O O . SER A 1 423 ? -24.580 10.392 32.810 1.00 90.38 423 SER A O 1
ATOM 3264 N N . GLY A 1 424 ? -23.735 11.734 34.413 1.00 95.19 424 GLY A N 1
ATOM 3265 C CA . GLY A 1 424 ? -23.633 10.685 35.426 1.00 95.19 424 GLY A CA 1
ATOM 3266 C C . GLY A 1 424 ? -22.366 9.837 35.300 1.00 95.19 424 GLY A C 1
ATOM 3267 O O . GLY A 1 424 ? -21.396 10.229 34.640 1.00 95.19 424 GLY A O 1
ATOM 3268 N N . LYS A 1 425 ? -22.363 8.699 35.995 1.00 97.81 425 LYS A N 1
ATOM 3269 C CA . LYS A 1 425 ? -21.238 7.763 36.078 1.00 97.81 425 LYS A CA 1
ATOM 3270 C C . LYS A 1 425 ? -21.251 6.826 34.875 1.00 97.81 425 LYS A C 1
ATOM 3272 O O . LYS A 1 425 ? -22.257 6.175 34.609 1.00 97.81 425 LYS A O 1
ATOM 3277 N N . VAL A 1 426 ? -20.124 6.710 34.180 1.00 98.25 426 VAL A N 1
ATOM 3278 C CA . VAL A 1 426 ? -19.988 5.812 33.027 1.00 98.25 426 VAL A CA 1
ATOM 3279 C C . VAL A 1 426 ? -19.008 4.699 33.353 1.00 98.25 426 VAL A C 1
ATOM 3281 O O . VAL A 1 426 ? -17.911 4.950 33.864 1.00 98.25 426 VAL A O 1
ATOM 3284 N N . VAL A 1 427 ? -19.378 3.473 32.998 1.00 98.44 427 VAL A N 1
ATOM 3285 C CA . VAL A 1 427 ? -18.474 2.324 33.027 1.00 98.44 427 VAL A CA 1
ATOM 3286 C C . VAL A 1 427 ? -18.171 1.874 31.603 1.00 98.44 427 VAL A C 1
ATOM 3288 O O . VAL A 1 427 ? -19.080 1.619 30.820 1.00 98.44 427 VAL A O 1
ATOM 3291 N N . VAL A 1 428 ? -16.889 1.760 31.261 1.00 98.25 428 VAL A N 1
ATOM 3292 C CA . VAL A 1 428 ? -16.429 1.251 29.961 1.00 98.25 428 VAL A CA 1
ATOM 3293 C C . VAL A 1 428 ? -15.819 -0.133 30.149 1.00 98.25 428 VAL A C 1
ATOM 3295 O O . VAL A 1 428 ? -14.972 -0.327 31.016 1.00 98.25 428 VAL A O 1
ATOM 3298 N N . VAL A 1 429 ? -16.229 -1.102 29.334 1.00 97.88 429 VAL A N 1
ATOM 3299 C CA . VAL A 1 429 ? -15.761 -2.492 29.410 1.00 97.88 429 VAL A CA 1
ATOM 3300 C C . VAL A 1 429 ? -14.910 -2.820 28.186 1.00 97.88 429 VAL A C 1
ATOM 3302 O O . VAL A 1 429 ? -15.439 -2.963 27.087 1.00 97.88 429 VAL A O 1
ATOM 3305 N N . GLY A 1 430 ? -13.600 -2.962 28.366 1.00 96.06 430 GLY A N 1
ATOM 3306 C CA . GLY A 1 430 ? -12.636 -3.322 27.324 1.00 96.06 430 GLY A CA 1
ATOM 3307 C C . GLY A 1 430 ? -11.232 -2.783 27.611 1.00 96.06 430 GLY A C 1
ATOM 3308 O O . GLY A 1 430 ? -11.078 -1.779 28.299 1.00 96.06 430 GLY A O 1
ATOM 3309 N N . GLY A 1 431 ? -10.201 -3.448 27.077 1.00 93.12 431 GLY A N 1
ATOM 3310 C CA . GLY A 1 431 ? -8.789 -3.083 27.285 1.00 93.12 431 GLY A CA 1
ATOM 3311 C C . GLY A 1 431 ? -8.071 -2.457 26.080 1.00 93.12 431 GLY A C 1
ATOM 3312 O O . GLY A 1 431 ? -6.888 -2.149 26.178 1.00 93.12 431 GLY A O 1
ATOM 3313 N N . GLY A 1 432 ? -8.727 -2.313 24.925 1.00 92.62 432 GLY A N 1
ATOM 3314 C CA . GLY A 1 432 ? -8.094 -1.816 23.691 1.00 92.62 432 GLY A CA 1
ATOM 3315 C C . GLY A 1 432 ? -8.243 -0.311 23.453 1.00 92.62 432 GLY A C 1
ATOM 3316 O O . GLY A 1 432 ? -8.980 0.369 24.163 1.00 92.62 432 GLY A O 1
ATOM 3317 N N . ASN A 1 433 ? -7.612 0.200 22.389 1.00 90.75 433 ASN A N 1
ATOM 3318 C CA . ASN A 1 433 ? -7.652 1.627 22.015 1.00 90.75 433 ASN A CA 1
ATOM 3319 C C . ASN A 1 433 ? -9.085 2.172 21.869 1.00 90.75 433 ASN A C 1
ATOM 3321 O O . ASN A 1 433 ? -9.370 3.293 22.274 1.00 90.75 433 ASN A O 1
ATOM 3325 N N . VAL A 1 434 ? -10.016 1.359 21.355 1.00 92.88 434 VAL A N 1
ATOM 3326 C CA . VAL A 1 434 ? -11.436 1.739 21.231 1.00 92.88 434 VAL A CA 1
ATOM 3327 C C . VAL A 1 434 ? -12.078 1.989 22.603 1.00 92.88 434 VAL A C 1
ATOM 3329 O O . VAL A 1 434 ? -12.902 2.890 22.737 1.00 92.88 434 VAL A O 1
ATOM 3332 N N . ALA A 1 435 ? -11.690 1.227 23.633 1.00 95.94 435 ALA A N 1
ATOM 3333 C CA . ALA A 1 435 ? -12.167 1.431 25.000 1.00 95.94 435 ALA A CA 1
ATOM 3334 C C . ALA A 1 435 ? -11.629 2.747 25.578 1.00 95.94 435 ALA A C 1
ATOM 3336 O O . ALA A 1 435 ? -12.390 3.518 26.161 1.00 95.94 435 ALA A O 1
ATOM 3337 N N . ILE A 1 436 ? -10.342 3.038 25.346 1.00 95.38 436 ILE A N 1
ATOM 3338 C CA . ILE A 1 436 ? -9.723 4.310 25.736 1.00 95.38 436 ILE A CA 1
ATOM 3339 C C . ILE A 1 436 ? -10.429 5.488 25.059 1.00 95.38 436 ILE A C 1
ATOM 3341 O O . ILE A 1 436 ? -10.765 6.467 25.724 1.00 95.38 436 ILE A O 1
ATOM 3345 N N . ASP A 1 437 ? -10.700 5.386 23.759 1.00 94.75 437 ASP A N 1
ATOM 3346 C CA . ASP A 1 437 ? -11.391 6.438 23.018 1.00 94.75 437 ASP A CA 1
ATOM 3347 C C . ASP A 1 437 ? -12.815 6.656 23.524 1.00 94.75 437 ASP A C 1
ATOM 3349 O O . ASP A 1 437 ? -13.196 7.795 23.795 1.00 94.75 437 ASP A O 1
ATOM 3353 N N . ALA A 1 438 ? -13.581 5.587 23.753 1.00 96.06 438 ALA A N 1
ATOM 3354 C CA . ALA A 1 438 ? -14.911 5.698 24.344 1.00 96.06 438 ALA A CA 1
ATOM 3355 C C . ALA A 1 438 ? -14.868 6.354 25.737 1.00 96.06 438 ALA A C 1
ATOM 3357 O O . ALA A 1 438 ? -15.667 7.247 26.022 1.00 96.06 438 ALA A O 1
ATOM 3358 N N . ALA A 1 439 ? -13.906 5.972 26.583 1.00 96.69 439 ALA A N 1
ATOM 3359 C CA . ALA A 1 439 ? -13.754 6.524 27.927 1.00 96.69 439 ALA A CA 1
ATOM 3360 C C . ALA A 1 439 ? -13.422 8.026 27.916 1.00 96.69 439 ALA A C 1
ATOM 3362 O O . ALA A 1 439 ? -14.058 8.817 28.620 1.00 96.69 439 ALA A O 1
ATOM 3363 N N . ARG A 1 440 ? -12.461 8.440 27.084 1.00 94.62 440 ARG A N 1
ATOM 3364 C CA . ARG A 1 440 ? -12.051 9.847 26.956 1.00 94.62 440 ARG A CA 1
ATOM 3365 C C . ARG A 1 440 ? -13.147 10.699 26.325 1.00 94.62 440 ARG A C 1
ATOM 3367 O O . ARG A 1 440 ? -13.402 11.811 26.791 1.00 94.62 440 ARG A O 1
ATOM 3374 N N . VAL A 1 441 ? -13.839 10.181 25.307 1.00 94.38 441 VAL A N 1
ATOM 3375 C CA . VAL A 1 441 ? -14.999 10.857 24.707 1.00 94.38 441 VAL A CA 1
ATOM 3376 C C . VAL A 1 441 ? -16.116 11.024 25.733 1.00 94.38 441 VAL A C 1
ATOM 3378 O O . VAL A 1 441 ? -16.660 12.122 25.826 1.00 94.38 441 VAL A O 1
ATOM 3381 N N . ALA A 1 442 ? -16.425 10.008 26.543 1.00 95.31 442 ALA A N 1
ATOM 3382 C CA . ALA A 1 442 ? -17.450 10.106 27.583 1.00 95.31 442 ALA A CA 1
ATOM 3383 C C . ALA A 1 442 ? -17.142 11.215 28.608 1.00 95.31 442 ALA A C 1
ATOM 3385 O O . ALA A 1 442 ? -18.015 12.039 28.894 1.00 95.31 442 ALA A O 1
ATOM 3386 N N . LEU A 1 443 ? -15.894 11.315 29.089 1.00 93.50 443 LEU A N 1
ATOM 3387 C CA . LEU A 1 443 ? -15.465 12.416 29.968 1.00 93.50 443 LEU A CA 1
ATOM 3388 C C . LEU A 1 443 ? -15.604 13.782 29.293 1.00 93.50 443 LEU A C 1
ATOM 3390 O O . LEU A 1 443 ? -16.202 14.707 29.848 1.00 93.50 443 LEU A O 1
ATOM 3394 N N . ARG A 1 444 ? -15.091 13.919 28.066 1.00 90.88 444 ARG A N 1
ATOM 3395 C CA . ARG A 1 444 ? -15.144 15.182 27.306 1.00 90.88 444 ARG A CA 1
ATOM 3396 C C . ARG A 1 444 ? -16.581 15.606 26.983 1.00 90.88 444 ARG A C 1
ATOM 3398 O O . ARG A 1 444 ? -16.840 16.803 26.841 1.00 90.88 444 ARG A O 1
ATOM 3405 N N . SER A 1 445 ? -17.497 14.640 26.954 1.00 91.31 445 SER A N 1
ATOM 3406 C CA . SER A 1 445 ? -18.931 14.796 26.697 1.00 91.31 445 SER A CA 1
ATOM 3407 C C . SER A 1 445 ? -19.782 15.072 27.944 1.00 91.31 445 SER A C 1
ATOM 3409 O O . SER A 1 445 ? -20.986 15.275 27.805 1.00 91.31 445 SER A O 1
ATOM 3411 N N . GLY A 1 446 ? -19.185 15.132 29.144 1.00 92.62 446 GLY A N 1
ATOM 3412 C CA . GLY A 1 446 ? -19.864 15.582 30.369 1.00 92.62 446 GLY A CA 1
ATOM 3413 C C . GLY A 1 446 ? -20.096 14.523 31.451 1.00 92.62 446 GLY A C 1
ATOM 3414 O O . GLY A 1 446 ? -20.736 14.838 32.456 1.00 92.62 446 GLY A O 1
ATOM 3415 N N . ALA A 1 447 ? -19.573 13.301 31.293 1.00 95.56 447 ALA A N 1
ATOM 3416 C CA . ALA A 1 447 ? -19.623 12.293 32.353 1.00 95.56 447 ALA A CA 1
ATOM 3417 C C . ALA A 1 447 ? -19.021 12.829 33.667 1.00 95.56 447 ALA A C 1
ATOM 3419 O O . ALA A 1 447 ? -17.978 13.486 33.656 1.00 95.56 447 ALA A O 1
ATOM 3420 N N . SER A 1 448 ? -19.657 12.535 34.806 1.00 96.12 448 SER A N 1
ATOM 3421 C CA . SER A 1 448 ? -19.161 12.969 36.121 1.00 96.12 448 SER A CA 1
ATOM 3422 C C . SER A 1 448 ? -17.947 12.158 36.574 1.00 96.12 448 SER A C 1
ATOM 3424 O O . SER A 1 448 ? -17.066 12.684 37.251 1.00 96.12 448 SER A O 1
ATOM 3426 N N . SER A 1 449 ? -17.886 10.887 36.177 1.00 97.31 449 SER A N 1
ATOM 3427 C CA . SER A 1 449 ? -16.722 10.017 36.331 1.00 97.31 449 SER A CA 1
ATOM 3428 C C . SER A 1 449 ? -16.762 8.898 35.297 1.00 97.31 449 SER A C 1
ATOM 3430 O O . SER A 1 449 ? -17.845 8.396 34.986 1.00 97.31 449 SER A O 1
ATOM 3432 N N . VAL A 1 450 ? -15.594 8.449 34.840 1.00 98.19 450 VAL A N 1
ATOM 3433 C CA . VAL A 1 450 ? -15.472 7.284 33.958 1.00 98.19 450 VAL A CA 1
ATOM 3434 C C . VAL A 1 450 ? -14.545 6.253 34.587 1.00 98.19 450 VAL A C 1
ATOM 3436 O O . VAL A 1 450 ? -13.406 6.564 34.936 1.00 98.19 450 VAL A O 1
ATOM 3439 N N . THR A 1 451 ? -15.034 5.020 34.723 1.00 98.12 451 THR A N 1
ATOM 3440 C CA . THR A 1 451 ? -14.223 3.865 35.135 1.00 98.12 451 THR A CA 1
ATOM 3441 C C . THR A 1 451 ? -14.164 2.856 33.998 1.00 98.12 451 THR A C 1
ATOM 3443 O O . THR A 1 451 ? -15.197 2.422 33.496 1.00 98.12 451 THR A O 1
ATOM 3446 N N . MET A 1 452 ? -12.959 2.482 33.585 1.00 97.69 452 MET A N 1
ATOM 3447 C CA . MET A 1 452 ? -12.711 1.491 32.545 1.00 97.69 452 MET A CA 1
ATOM 3448 C C . MET A 1 452 ? -12.228 0.185 33.174 1.00 97.69 452 MET A C 1
ATOM 3450 O O . MET A 1 452 ? -11.313 0.200 33.998 1.00 97.69 452 MET A O 1
ATOM 3454 N N . LEU A 1 453 ? -12.817 -0.939 32.772 1.00 97.62 453 LEU A N 1
ATOM 3455 C CA . LEU A 1 453 ? -12.448 -2.274 33.235 1.00 97.62 453 LEU A CA 1
ATOM 3456 C C . LEU A 1 453 ? -12.065 -3.163 32.057 1.00 97.62 453 LEU A C 1
ATOM 3458 O O . LEU A 1 453 ? -12.719 -3.137 31.016 1.00 97.62 453 LEU A O 1
ATOM 3462 N N . SER A 1 454 ? -11.024 -3.972 32.236 1.00 96.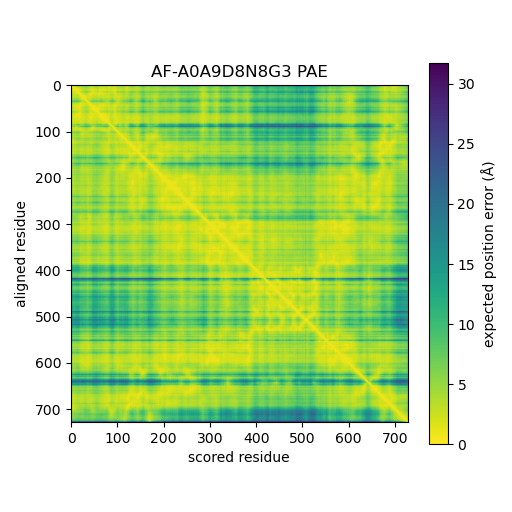38 454 SER A N 1
ATOM 3463 C CA . SER A 1 454 ? -10.513 -4.905 31.228 1.00 96.38 454 SER A CA 1
ATOM 3464 C C . SER A 1 454 ? -10.312 -6.293 31.823 1.00 96.38 454 SER A C 1
ATOM 3466 O O . SER A 1 454 ? -10.019 -6.420 33.011 1.00 96.38 454 SER A O 1
ATOM 3468 N N . LEU A 1 455 ? -10.415 -7.331 30.990 1.00 95.81 455 LEU A N 1
ATOM 3469 C CA . LEU A 1 455 ? -10.080 -8.705 31.386 1.00 95.81 455 LEU A CA 1
ATOM 3470 C C . LEU A 1 455 ? -8.582 -8.827 31.667 1.00 95.81 455 LEU A C 1
ATOM 3472 O O . LEU A 1 455 ? -8.151 -9.483 32.609 1.00 95.81 455 LEU A O 1
ATOM 3476 N N . GLU A 1 456 ? -7.807 -8.154 30.828 1.00 94.81 456 GLU A N 1
ATOM 3477 C CA . GLU A 1 456 ? -6.361 -8.088 30.848 1.00 94.81 456 GLU A CA 1
ATOM 3478 C C . GLU A 1 456 ? -5.861 -7.385 32.103 1.00 94.81 456 GLU A C 1
ATOM 3480 O O . GLU A 1 456 ? -6.443 -6.386 32.542 1.00 94.81 456 GLU A O 1
ATOM 3485 N N . THR A 1 457 ? -4.758 -7.892 32.651 1.00 92.81 457 THR A N 1
ATOM 3486 C CA . THR A 1 457 ? -3.948 -7.170 33.627 1.00 92.81 457 THR A CA 1
ATOM 3487 C C . THR A 1 457 ? -3.217 -6.007 32.952 1.00 92.81 457 THR A C 1
ATOM 3489 O O . THR A 1 457 ? -3.116 -5.920 31.727 1.00 92.81 457 THR A O 1
ATOM 3492 N N . GLU A 1 458 ? -2.714 -5.076 33.760 1.00 90.06 458 GLU A N 1
ATOM 3493 C CA . GLU A 1 458 ? -2.064 -3.841 33.302 1.00 90.06 458 GLU A CA 1
ATOM 3494 C C . GLU A 1 458 ? -0.899 -4.094 32.315 1.00 90.06 458 GLU A C 1
ATOM 3496 O O . GLU A 1 458 ? -0.656 -3.289 31.418 1.00 90.06 458 GLU A O 1
ATOM 3501 N N . ASP A 1 459 ? -0.175 -5.202 32.458 1.00 89.50 459 ASP A N 1
ATOM 3502 C CA . ASP A 1 459 ? 0.984 -5.586 31.644 1.00 89.50 459 ASP A CA 1
ATOM 3503 C C . ASP A 1 459 ? 0.624 -6.165 30.267 1.00 89.50 459 ASP A C 1
ATOM 3505 O O . ASP A 1 459 ? 1.402 -6.012 29.327 1.00 89.50 459 ASP A O 1
ATOM 3509 N N . ILE A 1 460 ? -0.561 -6.767 30.123 1.00 90.56 460 ILE A N 1
ATOM 3510 C CA . ILE A 1 460 ? -1.029 -7.388 28.868 1.00 90.56 460 ILE A CA 1
ATOM 3511 C C . ILE A 1 460 ? -2.223 -6.658 28.237 1.00 90.56 460 ILE A C 1
ATOM 3513 O O . ILE A 1 460 ? -2.841 -7.165 27.302 1.00 90.56 460 ILE A O 1
ATOM 3517 N N . MET A 1 461 ? -2.561 -5.468 28.737 1.00 92.25 461 MET A N 1
ATOM 3518 C CA . MET A 1 461 ? -3.628 -4.635 28.186 1.00 92.25 461 MET A CA 1
ATOM 3519 C C . MET A 1 461 ? -3.331 -4.266 26.716 1.00 92.25 461 MET A C 1
ATOM 3521 O O . MET A 1 461 ? -2.237 -3.767 26.442 1.00 92.25 461 MET A O 1
ATOM 3525 N N . PRO A 1 462 ? -4.280 -4.449 25.773 1.00 90.75 462 PRO A N 1
ATOM 3526 C CA . PRO A 1 462 ? -4.034 -4.180 24.354 1.00 90.75 462 PRO A CA 1
ATOM 3527 C C . PRO A 1 462 ? -3.778 -2.706 24.009 1.00 90.75 462 PRO A C 1
ATOM 3529 O O . PRO A 1 462 ? -3.159 -2.425 22.983 1.00 90.75 462 PRO A O 1
ATOM 3532 N N . ALA A 1 463 ? -4.278 -1.768 24.820 1.00 90.19 463 ALA A N 1
ATOM 3533 C CA . ALA A 1 463 ? -4.055 -0.342 24.618 1.00 90.19 463 ALA A CA 1
ATOM 3534 C C . ALA A 1 463 ? -2.587 0.064 24.818 1.00 90.19 463 ALA A C 1
ATOM 3536 O O . ALA A 1 463 ? -1.903 -0.433 25.718 1.00 90.19 463 ALA A O 1
ATOM 3537 N N . SER A 1 464 ? -2.115 1.018 24.009 1.00 86.81 464 SER A N 1
ATOM 3538 C CA . SER A 1 464 ? -0.734 1.504 24.107 1.00 86.81 464 SER A CA 1
ATOM 3539 C C . SER A 1 464 ? -0.469 2.201 25.448 1.00 86.81 464 SER A C 1
ATOM 3541 O O . SER A 1 464 ? -1.368 2.772 26.071 1.00 86.81 464 SER A O 1
ATOM 3543 N N . LEU A 1 465 ? 0.789 2.175 25.899 1.00 87.81 465 LEU A N 1
ATOM 3544 C CA . LEU A 1 465 ? 1.195 2.840 27.143 1.00 87.81 465 LEU A CA 1
ATOM 3545 C C . LEU A 1 465 ? 0.922 4.353 27.110 1.00 87.81 465 LEU A C 1
ATOM 3547 O O . LEU A 1 465 ? 0.502 4.911 28.119 1.00 87.81 465 LEU A O 1
ATOM 3551 N N . GLU A 1 466 ? 1.121 4.991 25.951 1.00 85.88 466 GLU A N 1
ATOM 3552 C CA . GLU A 1 466 ? 0.840 6.415 25.721 1.00 85.88 466 GLU A CA 1
ATOM 3553 C C . GLU A 1 466 ? -0.659 6.706 25.888 1.00 85.88 466 GLU A C 1
ATOM 3555 O O . GLU A 1 466 ? -1.036 7.537 26.708 1.00 85.88 466 GLU A O 1
ATOM 3560 N N . GLU A 1 467 ? -1.530 5.941 25.222 1.00 88.69 467 GLU A N 1
ATOM 3561 C CA . GLU A 1 467 ? -2.982 6.144 25.312 1.00 88.69 467 GLU A CA 1
ATOM 3562 C C . GLU A 1 467 ? -3.525 5.908 26.729 1.00 88.69 467 GLU A C 1
ATOM 3564 O O . GLU A 1 467 ? -4.442 6.600 27.176 1.00 88.69 467 GLU A O 1
ATOM 3569 N N . ARG A 1 468 ? -2.941 4.958 27.466 1.00 92.31 468 ARG A N 1
ATOM 3570 C CA . ARG A 1 468 ? -3.284 4.694 28.871 1.00 92.31 468 ARG A CA 1
ATOM 3571 C C . ARG A 1 468 ? -2.862 5.833 29.794 1.00 92.31 468 ARG A C 1
ATOM 3573 O O . ARG A 1 468 ? -3.594 6.145 30.733 1.00 92.31 468 ARG A O 1
ATOM 3580 N N . ALA A 1 469 ? -1.693 6.429 29.560 1.00 90.69 469 ALA A N 1
ATOM 3581 C CA . ALA A 1 469 ? -1.233 7.588 30.317 1.00 90.69 469 ALA A CA 1
ATOM 3582 C C . ALA A 1 469 ? -2.154 8.791 30.071 1.00 90.69 469 ALA A C 1
ATOM 3584 O O . ALA A 1 469 ? -2.674 9.362 31.025 1.00 90.69 469 ALA A O 1
ATOM 3585 N N . GLU A 1 470 ? -2.464 9.081 28.807 1.00 89.12 470 GLU A N 1
ATOM 3586 C CA . GLU A 1 470 ? -3.372 10.169 28.426 1.00 89.12 470 GLU A CA 1
ATOM 3587 C C . GLU A 1 470 ? -4.787 9.988 28.993 1.00 89.12 470 GLU A C 1
ATOM 3589 O O . GLU A 1 470 ? -5.411 10.947 29.440 1.00 89.12 470 GLU A O 1
ATOM 3594 N N . ALA A 1 471 ? -5.311 8.757 29.014 1.00 92.12 471 ALA A N 1
ATOM 3595 C CA . ALA A 1 471 ? -6.611 8.478 29.620 1.00 92.12 471 ALA A CA 1
ATOM 3596 C C . ALA A 1 471 ? -6.624 8.793 31.125 1.00 92.12 471 ALA A C 1
ATOM 3598 O O . ALA A 1 471 ? -7.594 9.355 31.631 1.00 92.12 471 ALA A O 1
ATOM 3599 N N . ARG A 1 472 ? -5.543 8.466 31.844 1.00 93.81 472 ARG A N 1
ATOM 3600 C CA . ARG A 1 472 ? -5.403 8.790 33.273 1.00 93.81 472 ARG A CA 1
ATOM 3601 C C . ARG A 1 472 ? -5.268 10.289 33.511 1.00 93.81 472 ARG A C 1
ATOM 3603 O O . ARG A 1 472 ? -5.867 10.791 34.456 1.00 93.81 472 ARG A O 1
ATOM 3610 N N . GLU A 1 473 ? -4.524 10.990 32.659 1.00 90.62 473 GLU A N 1
ATOM 3611 C CA . GLU A 1 473 ? -4.402 12.454 32.699 1.00 90.62 473 GLU A CA 1
ATOM 3612 C C . GLU A 1 473 ? -5.750 13.148 32.463 1.00 90.62 473 GLU A C 1
ATOM 3614 O O . GLU A 1 473 ? -6.061 14.125 33.142 1.00 90.62 473 GLU A O 1
ATOM 3619 N N . ASP A 1 474 ? -6.587 12.595 31.579 1.00 88.56 474 ASP A N 1
ATOM 3620 C CA . ASP A 1 474 ? -7.966 13.051 31.366 1.00 88.56 474 ASP A CA 1
ATOM 3621 C C . ASP A 1 474 ? -8.892 12.738 32.566 1.00 88.56 474 ASP A C 1
ATOM 3623 O O . ASP A 1 474 ? -9.982 13.304 32.656 1.00 88.56 474 ASP A O 1
ATOM 3627 N N . GLY A 1 475 ? -8.474 11.874 33.503 1.00 93.44 475 GLY A N 1
ATOM 3628 C CA . GLY A 1 475 ? -9.222 11.502 34.711 1.00 93.44 475 GLY A CA 1
ATOM 3629 C C . GLY A 1 475 ? -9.955 10.156 34.640 1.00 93.44 475 GLY A C 1
ATOM 3630 O O . GLY A 1 475 ? -10.803 9.881 35.491 1.00 93.44 475 GLY A O 1
ATOM 3631 N N . VAL A 1 476 ? -9.658 9.306 33.649 1.00 96.25 476 VAL A N 1
ATOM 3632 C CA . VAL A 1 476 ? -10.222 7.949 33.555 1.00 96.25 476 VAL A CA 1
ATOM 3633 C C . VAL A 1 476 ? -9.585 7.041 34.610 1.00 96.25 476 VAL A C 1
ATOM 3635 O O . VAL A 1 476 ? -8.361 6.909 34.688 1.00 96.25 476 VAL A O 1
ATOM 3638 N N . VAL A 1 477 ? -10.415 6.344 35.387 1.00 97.06 477 VAL A N 1
ATOM 3639 C CA . VAL A 1 477 ? -9.953 5.307 36.322 1.00 97.06 477 VAL A CA 1
ATOM 3640 C C . VAL A 1 477 ? -9.825 3.980 35.578 1.00 97.06 477 VAL A C 1
ATOM 3642 O O . VAL A 1 477 ? -10.823 3.450 35.100 1.00 97.06 477 VAL A O 1
ATOM 3645 N N . LEU A 1 478 ? -8.612 3.427 35.487 1.00 96.25 478 LEU A N 1
ATOM 3646 C CA . LEU A 1 478 ? -8.365 2.115 34.873 1.00 96.25 478 LEU A CA 1
ATOM 3647 C C . LEU A 1 478 ? -8.324 1.029 35.957 1.00 96.25 478 LEU A C 1
ATOM 3649 O O . LEU A 1 478 ? -7.494 1.106 36.863 1.00 96.25 478 LEU A O 1
ATOM 3653 N N . ASN A 1 479 ? -9.191 0.022 35.855 1.00 95.69 479 ASN A N 1
ATOM 3654 C CA . ASN A 1 479 ? -9.273 -1.102 36.789 1.00 95.69 479 ASN A CA 1
ATOM 3655 C C . ASN A 1 479 ? -9.171 -2.452 36.041 1.00 95.69 479 ASN A C 1
ATOM 3657 O O . ASN A 1 479 ? -10.192 -3.035 35.662 1.00 95.69 479 ASN A O 1
ATOM 3661 N N . PRO A 1 480 ? -7.943 -2.935 35.782 1.00 95.62 480 PRO A N 1
ATOM 3662 C CA . PRO A 1 480 ? -7.697 -4.159 35.022 1.00 95.62 480 PRO A CA 1
ATOM 3663 C C . PRO A 1 480 ? -7.965 -5.451 35.820 1.00 95.62 480 PRO A C 1
ATOM 3665 O O . PRO A 1 480 ? -7.969 -5.463 37.053 1.00 95.62 480 PRO A O 1
ATOM 3668 N N . GLY A 1 481 ? -8.126 -6.572 35.113 1.00 96.19 481 GLY A N 1
ATOM 3669 C CA . GLY A 1 481 ? -8.315 -7.907 35.693 1.00 96.19 481 GLY A CA 1
ATOM 3670 C C . GLY A 1 481 ? -9.748 -8.232 36.130 1.00 96.19 481 GLY A C 1
ATOM 3671 O O . GLY A 1 481 ? -9.925 -8.947 37.120 1.00 96.19 481 GLY A O 1
ATOM 3672 N N . TRP A 1 482 ? -10.759 -7.707 35.434 1.00 97.25 482 TRP A N 1
ATOM 3673 C CA . TRP A 1 482 ? -12.184 -7.865 35.748 1.00 97.25 482 TRP A CA 1
ATOM 3674 C C . TRP A 1 482 ? -13.015 -8.146 34.491 1.00 97.25 482 TRP A C 1
ATOM 3676 O O . TRP A 1 482 ? -12.887 -7.460 33.479 1.00 97.25 482 TRP A O 1
ATOM 3686 N N . GLY A 1 483 ? -13.904 -9.139 34.562 1.00 95.75 483 GLY A N 1
ATOM 3687 C CA . GLY A 1 483 ? -14.867 -9.459 33.505 1.00 95.75 483 GLY A CA 1
ATOM 3688 C C . GLY A 1 483 ? -16.303 -9.140 33.908 1.00 95.75 483 GLY A C 1
ATOM 3689 O O . GLY A 1 483 ? -16.643 -9.301 35.080 1.00 95.75 483 GLY A O 1
ATOM 3690 N N . PRO A 1 484 ? -17.159 -8.681 32.981 1.00 96.56 484 PRO A N 1
ATOM 3691 C CA . PRO A 1 484 ? -18.532 -8.326 33.315 1.00 96.56 484 PRO A CA 1
ATOM 3692 C C . PRO A 1 484 ? -19.356 -9.588 33.627 1.00 96.56 484 PRO A C 1
ATOM 3694 O O . PRO A 1 484 ? -19.191 -10.626 32.984 1.00 96.56 484 PRO A O 1
ATOM 3697 N N . LYS A 1 485 ? -20.234 -9.505 34.632 1.00 96.81 485 LYS A N 1
ATOM 3698 C CA . LYS A 1 485 ? -21.111 -10.600 35.075 1.00 96.81 485 LYS A CA 1
ATOM 3699 C C . LYS A 1 485 ? -22.577 -10.339 34.734 1.00 96.81 485 LYS A C 1
ATOM 3701 O O . LYS A 1 485 ? -23.216 -11.215 34.166 1.00 96.81 485 LYS A O 1
ATOM 3706 N N . GLU A 1 486 ? -23.091 -9.161 35.078 1.00 97.75 486 GLU A N 1
ATOM 3707 C CA . GLU A 1 486 ? -24.467 -8.729 34.793 1.00 97.75 486 GLU A CA 1
ATOM 3708 C C . GLU A 1 486 ? -24.589 -7.203 34.905 1.00 97.75 486 GLU A C 1
ATOM 3710 O O . GLU A 1 486 ? -23.868 -6.573 35.682 1.00 97.75 486 GLU A O 1
ATOM 3715 N N . VAL A 1 487 ? -25.507 -6.613 34.140 1.00 98.06 487 VAL A N 1
ATOM 3716 C CA . VAL A 1 487 ? -25.890 -5.199 34.240 1.00 98.06 487 VAL A CA 1
ATOM 3717 C C . VAL A 1 487 ? -27.145 -5.086 35.104 1.00 98.06 487 VAL A C 1
ATOM 3719 O O . VAL A 1 487 ? -28.128 -5.793 34.885 1.00 98.06 487 VAL A O 1
ATOM 3722 N N . LEU A 1 488 ? -27.114 -4.187 36.083 1.00 97.88 488 LEU A N 1
ATOM 3723 C CA . LEU A 1 488 ? -28.189 -3.952 37.042 1.00 97.88 488 LEU A CA 1
ATOM 3724 C C . LEU A 1 488 ? -29.099 -2.817 36.562 1.00 97.88 488 LEU A C 1
ATOM 3726 O O . LEU A 1 488 ? -28.614 -1.801 36.059 1.00 97.88 488 LEU A O 1
ATOM 3730 N N . GLY A 1 489 ? -30.409 -2.963 36.761 1.00 95.00 489 GLY A N 1
ATOM 3731 C CA . GLY A 1 489 ? -31.381 -1.913 36.459 1.00 95.00 489 GLY A CA 1
ATOM 3732 C C . GLY A 1 489 ? -32.814 -2.415 36.279 1.00 95.00 489 GLY A C 1
ATOM 3733 O O . GLY A 1 489 ? -33.042 -3.574 35.938 1.00 95.00 489 GLY A O 1
ATOM 3734 N N . GLU A 1 490 ? -33.783 -1.519 36.472 1.00 91.00 490 GLU A N 1
ATOM 3735 C CA . GLU A 1 490 ? -35.200 -1.737 36.154 1.00 91.00 490 GLU A CA 1
ATOM 3736 C C . GLU A 1 490 ? -35.568 -0.861 34.948 1.00 91.00 490 GLU A C 1
ATOM 3738 O O . GLU A 1 490 ? -35.851 0.328 35.079 1.00 91.00 490 GLU A O 1
ATOM 3743 N N . GLY A 1 491 ? -35.482 -1.422 33.738 1.00 91.06 491 GLY A N 1
ATOM 3744 C CA . GLY A 1 491 ? -35.685 -0.695 32.474 1.00 91.06 491 GLY A CA 1
ATOM 3745 C C . GLY A 1 491 ? -34.493 0.173 32.044 1.00 91.06 491 GLY A C 1
ATOM 3746 O O . GLY A 1 491 ? -34.125 0.152 30.871 1.00 91.06 491 GLY A O 1
ATOM 3747 N N . ARG A 1 492 ? -33.834 0.850 32.992 1.00 95.06 492 ARG A N 1
ATOM 3748 C CA . ARG A 1 492 ? -32.619 1.654 32.787 1.00 95.06 492 ARG A CA 1
ATOM 3749 C C . ARG A 1 492 ? -31.484 1.185 33.691 1.00 95.06 492 ARG A C 1
ATOM 3751 O O . ARG A 1 492 ? -31.733 0.760 34.818 1.00 95.06 492 ARG A O 1
ATOM 3758 N N . VAL A 1 493 ? -30.253 1.269 33.193 1.00 96.81 493 VAL A N 1
ATOM 3759 C CA . VAL A 1 493 ? -29.049 0.895 33.941 1.00 96.81 493 VAL A CA 1
ATOM 3760 C C . VAL A 1 493 ? -28.884 1.734 35.214 1.00 96.81 493 VAL A C 1
ATOM 3762 O O . VAL A 1 493 ? -29.102 2.946 35.208 1.00 96.81 493 VAL A O 1
ATOM 3765 N N . SER A 1 494 ? -28.508 1.069 36.304 1.00 96.88 494 SER A N 1
ATOM 3766 C CA . SER A 1 494 ? -28.118 1.686 37.580 1.00 96.88 494 SER A CA 1
ATOM 3767 C C . SER A 1 494 ? -26.746 1.212 38.078 1.00 96.88 494 SER A C 1
ATOM 3769 O O . SER A 1 494 ? -26.159 1.811 38.982 1.00 96.88 494 SER A O 1
ATOM 3771 N N . GLY A 1 495 ? -26.198 0.151 37.481 1.00 97.38 495 GLY A N 1
ATOM 3772 C CA . GLY A 1 495 ? -24.873 -0.361 37.800 1.00 97.38 495 GLY A CA 1
ATOM 3773 C C . GLY A 1 495 ? -24.500 -1.601 37.001 1.00 97.38 495 GLY A C 1
ATOM 3774 O O . GLY A 1 495 ? -25.260 -2.086 36.168 1.00 97.38 495 GLY A O 1
ATOM 3775 N N . ILE A 1 496 ? -23.311 -2.128 37.259 1.00 98.31 496 ILE A N 1
ATOM 3776 C CA . ILE A 1 496 ? -22.798 -3.349 36.634 1.00 98.31 496 ILE A CA 1
ATOM 3777 C C . ILE A 1 496 ? -21.936 -4.122 37.636 1.00 98.31 496 ILE A C 1
ATOM 3779 O O . ILE A 1 496 ? -21.171 -3.537 38.409 1.00 98.31 496 ILE A O 1
ATOM 3783 N N . VAL A 1 497 ? -22.082 -5.446 37.629 1.00 98.12 497 VAL A N 1
ATOM 3784 C CA . VAL A 1 497 ? -21.311 -6.377 38.457 1.00 98.12 497 VAL A CA 1
ATOM 3785 C C . VAL A 1 497 ? -20.199 -6.988 37.617 1.00 98.12 497 VAL A C 1
ATOM 3787 O O . VAL A 1 497 ? -20.427 -7.421 36.486 1.00 98.12 497 VAL A O 1
ATOM 3790 N N . PHE A 1 498 ? -19.004 -7.076 38.188 1.00 98.12 498 PHE A N 1
ATOM 3791 C CA . PHE A 1 498 ? -17.855 -7.756 37.604 1.00 98.12 498 PHE A CA 1
ATOM 3792 C C . PHE A 1 498 ? -17.389 -8.907 38.487 1.00 98.12 498 PHE A C 1
ATOM 3794 O O . PHE A 1 498 ? -17.597 -8.900 39.699 1.00 98.12 498 PHE A O 1
ATOM 3801 N N . LYS A 1 499 ? -16.717 -9.869 37.859 1.00 97.38 499 LYS A N 1
ATOM 3802 C CA . LYS A 1 499 ? -16.026 -10.998 38.485 1.00 97.38 499 LYS A CA 1
ATOM 3803 C C . LYS A 1 499 ? -14.535 -10.948 38.177 1.00 97.38 499 LYS A C 1
ATOM 3805 O O . LYS A 1 499 ? -14.144 -10.493 37.094 1.00 97.38 499 LYS A O 1
ATOM 3810 N N . LYS A 1 500 ? -13.702 -11.383 39.120 1.00 97.19 500 LYS A N 1
ATOM 3811 C CA . LYS A 1 500 ? -12.246 -11.320 38.970 1.00 97.19 500 LYS A CA 1
ATOM 3812 C C . LYS A 1 500 ? -11.798 -12.213 37.813 1.00 97.19 500 LYS A C 1
ATOM 3814 O O . LYS A 1 500 ? -12.149 -13.387 37.769 1.00 97.19 500 LYS A O 1
ATOM 3819 N N . CYS A 1 501 ? -11.032 -11.662 36.873 1.00 96.00 501 CYS A N 1
ATOM 3820 C CA . CYS A 1 501 ? -10.407 -12.438 35.801 1.00 96.00 501 CYS A CA 1
ATOM 3821 C C . CYS A 1 501 ? -9.070 -12.983 36.316 1.00 96.00 501 CYS A C 1
ATOM 3823 O O . CYS A 1 501 ? -8.195 -12.201 36.693 1.00 96.00 501 CYS A O 1
ATOM 3825 N N . THR A 1 502 ? -8.918 -14.305 36.361 1.00 93.81 502 THR A N 1
ATOM 3826 C CA . THR A 1 502 ? -7.701 -14.975 36.857 1.00 93.81 502 THR A CA 1
ATOM 3827 C C . THR A 1 502 ? -6.729 -15.304 35.730 1.00 93.81 502 THR A C 1
ATOM 3829 O O . THR A 1 502 ? -5.518 -15.293 35.937 1.00 93.81 502 THR A O 1
ATOM 3832 N N . SER A 1 503 ? -7.249 -15.540 34.525 1.00 93.38 503 SER A N 1
ATOM 3833 C CA . SER A 1 503 ? -6.467 -15.698 33.300 1.00 93.38 503 SER A CA 1
ATOM 3834 C C . SER A 1 503 ? -7.270 -15.220 32.094 1.00 93.38 503 SER A C 1
ATOM 3836 O O . SER A 1 503 ? -8.489 -15.344 32.085 1.00 93.38 503 SER A O 1
ATOM 3838 N N . VAL A 1 504 ? -6.605 -14.678 31.071 1.00 92.81 504 VAL A N 1
ATOM 3839 C CA . VAL A 1 504 ? -7.230 -14.285 29.787 1.00 92.81 504 VAL A CA 1
ATOM 3840 C C . VAL A 1 504 ? -6.963 -15.315 28.690 1.00 92.81 504 VAL A C 1
ATOM 3842 O O . VAL A 1 504 ? -7.791 -15.527 27.799 1.00 92.81 504 VAL A O 1
ATOM 3845 N N . PHE A 1 505 ? -5.796 -15.954 28.746 1.00 93.19 505 PHE A N 1
ATOM 3846 C CA . PHE A 1 505 ? -5.317 -16.877 27.729 1.00 93.19 505 PHE A CA 1
ATOM 3847 C C . PHE A 1 505 ? -5.059 -18.250 28.337 1.00 93.19 505 PHE A C 1
ATOM 3849 O O . PHE A 1 505 ? -4.574 -18.366 29.462 1.00 93.19 505 PHE A O 1
ATOM 3856 N N . ASN A 1 506 ? -5.343 -19.300 27.573 1.00 90.69 506 ASN A N 1
ATOM 3857 C CA . ASN A 1 506 ? -4.951 -20.651 27.953 1.00 90.69 506 ASN A CA 1
ATOM 3858 C C . ASN A 1 506 ? -3.450 -20.907 27.683 1.00 90.69 506 ASN A C 1
ATOM 3860 O O . ASN A 1 506 ? -2.735 -20.043 27.171 1.00 90.69 506 ASN A O 1
ATOM 3864 N N . ALA A 1 507 ? -2.976 -22.121 27.983 1.00 90.56 507 ALA A N 1
ATOM 3865 C CA . ALA A 1 507 ? -1.580 -22.524 27.785 1.00 90.56 507 ALA A CA 1
ATOM 3866 C C . ALA A 1 507 ? -1.102 -22.442 26.319 1.00 90.56 507 ALA A C 1
ATOM 3868 O O . ALA A 1 507 ? 0.087 -22.265 26.069 1.00 90.56 507 ALA A O 1
ATOM 3869 N N . GLU A 1 508 ? -2.012 -22.528 25.343 1.00 91.69 508 GLU A N 1
ATOM 3870 C CA . GLU A 1 508 ? -1.702 -22.350 23.919 1.00 91.69 508 GLU A CA 1
ATOM 3871 C C . GLU A 1 508 ? -1.801 -20.886 23.455 1.00 91.69 508 GLU A C 1
ATOM 3873 O O . GLU A 1 508 ? -1.848 -20.627 22.250 1.00 91.69 508 GLU A O 1
ATOM 3878 N N . HIS A 1 509 ? -1.871 -19.930 24.388 1.00 87.50 509 HIS A N 1
ATOM 3879 C CA . HIS A 1 509 ? -2.061 -18.500 24.128 1.00 87.50 509 HIS A CA 1
ATOM 3880 C C . HIS A 1 509 ? -3.321 -18.172 23.311 1.00 87.50 509 HIS A C 1
ATOM 3882 O O . HIS A 1 509 ? -3.393 -17.159 22.611 1.00 87.50 509 HIS A O 1
ATOM 3888 N N . LYS A 1 510 ? -4.350 -19.019 23.394 1.00 90.25 510 LYS A N 1
ATOM 3889 C CA . LYS A 1 510 ? -5.667 -18.741 22.818 1.00 90.25 510 LYS A CA 1
ATOM 3890 C C . LYS A 1 510 ? -6.523 -18.014 23.838 1.00 90.25 510 LYS A C 1
ATOM 3892 O O . LYS A 1 510 ? -6.476 -18.321 25.025 1.00 90.25 510 LYS A O 1
ATOM 3897 N N . PHE A 1 511 ? -7.319 -17.065 23.356 1.00 90.38 511 PHE A N 1
ATOM 3898 C CA . PHE A 1 511 ? -8.274 -16.332 24.181 1.00 90.38 511 PHE A CA 1
ATOM 3899 C C . PHE A 1 511 ? -9.287 -17.302 24.806 1.00 90.38 511 PHE A C 1
ATOM 3901 O O . PHE A 1 511 ? -10.058 -17.938 24.083 1.00 90.38 511 PHE A O 1
ATOM 3908 N N . ALA A 1 512 ? -9.239 -17.437 26.129 1.00 93.12 512 ALA A N 1
ATOM 3909 C CA . ALA A 1 512 ? -10.040 -18.363 26.923 1.00 93.12 512 ALA A CA 1
ATOM 3910 C C . ALA A 1 512 ? -10.041 -17.873 28.383 1.00 93.12 512 ALA A C 1
ATOM 3912 O O . ALA A 1 512 ? -9.274 -18.389 29.197 1.00 93.12 512 ALA A O 1
ATOM 3913 N N . PRO A 1 513 ? -10.825 -16.829 28.701 1.00 92.50 513 PRO A N 1
ATOM 3914 C CA . PRO A 1 513 ? -10.761 -16.208 30.011 1.00 92.50 513 PRO A CA 1
ATOM 3915 C C . PRO A 1 513 ? -11.343 -17.111 31.105 1.00 92.50 513 PRO A C 1
ATOM 3917 O O . PRO A 1 513 ? -12.401 -17.720 30.933 1.00 92.50 513 PRO A O 1
ATOM 3920 N N . GLU A 1 514 ? -10.658 -17.149 32.243 1.00 95.19 514 GLU A N 1
ATOM 3921 C CA . GLU A 1 514 ? -11.063 -17.829 33.471 1.00 95.19 514 GLU A CA 1
ATOM 3922 C C . GLU A 1 514 ? -11.372 -16.800 34.560 1.00 95.19 514 GLU A C 1
ATOM 3924 O O . GLU A 1 514 ? -10.762 -15.725 34.624 1.00 95.19 514 GLU A O 1
ATOM 3929 N N . TYR A 1 515 ? -12.336 -17.133 35.419 1.00 95.75 515 TYR A N 1
ATOM 3930 C CA . TYR A 1 515 ? -12.873 -16.212 36.412 1.00 95.75 515 TYR A CA 1
ATOM 3931 C C . TYR A 1 515 ? -12.950 -16.845 37.797 1.00 95.75 515 TYR A C 1
ATOM 3933 O O . TYR A 1 515 ? -13.302 -18.018 37.928 1.00 95.75 515 TYR A O 1
ATOM 3941 N N . ASP A 1 516 ? -12.714 -16.030 38.822 1.00 94.50 516 ASP A N 1
ATOM 3942 C CA . ASP A 1 516 ? -13.135 -16.315 40.190 1.00 94.50 516 ASP A CA 1
ATOM 3943 C C . ASP A 1 516 ? -14.486 -15.631 40.438 1.00 94.50 516 ASP A C 1
ATOM 3945 O O . ASP A 1 516 ? -14.597 -14.405 40.468 1.00 94.50 516 ASP A O 1
ATOM 3949 N N . GLU A 1 517 ? -15.541 -16.436 40.568 1.00 92.50 517 GLU A N 1
ATOM 3950 C CA . GLU A 1 517 ? -16.900 -15.936 40.796 1.00 92.50 517 GLU A CA 1
ATOM 3951 C C . GLU A 1 517 ? -17.188 -15.582 42.263 1.00 92.50 517 GLU A C 1
ATOM 3953 O O . GLU A 1 517 ? -18.259 -15.040 42.550 1.00 92.50 517 GLU A O 1
ATOM 3958 N N . SER A 1 518 ? -16.264 -15.885 43.183 1.00 94.50 518 SER A N 1
ATOM 3959 C CA . SER A 1 518 ? -16.366 -15.499 44.593 1.00 94.50 518 SER A CA 1
ATOM 3960 C C . SER A 1 518 ? -15.913 -14.056 44.836 1.00 94.50 518 SER A C 1
ATOM 3962 O O . SER A 1 518 ? -16.447 -13.383 45.718 1.00 94.50 518 SER A O 1
ATOM 3964 N N . GLU A 1 519 ? -14.997 -13.551 44.007 1.00 96.12 519 GLU A N 1
ATOM 3965 C CA . GLU A 1 519 ? -14.546 -12.162 44.022 1.00 96.12 519 GLU A CA 1
ATOM 3966 C C . GLU A 1 519 ? -15.368 -11.309 43.050 1.00 96.12 519 GLU A C 1
ATOM 3968 O O . GLU A 1 519 ? -15.141 -11.305 41.836 1.00 96.12 519 GLU A O 1
ATOM 3973 N N . LEU A 1 520 ? -16.327 -10.560 43.600 1.00 96.94 520 LEU A N 1
ATOM 3974 C CA . LEU A 1 520 ? -17.207 -9.673 42.844 1.00 96.94 520 LEU A CA 1
ATOM 3975 C C . LEU A 1 520 ? -16.997 -8.212 43.239 1.00 96.94 520 LEU A C 1
ATOM 3977 O O . LEU A 1 520 ? -16.807 -7.894 44.413 1.00 96.94 520 LEU A O 1
ATOM 3981 N N . ILE A 1 521 ? -17.116 -7.318 42.260 1.00 97.44 521 ILE A N 1
ATOM 3982 C CA . ILE A 1 521 ? -17.255 -5.878 42.498 1.00 97.44 521 ILE A CA 1
ATOM 3983 C C . ILE A 1 521 ? -18.503 -5.366 41.796 1.00 97.44 521 ILE A C 1
ATOM 3985 O O . ILE A 1 521 ? -18.829 -5.801 40.693 1.00 97.44 521 ILE A O 1
ATOM 3989 N N . THR A 1 522 ? -19.172 -4.407 42.422 1.00 97.69 522 THR A N 1
ATOM 3990 C CA . THR A 1 522 ? -20.329 -3.725 41.844 1.00 97.69 522 THR A CA 1
ATOM 3991 C C . THR A 1 522 ? -20.000 -2.251 41.706 1.00 97.69 522 THR A C 1
ATOM 3993 O O . THR A 1 522 ? -19.563 -1.622 42.669 1.00 97.69 522 THR A O 1
ATOM 3996 N N . LEU A 1 523 ? -20.212 -1.706 40.511 1.00 97.56 523 LEU A N 1
ATOM 3997 C CA . LEU A 1 523 ? -20.036 -0.287 40.225 1.00 97.56 523 LEU A CA 1
ATOM 3998 C C . LEU A 1 523 ? -21.384 0.333 39.873 1.00 97.56 523 LEU A C 1
ATOM 4000 O O . LEU A 1 523 ? -22.100 -0.186 39.020 1.00 97.56 523 LEU A O 1
ATOM 4004 N N . GLU A 1 524 ? -21.713 1.451 40.513 1.00 97.25 524 GLU A N 1
ATOM 4005 C CA . GLU A 1 524 ? -22.840 2.292 40.104 1.00 97.25 524 GLU A CA 1
ATOM 4006 C C . GLU A 1 524 ? -22.535 2.946 38.753 1.00 97.25 524 GLU A C 1
ATOM 4008 O O . GLU A 1 524 ? -21.450 3.507 38.562 1.00 97.25 524 GLU A O 1
ATOM 4013 N N . ALA A 1 525 ? -23.491 2.888 37.829 1.00 97.19 525 ALA A N 1
ATOM 4014 C CA . ALA A 1 525 ? -23.335 3.394 36.473 1.00 97.19 525 ALA A CA 1
ATOM 4015 C C . ALA A 1 525 ? -24.682 3.862 35.916 1.00 97.19 525 ALA A C 1
ATOM 4017 O O . ALA A 1 525 ? -25.655 3.114 35.929 1.00 97.19 525 ALA A O 1
ATOM 4018 N N . ASP A 1 526 ? -24.704 5.078 35.379 1.00 97.12 526 ASP A N 1
ATOM 4019 C CA . ASP A 1 526 ? -25.824 5.640 34.619 1.00 97.12 526 ASP A CA 1
ATOM 4020 C C . ASP A 1 526 ? -25.713 5.309 33.119 1.00 97.12 526 ASP A C 1
ATOM 4022 O O . ASP A 1 526 ? -26.681 5.453 32.368 1.00 97.12 526 ASP A O 1
ATOM 4026 N N . MET A 1 527 ? -24.522 4.881 32.678 1.00 97.25 527 MET A N 1
ATOM 4027 C CA . MET A 1 527 ? -24.251 4.389 31.331 1.00 97.25 527 MET A CA 1
ATOM 4028 C C . MET A 1 527 ? -23.160 3.310 31.340 1.00 97.25 527 MET A C 1
ATOM 4030 O O . MET A 1 527 ? -22.155 3.432 32.044 1.00 97.25 527 MET A O 1
ATOM 4034 N N . VAL A 1 528 ? -23.329 2.276 30.514 1.00 97.94 528 VAL A N 1
ATOM 4035 C CA . VAL A 1 528 ? -22.333 1.212 30.310 1.00 97.94 528 VAL A CA 1
ATOM 4036 C C . VAL A 1 528 ? -21.981 1.112 28.830 1.00 97.94 528 VAL A C 1
ATOM 4038 O O . VAL A 1 528 ? -22.861 0.937 27.990 1.00 97.94 528 VAL A O 1
ATOM 4041 N N . ILE A 1 529 ? -20.690 1.196 28.508 1.00 97.94 529 ILE A N 1
ATOM 4042 C CA . ILE A 1 529 ? -20.186 1.127 27.133 1.00 97.94 529 ILE A CA 1
ATOM 4043 C C . ILE A 1 529 ? -19.352 -0.143 26.951 1.00 97.94 529 ILE A C 1
ATOM 4045 O O . ILE A 1 529 ? -18.301 -0.303 27.573 1.00 97.94 529 ILE A O 1
ATOM 4049 N N . PHE A 1 530 ? -19.783 -1.036 26.061 1.00 97.94 530 PHE A N 1
ATOM 4050 C CA . PHE A 1 530 ? -19.075 -2.276 25.745 1.00 97.94 530 PHE A CA 1
ATOM 4051 C C . PHE A 1 530 ? -18.114 -2.091 24.565 1.00 97.94 530 PHE A C 1
ATOM 4053 O O . PHE A 1 530 ? -18.525 -1.876 23.426 1.00 97.94 530 PHE A O 1
ATOM 4060 N N . ALA A 1 531 ? -16.816 -2.225 24.825 1.00 96.25 531 ALA A N 1
ATOM 4061 C CA . ALA A 1 531 ? -15.715 -2.086 23.872 1.00 96.25 531 ALA A CA 1
ATOM 4062 C C . ALA A 1 531 ? -14.935 -3.407 23.706 1.00 96.25 531 ALA A C 1
ATOM 4064 O O . ALA A 1 531 ? -13.705 -3.430 23.657 1.00 96.25 531 ALA A O 1
ATOM 4065 N N . ILE A 1 532 ? -15.659 -4.527 23.627 1.00 92.75 532 ILE A N 1
ATOM 4066 C CA . ILE A 1 532 ? -15.103 -5.895 23.661 1.00 92.75 532 ILE A CA 1
ATOM 4067 C C . ILE A 1 532 ? -14.875 -6.521 22.272 1.00 92.75 532 ILE A C 1
ATOM 4069 O O . ILE A 1 532 ? -14.658 -7.725 22.140 1.00 92.75 532 ILE A O 1
ATOM 4073 N N . GLY A 1 533 ? -14.953 -5.715 21.214 1.00 89.75 533 GLY A N 1
ATOM 4074 C CA . GLY A 1 533 ? -14.657 -6.130 19.846 1.00 89.75 533 GLY A CA 1
ATOM 4075 C C . GLY A 1 533 ? -15.672 -5.642 18.821 1.00 89.75 533 GLY A C 1
ATOM 4076 O O . GLY A 1 533 ? -16.749 -5.148 19.151 1.00 89.75 533 GLY A O 1
ATOM 4077 N N . GLN A 1 534 ? -15.300 -5.810 17.555 1.00 91.62 534 GLN A N 1
ATOM 4078 C CA . GLN A 1 534 ? -16.096 -5.410 16.399 1.00 91.62 534 GLN A CA 1
ATOM 4079 C C . GLN A 1 534 ? -16.553 -6.636 15.600 1.00 91.62 534 GLN A C 1
ATOM 4081 O O . GLN A 1 534 ? -15.957 -7.718 15.665 1.00 91.62 534 GLN A O 1
ATOM 4086 N N . THR A 1 535 ? -17.620 -6.471 14.830 1.00 92.19 535 THR A N 1
ATOM 4087 C CA . THR A 1 535 ? -18.161 -7.492 13.935 1.00 92.19 535 THR A CA 1
ATOM 4088 C C . THR A 1 535 ? -18.630 -6.883 12.620 1.00 92.19 535 THR A C 1
ATOM 4090 O O . THR A 1 535 ? -18.898 -5.686 12.520 1.00 92.19 535 THR A O 1
ATOM 4093 N N . VAL A 1 536 ? -18.722 -7.724 11.597 1.00 93.44 536 VAL A N 1
ATOM 4094 C CA . VAL A 1 536 ? -19.279 -7.357 10.296 1.00 93.44 536 VAL A CA 1
ATOM 4095 C C . VAL A 1 536 ? -20.804 -7.380 10.383 1.00 93.44 536 VAL A C 1
ATOM 4097 O O . VAL A 1 536 ? -21.377 -8.285 10.990 1.00 93.44 536 VAL A O 1
ATOM 4100 N N . VAL A 1 537 ? -21.457 -6.411 9.740 1.00 92.75 537 VAL A N 1
ATOM 4101 C CA . VAL A 1 537 ? -22.916 -6.379 9.559 1.00 92.75 537 VAL A CA 1
ATOM 4102 C C . VAL A 1 537 ? -23.218 -6.415 8.059 1.00 92.75 537 VAL A C 1
ATOM 4104 O O . VAL A 1 537 ? -23.256 -5.378 7.406 1.00 92.75 537 VAL A O 1
ATOM 4107 N N . LEU A 1 538 ? -23.366 -7.616 7.491 1.00 91.81 538 LEU A N 1
ATOM 4108 C CA . LEU A 1 538 ? -23.545 -7.793 6.040 1.00 91.81 538 LEU A CA 1
ATOM 4109 C C . LEU A 1 538 ? -24.943 -7.411 5.538 1.00 91.81 538 LEU A C 1
ATOM 4111 O O . LEU A 1 538 ? -25.069 -6.943 4.409 1.00 91.81 538 LEU A O 1
ATOM 4115 N N . GLY A 1 539 ? -25.984 -7.656 6.340 1.00 91.69 539 GLY A N 1
ATOM 4116 C CA . GLY A 1 539 ? -27.365 -7.596 5.857 1.00 91.69 539 GLY A CA 1
ATOM 4117 C C . GLY A 1 539 ? -27.555 -8.461 4.603 1.00 91.69 539 GLY A C 1
ATOM 4118 O O . GLY A 1 539 ? -27.027 -9.570 4.522 1.00 91.69 539 GLY A O 1
ATOM 4119 N N . ASP A 1 540 ? -28.247 -7.909 3.608 1.00 95.12 540 ASP A N 1
ATOM 4120 C CA . ASP A 1 540 ? -28.532 -8.567 2.326 1.00 95.12 540 ASP A CA 1
ATOM 4121 C C . ASP A 1 540 ? -27.473 -8.268 1.235 1.00 95.12 540 ASP A C 1
ATOM 4123 O O . ASP A 1 540 ? -27.653 -8.644 0.078 1.00 95.12 540 ASP A O 1
ATOM 4127 N N . LEU A 1 541 ? -26.339 -7.633 1.576 1.00 96.69 541 LEU A N 1
ATOM 4128 C CA . LEU A 1 541 ? -25.310 -7.188 0.618 1.00 96.69 541 LEU A CA 1
ATOM 4129 C C . LEU A 1 541 ? -24.834 -8.286 -0.349 1.00 96.69 541 LEU A C 1
ATOM 4131 O O . LEU A 1 541 ? -24.684 -8.046 -1.546 1.00 96.69 541 LEU A O 1
ATOM 4135 N N . LEU A 1 542 ? -24.554 -9.475 0.189 1.00 96.56 542 LEU A N 1
ATOM 4136 C CA . LEU A 1 542 ? -23.993 -10.618 -0.543 1.00 96.56 542 LEU A CA 1
ATOM 4137 C C . LEU A 1 542 ? -25.020 -11.730 -0.781 1.00 96.56 542 LEU A C 1
ATOM 4139 O O . LEU A 1 542 ? -24.656 -12.857 -1.125 1.00 96.56 542 LEU A O 1
ATOM 4143 N N . LYS A 1 543 ? -26.304 -11.426 -0.587 1.00 94.38 543 LYS A N 1
ATOM 4144 C CA . LYS A 1 543 ? -27.392 -12.368 -0.825 1.00 94.38 543 LYS A CA 1
ATOM 4145 C C . LYS A 1 543 ? -27.397 -12.820 -2.286 1.00 94.38 543 LYS A C 1
ATOM 4147 O O . LYS A 1 543 ? -27.114 -12.035 -3.187 1.00 94.38 543 LYS A O 1
ATOM 4152 N N . ASP A 1 544 ? -27.687 -14.102 -2.496 1.00 93.75 544 ASP A N 1
ATOM 4153 C CA . ASP A 1 544 ? -27.733 -14.749 -3.815 1.00 93.75 544 ASP A CA 1
ATOM 4154 C C . ASP A 1 544 ? -26.411 -14.690 -4.612 1.00 93.75 544 ASP A C 1
ATOM 4156 O O . ASP A 1 544 ? -26.391 -14.886 -5.828 1.00 93.75 544 ASP A O 1
ATOM 4160 N N . THR A 1 545 ? -25.283 -14.451 -3.934 1.00 97.06 545 THR A N 1
ATOM 4161 C CA . THR A 1 545 ? -23.936 -14.574 -4.513 1.00 97.06 545 THR A CA 1
ATOM 4162 C C . THR A 1 545 ? -23.304 -15.915 -4.143 1.00 97.06 545 THR A C 1
ATOM 4164 O O . THR A 1 545 ? -23.733 -16.581 -3.201 1.00 97.06 545 THR A O 1
ATOM 4167 N N . LYS A 1 546 ? -22.241 -16.309 -4.850 1.00 97.75 546 LYS A N 1
ATOM 4168 C CA . LYS A 1 546 ? -21.448 -17.504 -4.504 1.00 97.75 546 LYS A CA 1
ATOM 4169 C C . LYS A 1 546 ? -20.416 -17.269 -3.398 1.00 97.75 546 LYS A C 1
ATOM 4171 O O . LYS A 1 546 ? -19.565 -18.127 -3.188 1.00 97.75 546 LYS A O 1
ATOM 4176 N N . VAL A 1 547 ? -20.429 -16.115 -2.727 1.00 97.94 547 VAL A N 1
ATOM 4177 C CA . VAL A 1 547 ? -19.436 -15.808 -1.692 1.00 97.94 547 VAL A CA 1
ATOM 4178 C C . VAL A 1 547 ? -19.598 -16.763 -0.511 1.00 97.94 547 VAL A C 1
ATOM 4180 O O . VAL A 1 547 ? -20.674 -16.893 0.065 1.00 97.94 547 VAL A O 1
ATOM 4183 N N . GLU A 1 548 ? -18.507 -17.427 -0.146 1.00 97.31 548 GLU A N 1
ATOM 4184 C CA . GLU A 1 548 ? -18.449 -18.299 1.023 1.00 97.31 548 GLU A CA 1
ATOM 4185 C C . GLU A 1 548 ? -18.124 -17.499 2.290 1.00 97.31 548 GLU A C 1
ATOM 4187 O O . GLU A 1 548 ? -17.471 -16.454 2.230 1.00 97.31 548 GLU A O 1
ATOM 4192 N N . PHE A 1 549 ? -18.534 -18.013 3.454 1.00 95.75 549 PHE A N 1
ATOM 4193 C CA . PHE A 1 549 ? -18.355 -17.333 4.738 1.00 95.75 549 PHE A CA 1
ATOM 4194 C C . PHE A 1 549 ? -17.630 -18.200 5.766 1.00 95.75 549 PHE A C 1
ATOM 4196 O O . PHE A 1 549 ? -17.999 -19.341 6.039 1.00 95.75 549 PHE A O 1
ATOM 4203 N N . PHE A 1 550 ? -16.639 -17.608 6.422 1.00 90.81 550 PHE A N 1
ATOM 4204 C CA . PHE A 1 550 ? -15.998 -18.140 7.610 1.00 90.81 550 PHE A CA 1
ATOM 4205 C C . PHE A 1 550 ? -16.727 -17.650 8.867 1.00 90.81 550 PHE A C 1
ATOM 4207 O O . PHE A 1 550 ? -17.031 -16.463 9.012 1.00 90.81 550 PHE A O 1
ATOM 4214 N N . ARG A 1 551 ? -17.011 -18.576 9.797 1.00 84.75 551 ARG A N 1
ATOM 4215 C CA . ARG A 1 551 ? -17.745 -18.305 11.054 1.00 84.75 551 ARG A CA 1
ATOM 4216 C C . ARG A 1 551 ? -19.086 -17.578 10.842 1.00 84.75 551 ARG A C 1
ATOM 4218 O O . ARG A 1 551 ? -19.512 -16.809 11.695 1.00 84.75 551 ARG A O 1
ATOM 4225 N N . GLY A 1 552 ? -19.727 -17.806 9.696 1.00 82.69 552 GLY A N 1
ATOM 4226 C CA . GLY A 1 552 ? -21.059 -17.295 9.366 1.00 82.69 552 GLY A CA 1
ATOM 4227 C C . GLY A 1 552 ? -21.150 -15.816 8.971 1.00 82.69 552 GLY A C 1
ATOM 4228 O O . GLY A 1 552 ? -22.208 -15.418 8.503 1.00 82.69 552 GLY A O 1
ATOM 4229 N N . VAL A 1 553 ? -20.090 -15.007 9.124 1.00 87.25 553 VAL A N 1
ATOM 4230 C CA . VAL A 1 553 ? -20.162 -13.547 8.874 1.00 87.25 553 VAL A CA 1
ATOM 4231 C C . VAL A 1 553 ? -18.970 -12.943 8.122 1.00 87.25 553 VAL A C 1
ATOM 4233 O O . VAL A 1 553 ? -19.087 -11.827 7.627 1.00 87.25 553 VAL A O 1
ATOM 4236 N N . TYR A 1 554 ? -17.832 -13.637 8.009 1.00 92.94 554 TYR A N 1
ATOM 4237 C CA . TYR A 1 554 ? -16.643 -13.110 7.323 1.00 92.94 554 TYR A CA 1
ATOM 4238 C C . TYR A 1 554 ? -16.512 -13.716 5.919 1.00 92.94 554 TYR A C 1
ATOM 4240 O O . TYR A 1 554 ? -16.324 -14.929 5.829 1.00 92.94 554 TYR A O 1
ATOM 4248 N N . PRO A 1 555 ? -16.585 -12.929 4.830 1.00 96.19 555 PRO A N 1
ATOM 4249 C CA . PRO A 1 555 ? -16.360 -13.425 3.475 1.00 96.19 555 PRO A CA 1
ATOM 4250 C C . PRO A 1 555 ? -14.991 -14.094 3.301 1.00 96.19 555 PRO A C 1
ATOM 4252 O O . PRO A 1 555 ? -13.973 -13.593 3.785 1.00 96.19 555 PRO A O 1
ATOM 4255 N N . VAL A 1 556 ? -14.955 -15.205 2.568 1.00 97.06 556 VAL A N 1
ATOM 4256 C CA . VAL A 1 556 ? -13.725 -15.924 2.220 1.00 97.06 556 VAL A CA 1
ATOM 4257 C C . VAL A 1 556 ? -13.223 -15.468 0.852 1.00 97.06 556 VAL A C 1
ATOM 4259 O O . VAL A 1 556 ? -13.980 -15.397 -0.116 1.00 97.06 556 VAL A O 1
ATOM 4262 N N . ALA A 1 557 ? -11.922 -15.192 0.771 1.00 98.00 557 ALA A N 1
ATOM 4263 C CA . ALA A 1 557 ? -11.230 -14.857 -0.466 1.00 98.00 557 ALA A CA 1
ATOM 4264 C C . ALA A 1 557 ? -9.778 -15.333 -0.458 1.00 98.00 557 ALA A C 1
ATOM 4266 O O . ALA A 1 557 ? -9.186 -15.594 0.596 1.00 98.00 557 ALA A O 1
ATOM 4267 N N . ASP A 1 558 ? -9.195 -15.420 -1.651 1.00 97.75 558 ASP A N 1
ATOM 4268 C CA . ASP A 1 558 ? -7.774 -15.688 -1.821 1.00 97.75 558 ASP A CA 1
ATOM 4269 C C . ASP A 1 558 ? -6.923 -14.531 -1.267 1.00 97.75 558 ASP A C 1
ATOM 4271 O O . ASP A 1 558 ? -7.188 -13.355 -1.510 1.00 97.75 558 ASP A O 1
ATOM 4275 N N . LYS A 1 559 ? -5.868 -14.862 -0.517 1.00 94.75 559 LYS A N 1
ATOM 4276 C CA . LYS A 1 559 ? -5.070 -13.869 0.224 1.00 94.75 559 LYS A CA 1
ATOM 4277 C C . LYS A 1 559 ? -4.221 -12.962 -0.663 1.00 94.75 559 LYS A C 1
ATOM 4279 O O . LYS A 1 559 ? -3.820 -11.898 -0.206 1.00 94.75 559 LYS A O 1
ATOM 4284 N N . LEU A 1 560 ? -3.894 -13.400 -1.879 1.00 94.56 560 LEU A N 1
ATOM 4285 C CA . LEU A 1 560 ? -3.101 -12.610 -2.818 1.00 94.56 560 LEU A CA 1
ATOM 4286 C C . LEU A 1 560 ? -3.998 -11.731 -3.687 1.00 94.56 560 LEU A C 1
ATOM 4288 O O . LEU A 1 560 ? -3.695 -10.570 -3.939 1.00 94.56 560 LEU A O 1
ATOM 4292 N N . THR A 1 561 ? -5.060 -12.325 -4.219 1.00 96.81 561 THR A N 1
ATOM 4293 C CA . THR A 1 561 ? -5.904 -11.708 -5.239 1.00 96.81 561 THR A CA 1
ATOM 4294 C C . THR A 1 561 ? -7.109 -10.999 -4.646 1.00 96.81 561 THR A C 1
ATOM 4296 O O . THR A 1 561 ? -7.677 -10.158 -5.335 1.00 96.81 561 THR A O 1
ATOM 4299 N N . TYR A 1 562 ? -7.477 -11.284 -3.393 1.00 98.12 562 TYR A N 1
ATOM 4300 C CA . TYR A 1 562 ? -8.682 -10.784 -2.721 1.00 98.12 562 TYR A CA 1
ATOM 4301 C C . TYR A 1 562 ? -9.992 -11.223 -3.393 1.00 98.12 562 TYR A C 1
ATOM 4303 O O . TYR A 1 562 ? -11.060 -10.727 -3.041 1.00 98.12 562 TYR A O 1
ATOM 4311 N N . GLN A 1 563 ? -9.917 -12.152 -4.352 1.00 98.50 563 GLN A N 1
ATOM 4312 C CA . GLN A 1 563 ? -11.054 -12.661 -5.107 1.00 98.50 563 GLN A CA 1
ATOM 4313 C C . GLN A 1 563 ? -11.809 -13.707 -4.288 1.00 98.50 563 GLN A C 1
ATOM 4315 O O . GLN A 1 563 ? -11.197 -14.588 -3.676 1.00 98.50 563 GLN A O 1
ATOM 4320 N N . THR A 1 564 ? -13.135 -13.606 -4.276 1.00 98.62 564 THR A N 1
ATOM 4321 C CA . THR A 1 564 ? -14.015 -14.585 -3.628 1.00 98.62 564 THR A CA 1
ATOM 4322 C C . THR A 1 564 ? -14.344 -15.749 -4.573 1.00 98.62 564 THR A C 1
ATOM 4324 O O . THR A 1 564 ? -13.875 -15.806 -5.710 1.00 98.62 564 THR A O 1
ATOM 4327 N N . ALA A 1 565 ? -15.186 -16.680 -4.117 1.00 98.06 565 ALA A N 1
ATOM 4328 C CA . ALA A 1 565 ? -15.753 -17.726 -4.969 1.00 98.06 565 ALA A CA 1
ATOM 4329 C C . ALA A 1 565 ? -16.719 -17.187 -6.051 1.00 98.06 565 ALA A C 1
ATOM 4331 O O . ALA A 1 565 ? -16.979 -17.885 -7.033 1.00 98.06 565 ALA A O 1
ATOM 4332 N N . GLU A 1 566 ? -17.216 -15.948 -5.924 1.00 98.50 566 GLU A N 1
ATOM 4333 C CA . GLU A 1 566 ? -17.845 -15.238 -7.039 1.00 98.50 566 GLU A CA 1
ATOM 4334 C C . GLU A 1 566 ? -16.778 -14.403 -7.782 1.00 98.50 566 GLU A C 1
ATOM 4336 O O . GLU A 1 566 ? -16.223 -13.473 -7.191 1.00 98.50 566 GLU A O 1
ATOM 4341 N N . PRO A 1 567 ? -16.470 -14.689 -9.064 1.00 97.88 567 PRO A N 1
ATOM 4342 C CA . PRO A 1 567 ? -15.284 -14.138 -9.725 1.00 97.88 567 PRO A CA 1
ATOM 4343 C C . PRO A 1 567 ? -15.227 -12.610 -9.822 1.00 97.88 567 PRO A C 1
ATOM 4345 O O . PRO A 1 567 ? -14.134 -12.049 -9.843 1.00 97.88 567 PRO A O 1
ATOM 4348 N N . ASP A 1 568 ? -16.370 -11.931 -9.898 1.00 98.50 568 ASP A N 1
ATOM 4349 C CA . ASP A 1 568 ? -16.434 -10.471 -9.992 1.00 98.50 568 ASP A CA 1
ATOM 4350 C C . ASP A 1 568 ? -16.524 -9.770 -8.625 1.00 98.50 568 ASP A C 1
ATOM 4352 O O . ASP A 1 568 ? -16.555 -8.540 -8.587 1.00 98.50 568 ASP A O 1
ATOM 4356 N N . ILE A 1 569 ? -16.525 -10.516 -7.511 1.00 98.81 569 ILE A N 1
ATOM 4357 C CA . ILE A 1 569 ? -16.558 -9.971 -6.149 1.00 98.81 569 ILE A CA 1
ATOM 4358 C C . ILE A 1 569 ? -15.211 -10.190 -5.458 1.00 98.81 569 ILE A C 1
ATOM 4360 O O . ILE A 1 569 ? -14.727 -11.314 -5.292 1.00 98.81 569 ILE A O 1
ATOM 4364 N N . PHE A 1 570 ? -14.648 -9.082 -4.990 1.00 98.88 570 PHE A N 1
ATOM 4365 C CA . PHE A 1 570 ? -13.423 -8.993 -4.211 1.00 98.88 570 PHE A CA 1
ATOM 4366 C C . PHE A 1 570 ? -13.746 -8.427 -2.828 1.00 98.88 570 PHE A C 1
ATOM 4368 O O . PHE A 1 570 ? -14.646 -7.602 -2.694 1.00 98.88 570 PHE A O 1
ATOM 4375 N N . VAL A 1 571 ? -13.017 -8.835 -1.792 1.00 98.31 571 VAL A N 1
ATOM 4376 C CA . VAL A 1 571 ? -13.250 -8.387 -0.403 1.00 98.31 571 VAL A CA 1
ATOM 4377 C C . VAL A 1 571 ? -11.940 -7.934 0.226 1.00 98.31 571 VAL A C 1
ATOM 4379 O O . VAL A 1 571 ? -10.903 -8.541 -0.013 1.00 98.31 571 VAL A O 1
ATOM 4382 N N . GLY A 1 572 ? -11.940 -6.878 1.038 1.00 96.94 572 GLY A N 1
ATOM 4383 C CA . GLY A 1 572 ? -10.710 -6.429 1.696 1.00 96.94 572 GLY A CA 1
ATOM 4384 C C . GLY A 1 572 ? -10.917 -5.386 2.789 1.00 96.94 572 GLY A C 1
ATOM 4385 O O . GLY A 1 572 ? -12.014 -4.880 2.998 1.00 96.94 572 GLY A O 1
ATOM 4386 N N . GLY A 1 573 ? -9.850 -5.093 3.533 1.00 96.62 573 GLY A N 1
ATOM 4387 C CA . GLY A 1 573 ? -9.952 -4.368 4.801 1.00 96.62 573 GLY A CA 1
ATOM 4388 C C . GLY A 1 573 ? -10.532 -5.246 5.914 1.00 96.62 573 GLY A C 1
ATOM 4389 O O . GLY A 1 573 ? -10.483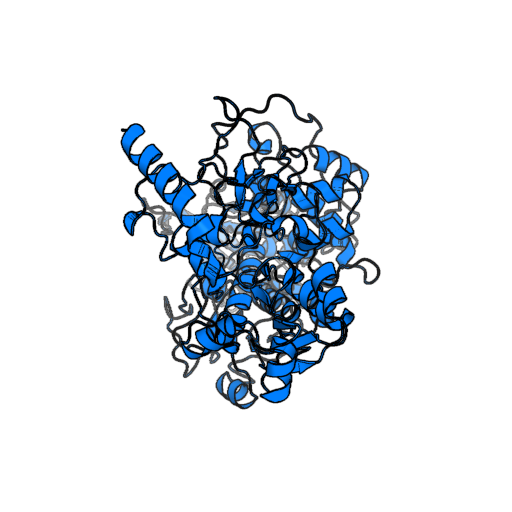 -6.476 5.835 1.00 96.62 573 GLY A O 1
ATOM 4390 N N . ASP A 1 574 ? -11.102 -4.621 6.945 1.00 96.31 574 ASP A N 1
ATOM 4391 C CA . ASP A 1 574 ? -11.489 -5.335 8.170 1.00 96.31 574 ASP A CA 1
ATOM 4392 C C . ASP A 1 574 ? -12.576 -6.398 7.954 1.00 96.31 574 ASP A C 1
ATOM 4394 O O . ASP A 1 574 ? -12.628 -7.375 8.697 1.00 96.31 574 ASP A O 1
ATOM 4398 N N . VAL A 1 575 ? -13.410 -6.262 6.915 1.00 96.44 575 VAL A N 1
ATOM 4399 C CA . VAL A 1 575 ? -14.412 -7.286 6.557 1.00 96.44 575 VAL A CA 1
ATOM 4400 C C . VAL A 1 575 ? -13.761 -8.617 6.158 1.00 96.44 575 VAL A C 1
ATOM 4402 O O . VAL A 1 575 ? -14.356 -9.673 6.340 1.00 96.44 575 VAL A O 1
ATOM 4405 N N . PHE A 1 576 ? -12.526 -8.576 5.649 1.00 96.00 576 PHE A N 1
ATOM 4406 C CA . PHE A 1 576 ? -11.765 -9.755 5.240 1.00 96.00 576 PHE A CA 1
ATOM 4407 C C . PHE A 1 576 ? -10.784 -10.217 6.323 1.00 96.00 576 PHE A C 1
ATOM 4409 O O . PHE A 1 576 ? -10.671 -11.409 6.599 1.00 96.00 576 PHE A O 1
ATOM 4416 N N . THR A 1 577 ? -10.061 -9.288 6.956 1.00 92.56 577 THR A N 1
ATOM 4417 C CA . THR A 1 577 ? -8.985 -9.635 7.900 1.00 92.56 577 THR A CA 1
ATOM 4418 C C . THR A 1 577 ? -9.406 -9.664 9.365 1.00 92.56 577 THR A C 1
ATOM 4420 O O . THR A 1 577 ? -8.608 -10.076 10.208 1.00 92.56 577 THR A O 1
ATOM 4423 N N . GLY A 1 578 ? -10.614 -9.192 9.679 1.00 91.56 578 GLY A N 1
ATOM 4424 C CA . GLY A 1 578 ? -10.935 -8.666 11.003 1.00 91.56 578 GLY A CA 1
ATOM 4425 C C . GLY A 1 578 ? -10.281 -7.294 11.247 1.00 91.56 578 GLY A C 1
ATOM 4426 O O . GLY A 1 578 ? -9.460 -6.863 10.428 1.00 91.56 578 GLY A O 1
ATOM 4427 N N . PRO A 1 579 ? -10.624 -6.621 12.361 1.00 90.31 579 PRO A N 1
ATOM 4428 C CA . PRO A 1 579 ? -10.153 -5.270 12.669 1.00 90.31 579 PRO A CA 1
ATOM 4429 C C . PRO A 1 579 ? -8.625 -5.168 12.715 1.00 90.31 579 PRO A C 1
ATOM 4431 O O . PRO A 1 579 ? -7.971 -5.896 13.467 1.00 90.31 579 PRO A O 1
ATOM 4434 N N . LYS A 1 580 ? -8.057 -4.254 11.923 1.00 92.50 580 LYS A N 1
ATOM 4435 C CA . LYS A 1 580 ? -6.625 -3.908 11.908 1.00 92.50 580 LYS A CA 1
ATOM 4436 C C . LYS A 1 580 ? -6.426 -2.385 11.888 1.00 92.50 580 LYS A C 1
ATOM 4438 O O . LYS A 1 580 ? -7.366 -1.622 12.082 1.00 92.50 580 LYS A O 1
ATOM 4443 N N . PHE A 1 581 ? -5.189 -1.920 11.693 1.00 93.50 581 PHE A N 1
ATOM 4444 C CA . PHE A 1 581 ? -4.899 -0.488 11.598 1.00 93.50 581 PHE A CA 1
ATOM 4445 C C . PHE A 1 581 ? -5.183 0.051 10.192 1.00 93.50 581 PHE A C 1
ATOM 4447 O O . PHE A 1 581 ? -5.114 -0.676 9.200 1.00 93.50 581 PHE A O 1
ATOM 4454 N N . ALA A 1 582 ? -5.419 1.362 10.086 1.00 95.88 582 ALA A N 1
ATOM 4455 C CA . ALA A 1 582 ? -5.714 2.029 8.814 1.00 95.88 582 ALA A CA 1
ATOM 4456 C C . ALA A 1 582 ? -4.670 1.737 7.719 1.00 95.88 582 ALA A C 1
ATOM 4458 O O . ALA A 1 582 ? -5.031 1.537 6.562 1.00 95.88 582 ALA A O 1
ATOM 4459 N N . ILE A 1 583 ? -3.386 1.643 8.082 1.00 97.38 583 ILE A N 1
ATOM 4460 C CA . ILE A 1 583 ? -2.304 1.330 7.138 1.00 97.38 583 ILE A CA 1
ATOM 4461 C C . ILE A 1 583 ? -2.407 -0.088 6.551 1.00 97.38 583 ILE A C 1
ATOM 4463 O O . ILE A 1 583 ? -2.047 -0.291 5.392 1.00 97.38 583 ILE A O 1
ATOM 4467 N N . ASP A 1 584 ? -2.939 -1.056 7.308 1.00 97.62 584 ASP A N 1
ATOM 4468 C CA . ASP A 1 584 ? -3.204 -2.412 6.816 1.00 97.62 584 ASP A CA 1
ATOM 4469 C C . ASP A 1 584 ? -4.353 -2.383 5.782 1.00 97.62 584 ASP A C 1
ATOM 4471 O O . ASP A 1 584 ? -4.258 -2.999 4.719 1.00 97.62 584 ASP A O 1
ATOM 4475 N N . ALA A 1 585 ? -5.412 -1.609 6.050 1.00 97.75 585 ALA A N 1
ATOM 4476 C CA . ALA A 1 585 ? -6.532 -1.410 5.126 1.00 97.75 585 ALA A CA 1
ATOM 4477 C C . ALA A 1 585 ? -6.104 -0.690 3.833 1.00 97.75 585 ALA A C 1
ATOM 4479 O O . ALA A 1 585 ? -6.517 -1.073 2.739 1.00 97.75 585 ALA A O 1
ATOM 4480 N N . ILE A 1 586 ? -5.232 0.315 3.945 1.00 98.38 586 ILE A N 1
ATOM 4481 C CA . ILE A 1 586 ? -4.667 1.048 2.806 1.00 98.38 586 ILE A CA 1
ATOM 4482 C C . ILE A 1 586 ? -3.859 0.119 1.898 1.00 98.38 586 ILE A C 1
ATOM 4484 O O . ILE A 1 586 ? -4.065 0.137 0.681 1.00 98.38 586 ILE A O 1
ATOM 4488 N N . ALA A 1 587 ? -2.999 -0.721 2.481 1.00 97.62 587 ALA A N 1
ATOM 4489 C CA . ALA A 1 587 ? -2.233 -1.722 1.743 1.00 97.62 587 ALA A CA 1
ATOM 4490 C C . ALA A 1 587 ? -3.155 -2.726 1.028 1.00 97.62 587 ALA A C 1
ATOM 4492 O O . ALA A 1 587 ? -2.979 -2.981 -0.162 1.00 97.62 587 ALA A O 1
ATOM 4493 N N . ALA A 1 588 ? -4.193 -3.223 1.711 1.00 97.50 588 ALA A N 1
ATOM 4494 C CA . ALA A 1 588 ? -5.178 -4.122 1.108 1.00 97.50 588 ALA A CA 1
ATOM 4495 C C . ALA A 1 588 ? -5.926 -3.476 -0.072 1.00 97.50 588 ALA A C 1
ATOM 4497 O O . ALA A 1 588 ? -6.144 -4.131 -1.089 1.00 97.50 588 ALA A O 1
ATOM 4498 N N . GLY A 1 589 ? -6.279 -2.189 0.029 1.00 98.31 589 GLY A N 1
ATOM 4499 C CA . GLY A 1 589 ? -6.912 -1.449 -1.066 1.00 98.31 589 GLY A CA 1
ATOM 4500 C C . GLY A 1 589 ? -6.027 -1.352 -2.315 1.00 98.31 589 GLY A C 1
ATOM 4501 O O . GLY A 1 589 ? -6.522 -1.514 -3.431 1.00 98.31 589 GLY A O 1
ATOM 4502 N N . LYS A 1 590 ? -4.709 -1.168 -2.141 1.00 98.00 590 LYS A N 1
ATOM 4503 C CA . LYS A 1 590 ? -3.735 -1.157 -3.248 1.00 98.00 590 LYS A CA 1
ATOM 4504 C C . LYS A 1 590 ? -3.674 -2.497 -3.973 1.00 98.00 590 LYS A C 1
ATOM 4506 O O . LYS A 1 590 ? -3.752 -2.543 -5.200 1.00 98.00 590 LYS A O 1
ATOM 4511 N N . GLU A 1 591 ? -3.565 -3.583 -3.217 1.00 97.69 591 GLU A N 1
ATOM 4512 C CA . GLU A 1 591 ? -3.502 -4.925 -3.793 1.00 97.69 591 GLU A CA 1
ATOM 4513 C C . GLU A 1 591 ? -4.824 -5.315 -4.474 1.00 97.69 591 GLU A C 1
ATOM 4515 O O . GLU A 1 591 ? -4.810 -5.902 -5.562 1.00 97.69 591 GLU A O 1
ATOM 4520 N N . ALA A 1 592 ? -5.965 -4.923 -3.897 1.00 98.12 592 ALA A N 1
ATOM 4521 C CA . ALA A 1 592 ? -7.275 -5.112 -4.509 1.00 98.12 592 ALA A CA 1
ATOM 4522 C C . ALA A 1 592 ? -7.422 -4.335 -5.827 1.00 98.12 592 ALA A C 1
ATOM 4524 O O . ALA A 1 592 ? -7.959 -4.881 -6.788 1.00 98.12 592 ALA A O 1
ATOM 4525 N N . ALA A 1 593 ? -6.898 -3.107 -5.921 1.00 98.38 593 ALA A N 1
ATOM 4526 C CA . ALA A 1 593 ? -6.916 -2.334 -7.164 1.00 98.38 593 ALA A CA 1
ATOM 4527 C C . ALA A 1 593 ? -6.153 -3.038 -8.301 1.00 98.38 593 ALA A C 1
ATOM 4529 O O . ALA A 1 593 ? -6.657 -3.105 -9.423 1.00 98.38 593 ALA A O 1
ATOM 4530 N N . GLU A 1 594 ? -4.983 -3.632 -8.021 1.00 97.19 594 GLU A N 1
ATOM 4531 C CA . GLU A 1 594 ? -4.267 -4.440 -9.020 1.00 97.19 594 GLU A CA 1
ATOM 4532 C C . GLU A 1 594 ? -5.101 -5.653 -9.465 1.00 97.19 594 GLU A C 1
ATOM 4534 O O . GLU A 1 594 ? -5.151 -5.965 -10.656 1.00 97.19 594 GLU A O 1
ATOM 4539 N N . SER A 1 595 ? -5.774 -6.332 -8.533 1.00 98.12 595 SER A N 1
ATOM 4540 C CA . SER A 1 595 ? -6.631 -7.480 -8.846 1.00 98.12 595 SER A CA 1
ATOM 4541 C C . SER A 1 595 ? -7.855 -7.102 -9.674 1.00 98.12 595 SER A C 1
ATOM 4543 O O . SER A 1 595 ? -8.142 -7.773 -10.660 1.00 98.12 595 SER A O 1
ATOM 4545 N N . LEU A 1 596 ? -8.539 -6.013 -9.327 1.00 98.62 596 LEU A N 1
ATOM 4546 C CA . LEU A 1 596 ? -9.692 -5.510 -10.073 1.00 98.62 596 LEU A CA 1
ATOM 4547 C C . LEU A 1 596 ? -9.282 -5.087 -11.483 1.00 98.62 596 LEU A C 1
ATOM 4549 O O . LEU A 1 596 ? -9.937 -5.486 -12.442 1.00 98.62 596 LEU A O 1
ATOM 4553 N N . HIS A 1 597 ? -8.161 -4.367 -11.630 1.00 97.31 597 HIS A N 1
ATOM 4554 C CA . HIS A 1 597 ? -7.608 -4.025 -12.942 1.00 97.31 597 HIS A CA 1
ATOM 4555 C C . HIS A 1 597 ? -7.286 -5.283 -13.759 1.00 97.31 597 HIS A C 1
ATOM 4557 O O . HIS A 1 597 ? -7.665 -5.359 -14.927 1.00 97.31 597 HIS A O 1
ATOM 4563 N N . ARG A 1 598 ? -6.644 -6.294 -13.152 1.00 95.81 598 ARG A N 1
ATOM 4564 C CA . ARG A 1 598 ? -6.376 -7.576 -13.821 1.00 95.81 598 ARG A CA 1
ATOM 4565 C C . ARG A 1 598 ? -7.660 -8.276 -14.242 1.00 95.81 598 ARG A C 1
ATOM 4567 O O . ARG A 1 598 ? -7.741 -8.714 -15.381 1.00 95.81 598 ARG A O 1
ATOM 4574 N N . PHE A 1 599 ? -8.661 -8.326 -13.377 1.00 97.06 599 PHE A N 1
ATOM 4575 C CA . PHE A 1 599 ? -9.921 -8.992 -13.662 1.00 97.06 599 PHE A CA 1
ATOM 4576 C C . PHE A 1 599 ? -10.668 -8.345 -14.836 1.00 97.06 599 PHE A C 1
ATOM 4578 O O . PHE A 1 599 ? -10.958 -9.026 -15.820 1.00 97.06 599 PHE A O 1
ATOM 4585 N N . VAL A 1 600 ? -10.919 -7.031 -14.783 1.00 96.12 600 VAL A N 1
ATOM 4586 C CA . VAL A 1 600 ? -11.730 -6.354 -15.813 1.00 96.12 600 VAL A CA 1
ATOM 4587 C C . VAL A 1 600 ? -11.017 -6.252 -17.164 1.00 96.12 600 VAL A C 1
ATOM 4589 O O . VAL A 1 600 ? -11.676 -6.255 -18.196 1.00 96.12 600 VAL A O 1
ATOM 4592 N N . GLN A 1 601 ? -9.679 -6.243 -17.179 1.00 93.19 601 GLN A N 1
ATOM 4593 C CA . GLN A 1 601 ? -8.887 -6.249 -18.417 1.00 93.19 601 GLN A CA 1
ATOM 4594 C C . GLN A 1 601 ? -8.527 -7.658 -18.913 1.00 93.19 601 GLN A C 1
ATOM 4596 O O . GLN A 1 601 ? -7.732 -7.800 -19.850 1.00 93.19 601 GLN A O 1
ATOM 4601 N N . HIS A 1 602 ? -9.084 -8.709 -18.300 1.00 91.31 602 HIS A N 1
ATOM 4602 C CA . HIS A 1 602 ? -8.800 -10.109 -18.634 1.00 91.31 602 HIS A CA 1
ATOM 4603 C C . HIS A 1 602 ? -7.298 -10.452 -18.568 1.00 91.31 602 HIS A C 1
ATOM 4605 O O . HIS A 1 602 ? -6.731 -11.135 -19.425 1.00 91.31 602 HIS A O 1
ATOM 4611 N N . GLY A 1 603 ? -6.622 -9.907 -17.561 1.00 92.25 603 GLY A N 1
ATOM 4612 C CA . GLY A 1 603 ? -5.261 -10.243 -17.183 1.00 92.25 603 GLY A CA 1
ATOM 4613 C C . GLY A 1 603 ? -5.211 -11.430 -16.224 1.00 92.25 603 GLY A C 1
ATOM 4614 O O . GLY A 1 603 ? -6.098 -11.642 -15.403 1.00 92.25 603 GLY A O 1
ATOM 4615 N N . HIS A 1 604 ? -4.119 -12.184 -16.284 1.00 92.44 604 HIS A N 1
ATOM 4616 C CA . HIS A 1 604 ? -3.872 -13.280 -15.363 1.00 92.44 604 HIS A CA 1
ATOM 4617 C C . HIS A 1 604 ? -3.711 -12.757 -13.925 1.00 92.44 604 HIS A C 1
ATOM 4619 O O . HIS A 1 604 ? -2.957 -11.810 -13.684 1.00 92.44 604 HIS A O 1
ATOM 4625 N N . MET A 1 605 ? -4.358 -13.402 -12.952 1.00 93.62 605 MET A N 1
ATOM 4626 C CA . MET A 1 605 ? -4.442 -12.886 -11.577 1.00 93.62 605 MET A CA 1
ATOM 4627 C C . MET A 1 605 ? -3.130 -12.989 -10.780 1.00 93.62 605 MET A C 1
ATOM 4629 O O . MET A 1 605 ? -2.835 -12.103 -9.979 1.00 93.62 605 MET A O 1
ATOM 4633 N N . THR A 1 606 ? -2.320 -14.033 -11.009 1.00 92.62 606 THR A N 1
ATOM 4634 C CA . THR A 1 606 ? -1.129 -14.316 -10.173 1.00 92.62 606 THR A CA 1
ATOM 4635 C C . THR A 1 606 ? 0.224 -14.204 -10.890 1.00 92.62 606 THR A C 1
ATOM 4637 O O . THR A 1 606 ? 1.169 -13.673 -10.312 1.00 92.62 606 THR A O 1
ATOM 4640 N N . ILE A 1 607 ? 0.333 -14.655 -12.144 1.00 91.06 607 ILE A N 1
ATOM 4641 C CA . ILE A 1 607 ? 1.580 -14.642 -12.924 1.00 91.06 607 ILE A CA 1
ATOM 4642 C C . ILE A 1 607 ? 2.147 -13.226 -13.089 1.00 91.06 607 ILE A C 1
ATOM 4644 O O . ILE A 1 607 ? 1.466 -12.280 -13.510 1.00 91.06 607 ILE A O 1
ATOM 4648 N N . GLY A 1 608 ? 3.443 -13.100 -12.806 1.00 89.25 608 GLY A N 1
ATOM 4649 C CA . GLY A 1 608 ? 4.216 -11.873 -12.959 1.00 89.25 608 GLY A CA 1
ATOM 4650 C C . GLY A 1 608 ? 3.784 -10.749 -12.023 1.00 89.25 608 GLY A C 1
ATOM 4651 O O . GLY A 1 608 ? 4.182 -9.599 -12.241 1.00 89.25 608 GLY A O 1
ATOM 4652 N N . ARG A 1 609 ? 2.944 -11.057 -11.025 1.00 91.56 609 ARG A N 1
ATOM 4653 C CA . ARG A 1 609 ? 2.546 -10.133 -9.965 1.00 91.56 609 ARG A CA 1
ATOM 4654 C C . ARG A 1 609 ? 3.729 -9.892 -9.040 1.00 91.56 609 ARG A C 1
ATOM 4656 O O . ARG A 1 609 ? 4.421 -10.823 -8.632 1.00 91.56 609 ARG A O 1
ATOM 4663 N N . ASN A 1 610 ? 3.969 -8.626 -8.731 1.00 91.31 610 ASN A N 1
ATOM 4664 C CA . ASN A 1 610 ? 4.985 -8.260 -7.764 1.00 91.31 610 ASN A CA 1
ATOM 4665 C C . ASN A 1 610 ? 4.456 -8.587 -6.365 1.00 91.31 610 ASN A C 1
ATOM 4667 O O . ASN A 1 610 ? 3.403 -8.089 -5.988 1.00 91.31 610 ASN A O 1
ATOM 4671 N N . ARG A 1 611 ? 5.161 -9.445 -5.625 1.00 89.50 611 ARG A N 1
ATOM 4672 C CA . ARG A 1 611 ? 4.736 -9.862 -4.282 1.00 89.50 611 ARG A CA 1
ATOM 4673 C C . ARG A 1 611 ? 5.057 -8.828 -3.213 1.00 89.50 611 ARG A C 1
ATOM 4675 O O . ARG A 1 611 ? 4.416 -8.832 -2.174 1.00 89.50 611 ARG A O 1
ATOM 4682 N N . ARG A 1 612 ? 6.009 -7.930 -3.499 1.00 91.94 612 ARG A N 1
ATOM 4683 C CA . ARG A 1 612 ? 6.492 -6.907 -2.564 1.00 91.94 612 ARG A CA 1
ATOM 4684 C C . ARG A 1 612 ? 6.975 -7.532 -1.251 1.00 91.94 612 ARG A C 1
ATOM 4686 O O . ARG A 1 612 ? 6.851 -6.940 -0.188 1.00 91.94 612 ARG A O 1
ATOM 4693 N N . ASP A 1 613 ? 7.576 -8.716 -1.361 1.00 92.06 613 ASP A N 1
ATOM 4694 C CA . ASP A 1 613 ? 8.117 -9.453 -0.227 1.00 92.06 613 ASP A CA 1
ATOM 4695 C C . ASP A 1 613 ? 9.473 -8.854 0.152 1.00 92.06 613 ASP A C 1
ATOM 4697 O O . ASP A 1 613 ? 10.473 -8.984 -0.570 1.00 92.06 613 ASP A O 1
ATOM 4701 N N . PHE A 1 614 ? 9.504 -8.176 1.295 1.00 95.94 614 PHE A N 1
ATOM 4702 C CA . PHE A 1 614 ? 10.711 -7.588 1.859 1.00 95.94 614 PHE A CA 1
ATOM 4703 C C . PHE A 1 614 ? 11.098 -8.324 3.136 1.00 95.94 614 PHE A C 1
ATOM 4705 O O . PHE A 1 614 ? 10.247 -8.679 3.946 1.00 95.94 614 PHE A O 1
ATOM 4712 N N . ILE A 1 615 ? 12.396 -8.556 3.301 1.00 97.00 615 ILE A N 1
ATOM 4713 C CA . ILE A 1 615 ? 12.956 -9.238 4.466 1.00 97.00 615 ILE A CA 1
ATOM 4714 C C . ILE A 1 615 ? 13.612 -8.171 5.338 1.00 97.00 615 ILE A C 1
ATOM 4716 O O . ILE A 1 615 ? 14.263 -7.254 4.834 1.00 97.00 615 ILE A O 1
ATOM 4720 N N . GLU A 1 616 ? 13.386 -8.234 6.643 1.00 97.12 616 GLU A N 1
ATOM 4721 C CA . GLU A 1 616 ? 14.045 -7.356 7.605 1.00 97.12 616 GLU A CA 1
ATOM 4722 C C . GLU A 1 616 ? 15.496 -7.807 7.786 1.00 97.12 616 GLU A C 1
ATOM 4724 O O . GLU A 1 616 ? 15.759 -9.005 7.861 1.00 97.12 616 GLU A O 1
ATOM 4729 N N . LEU A 1 617 ? 16.438 -6.861 7.808 1.00 96.75 617 LEU A N 1
ATOM 4730 C CA . LEU A 1 617 ? 17.834 -7.184 8.109 1.00 96.75 617 LEU A CA 1
ATOM 4731 C C . LEU A 1 617 ? 17.999 -7.702 9.545 1.00 96.75 617 LEU A C 1
ATOM 4733 O O . LEU A 1 617 ? 17.226 -7.339 10.434 1.00 96.75 617 LEU A O 1
ATOM 4737 N N . ASP A 1 618 ? 19.036 -8.503 9.783 1.00 96.50 618 ASP A N 1
ATOM 4738 C CA . ASP A 1 618 ? 19.356 -8.988 11.126 1.00 96.50 618 ASP A CA 1
ATOM 4739 C C . ASP A 1 618 ? 20.015 -7.880 11.960 1.00 96.50 618 ASP A C 1
ATOM 4741 O O . ASP A 1 618 ? 21.180 -7.532 11.759 1.00 96.50 618 ASP A O 1
ATOM 4745 N N . LYS A 1 619 ? 19.254 -7.320 12.906 1.00 95.69 619 LYS A N 1
ATOM 4746 C CA . LYS A 1 619 ? 19.715 -6.259 13.814 1.00 95.69 619 LYS A CA 1
ATOM 4747 C C . LYS A 1 619 ? 20.776 -6.741 14.806 1.00 95.69 619 LYS A C 1
ATOM 4749 O O . LYS A 1 619 ? 21.526 -5.907 15.305 1.00 95.69 619 LYS A O 1
ATOM 4754 N N . GLU A 1 620 ? 20.884 -8.045 15.052 1.00 94.88 620 GLU A N 1
ATOM 4755 C CA . GLU A 1 620 ? 21.882 -8.606 15.964 1.00 94.88 620 GLU A CA 1
ATOM 4756 C C . GLU A 1 620 ? 23.251 -8.787 15.304 1.00 94.88 620 GLU A C 1
ATOM 4758 O O . GLU A 1 620 ? 24.241 -8.960 16.014 1.00 94.88 620 GLU A O 1
ATOM 4763 N N . ASP A 1 621 ? 23.356 -8.708 13.976 1.00 94.56 621 ASP A N 1
ATOM 4764 C CA . ASP A 1 621 ? 24.622 -8.874 13.249 1.00 94.56 621 ASP A CA 1
ATOM 4765 C C . ASP A 1 621 ? 25.133 -7.579 12.599 1.00 94.56 621 ASP A C 1
ATOM 4767 O O . ASP A 1 621 ? 26.097 -7.609 11.844 1.00 94.56 621 ASP A O 1
ATOM 4771 N N . ILE A 1 622 ? 24.551 -6.412 12.889 1.00 94.69 622 ILE A N 1
ATOM 4772 C CA . ILE A 1 622 ? 25.029 -5.140 12.318 1.00 94.69 622 ILE A CA 1
ATOM 4773 C C . ILE A 1 622 ? 26.250 -4.566 13.051 1.00 94.69 622 ILE A C 1
ATOM 4775 O O . ILE A 1 622 ? 26.441 -4.762 14.253 1.00 94.69 622 ILE A O 1
ATOM 4779 N N . LEU A 1 623 ? 27.033 -3.767 12.325 1.00 93.38 623 LEU A N 1
ATOM 4780 C CA . LEU A 1 623 ? 28.082 -2.899 12.854 1.00 93.38 623 LEU A CA 1
ATOM 4781 C C . LEU A 1 623 ? 27.819 -1.446 12.427 1.00 93.38 623 LEU A C 1
ATOM 4783 O O . LEU A 1 623 ? 27.720 -1.150 11.236 1.00 93.38 623 LEU A O 1
ATOM 4787 N N . VAL A 1 624 ? 27.732 -0.540 13.405 1.00 91.19 624 VAL A N 1
ATOM 4788 C CA . VAL A 1 624 ? 27.553 0.907 13.197 1.00 91.19 624 VAL A CA 1
ATOM 4789 C C . VAL A 1 624 ? 28.707 1.646 13.880 1.00 91.19 624 VAL A C 1
ATOM 4791 O O . VAL A 1 624 ? 28.701 1.812 15.095 1.00 91.19 624 VAL A O 1
ATOM 4794 N N . GLU A 1 625 ? 29.716 2.061 13.111 1.00 82.25 625 GLU A N 1
ATOM 4795 C CA . GLU A 1 625 ? 30.938 2.685 13.655 1.00 82.25 625 GLU A CA 1
ATOM 4796 C C . GLU A 1 625 ? 30.786 4.191 13.914 1.00 82.25 625 GLU A C 1
ATOM 4798 O O . GLU A 1 625 ? 31.336 4.721 14.877 1.00 82.25 625 GLU A O 1
ATOM 4803 N N . SER A 1 626 ? 30.035 4.889 13.058 1.00 85.62 626 SER A N 1
ATOM 4804 C CA . SER A 1 626 ? 29.803 6.331 13.148 1.00 85.62 626 SER A CA 1
ATOM 4805 C C . SER A 1 626 ? 28.361 6.660 12.785 1.00 85.62 626 SER A C 1
ATOM 4807 O O . SER A 1 626 ? 27.830 6.153 11.796 1.00 85.62 626 SER A O 1
ATOM 4809 N N . TYR A 1 627 ? 27.721 7.490 13.605 1.00 90.25 627 TYR A N 1
ATOM 4810 C CA . TYR A 1 627 ? 26.354 7.953 13.406 1.00 90.25 627 TYR A CA 1
ATOM 4811 C C . TYR A 1 627 ? 26.119 9.289 14.129 1.00 90.25 627 TYR A C 1
ATOM 4813 O O . TYR A 1 627 ? 26.892 9.690 15.000 1.00 90.25 627 TYR A O 1
ATOM 4821 N N . ASP A 1 628 ? 25.050 9.992 13.756 1.00 90.25 628 ASP A N 1
ATOM 4822 C CA . ASP A 1 628 ? 24.642 11.254 14.383 1.00 90.25 628 ASP A CA 1
ATOM 4823 C C . ASP A 1 628 ? 24.101 11.025 15.804 1.00 90.25 628 ASP A C 1
ATOM 4825 O O . ASP A 1 628 ? 23.148 10.268 15.966 1.00 90.25 628 ASP A O 1
ATOM 4829 N N . ASN A 1 629 ? 24.659 11.693 16.820 1.00 88.69 629 ASN A N 1
ATOM 4830 C CA . ASN A 1 629 ? 24.266 11.554 18.235 1.00 88.69 629 ASN A CA 1
ATOM 4831 C C . ASN A 1 629 ? 23.211 12.583 18.693 1.00 88.69 629 ASN A C 1
ATOM 4833 O O . ASN A 1 629 ? 23.034 12.811 19.892 1.00 88.69 629 ASN A O 1
ATOM 4837 N N . GLY A 1 630 ? 22.535 13.248 17.756 1.00 90.56 630 GLY A N 1
ATOM 4838 C CA . GLY A 1 630 ? 21.475 14.201 18.045 1.00 90.56 630 GLY A CA 1
ATOM 4839 C C . GLY A 1 630 ? 20.286 13.540 18.741 1.00 90.56 630 GLY A C 1
ATOM 4840 O O . GLY A 1 630 ? 19.886 12.412 18.432 1.00 90.56 630 GLY A O 1
ATOM 4841 N N . SER A 1 631 ? 19.691 14.264 19.689 1.00 93.00 631 SER A N 1
ATOM 4842 C CA . SER A 1 631 ? 18.482 13.813 20.379 1.00 93.00 631 SER A CA 1
ATOM 4843 C C . SER A 1 631 ? 17.300 13.712 19.411 1.00 93.00 631 SER A C 1
ATOM 4845 O O . SER A 1 631 ? 17.172 14.529 18.494 1.00 93.00 631 SER A O 1
ATOM 4847 N N . ARG A 1 632 ? 16.408 12.739 19.644 1.00 95.62 632 ARG A N 1
ATOM 4848 C CA . ARG A 1 632 ? 15.132 12.646 18.917 1.00 95.62 632 ARG A CA 1
ATOM 4849 C C . ARG A 1 632 ? 14.352 13.947 19.074 1.00 95.62 632 ARG A C 1
ATOM 4851 O O . ARG A 1 632 ? 14.271 14.484 20.176 1.00 95.62 632 ARG A O 1
ATOM 4858 N N . GLN A 1 633 ? 13.805 14.441 17.973 1.00 96.12 633 GLN A N 1
ATOM 4859 C CA . GLN A 1 633 ? 12.921 15.595 17.967 1.00 96.12 633 GLN A CA 1
ATOM 4860 C C . GLN A 1 633 ? 11.491 15.137 18.247 1.00 96.12 633 GLN A C 1
ATOM 4862 O O . GLN A 1 633 ? 10.984 14.215 17.608 1.00 96.12 633 GLN A O 1
ATOM 4867 N N . ASP A 1 634 ? 10.844 15.798 19.198 1.00 92.06 634 ASP A N 1
ATOM 4868 C CA . ASP A 1 634 ? 9.459 15.545 19.572 1.00 92.06 634 ASP A CA 1
ATOM 4869 C C . ASP A 1 634 ? 8.613 16.781 19.178 1.00 92.06 634 ASP A C 1
ATOM 4871 O O . ASP A 1 634 ? 9.075 17.920 19.341 1.00 92.06 634 ASP A O 1
ATOM 4875 N N . PRO A 1 635 ? 7.411 16.597 18.597 1.00 89.81 635 PRO A N 1
ATOM 4876 C CA . PRO A 1 635 ? 6.528 17.714 18.285 1.00 89.81 635 PRO A CA 1
ATOM 4877 C C . PRO A 1 635 ? 6.056 18.391 19.576 1.00 89.81 635 PRO A C 1
ATOM 4879 O O . PRO A 1 635 ? 5.825 17.738 20.592 1.00 89.81 635 PRO A O 1
ATOM 4882 N N . GLY A 1 636 ? 5.910 19.715 19.533 1.00 85.50 636 GLY A N 1
ATOM 4883 C CA . GLY A 1 636 ? 5.325 20.466 20.642 1.00 85.50 636 GLY A CA 1
ATOM 4884 C C . GLY A 1 636 ? 3.816 20.240 20.765 1.00 85.50 636 GLY A C 1
ATOM 4885 O O . GLY A 1 636 ? 3.170 19.725 19.852 1.00 85.50 636 GLY A O 1
ATOM 4886 N N . VAL A 1 637 ? 3.242 20.680 21.883 1.00 83.19 637 VAL A N 1
ATOM 4887 C CA . VAL A 1 637 ? 1.786 20.759 22.079 1.00 83.19 637 VAL A CA 1
ATOM 4888 C C . VAL A 1 637 ? 1.286 22.108 21.557 1.00 83.19 637 VAL A C 1
ATOM 4890 O O . VAL A 1 637 ? 1.939 23.132 21.769 1.00 83.19 637 VAL A O 1
ATOM 4893 N N . VAL A 1 638 ? 0.140 22.122 20.874 1.00 80.62 638 VAL A N 1
ATOM 4894 C CA . VAL A 1 638 ? -0.509 23.346 20.380 1.00 80.62 638 VAL A CA 1
ATOM 4895 C C . VAL A 1 638 ? -1.673 23.774 21.283 1.00 80.62 638 VAL A C 1
ATOM 4897 O O . VAL A 1 638 ? -2.295 22.925 21.925 1.00 80.62 638 VAL A O 1
ATOM 4900 N N . PRO A 1 639 ? -1.993 25.084 21.358 1.00 74.38 639 PRO A N 1
ATOM 4901 C CA . PRO A 1 639 ? -3.147 25.560 22.112 1.00 74.38 639 PRO A CA 1
ATOM 4902 C C . PRO A 1 639 ? -4.452 24.939 21.609 1.00 74.38 639 PRO A C 1
ATOM 4904 O O . PRO A 1 639 ? -4.789 25.026 20.429 1.00 74.38 639 PRO A O 1
ATOM 4907 N N . VAL A 1 640 ? -5.204 24.350 22.533 1.00 75.50 640 VAL A N 1
ATOM 4908 C CA . VAL A 1 640 ? -6.475 23.677 22.261 1.00 75.50 640 VAL A CA 1
ATOM 4909 C C . VAL A 1 640 ? -7.598 24.717 22.159 1.00 75.50 640 VAL A C 1
ATOM 4911 O O . VAL A 1 640 ? -7.765 25.532 23.067 1.00 75.50 640 VAL A O 1
ATOM 4914 N N . LYS A 1 641 ? -8.372 24.702 21.063 1.00 70.25 641 LYS A N 1
ATOM 4915 C CA . LYS A 1 641 ? -9.511 25.624 20.863 1.00 70.25 641 LYS A CA 1
ATOM 4916 C C . LYS A 1 641 ? -10.745 25.179 21.649 1.00 70.25 641 LYS A C 1
ATOM 4918 O O . LYS A 1 641 ? -11.442 26.012 22.224 1.00 70.25 641 LYS A O 1
ATOM 4923 N N . ASP A 1 642 ? -11.003 23.875 21.688 1.00 79.19 642 ASP A N 1
ATOM 4924 C CA . ASP A 1 642 ? -12.068 23.251 22.471 1.00 79.19 642 ASP A CA 1
ATOM 4925 C C . ASP A 1 642 ? -11.696 21.820 22.901 1.00 79.19 642 ASP A C 1
ATOM 4927 O O . ASP A 1 642 ? -10.702 21.260 22.451 1.00 79.19 642 ASP A O 1
ATOM 4931 N N . LYS A 1 643 ? -12.509 21.195 23.764 1.00 76.88 643 LYS A N 1
ATOM 4932 C CA . LYS A 1 643 ? -12.236 19.863 24.342 1.00 76.88 643 LYS A CA 1
ATOM 4933 C C . LYS A 1 643 ? -12.040 18.733 23.316 1.00 76.88 643 LYS A C 1
ATOM 4935 O O . LYS A 1 643 ? -11.655 17.646 23.724 1.00 76.88 643 LYS A O 1
ATOM 4940 N N . PHE A 1 644 ? -12.315 18.934 22.034 1.00 81.75 644 PHE A N 1
ATOM 4941 C CA . PHE A 1 644 ? -12.159 17.944 20.972 1.00 81.75 644 PHE A CA 1
ATOM 4942 C C . PHE A 1 644 ? -11.170 18.369 19.879 1.00 81.75 644 PHE A C 1
ATOM 4944 O O . PHE A 1 644 ? -11.061 17.655 18.885 1.00 81.75 644 PHE A O 1
ATOM 4951 N N . SER A 1 645 ? -10.453 19.485 20.043 1.00 81.75 645 SER A N 1
ATOM 4952 C CA . SER A 1 645 ? -9.410 19.889 19.093 1.00 81.75 645 SER A CA 1
ATOM 4953 C C . SER A 1 645 ? -8.147 19.040 19.243 1.00 81.75 645 SER A C 1
ATOM 4955 O O . SER A 1 645 ? -7.798 18.614 20.350 1.00 81.75 645 SER A O 1
ATOM 4957 N N . GLU A 1 646 ? -7.437 18.844 18.134 1.00 82.25 646 GLU A N 1
ATOM 4958 C CA . GLU A 1 646 ? -6.104 18.241 18.136 1.00 82.25 646 GLU A CA 1
ATOM 4959 C C . GLU A 1 646 ? -5.133 19.084 18.992 1.00 82.25 646 GLU A C 1
ATOM 4961 O O . GLU A 1 646 ? -5.060 20.306 18.855 1.00 82.25 646 GLU A O 1
ATOM 4966 N N . TYR A 1 647 ? -4.388 18.438 19.897 1.00 76.62 647 TYR A N 1
ATOM 4967 C CA . TYR A 1 647 ? -3.404 19.104 20.770 1.00 76.62 647 TYR A CA 1
ATOM 4968 C C . TYR A 1 647 ? -1.955 18.789 20.390 1.00 76.62 647 TYR A C 1
ATOM 4970 O O . TYR A 1 647 ? -1.045 19.520 20.779 1.00 76.62 647 TYR A O 1
ATOM 4978 N N . GLN A 1 648 ? -1.709 17.715 19.634 1.00 82.00 648 GLN A N 1
ATOM 4979 C CA . GLN A 1 648 ? -0.366 17.386 19.166 1.00 82.00 648 GLN A CA 1
ATOM 4980 C C . GLN A 1 648 ? -0.005 18.265 17.967 1.00 82.00 648 GLN A C 1
ATOM 4982 O O . GLN A 1 648 ? -0.645 18.205 16.919 1.00 82.00 648 GLN A O 1
ATOM 4987 N N . GLY A 1 649 ? 1.054 19.058 18.099 1.00 87.31 649 GLY A N 1
ATOM 4988 C CA . GLY A 1 649 ? 1.566 19.883 17.014 1.00 87.31 649 GLY A CA 1
ATOM 4989 C C . GLY A 1 649 ? 2.263 19.079 15.917 1.00 87.31 649 GLY A C 1
ATOM 4990 O O . GLY A 1 649 ? 2.207 17.847 15.845 1.00 87.31 649 GLY A O 1
ATOM 4991 N N . THR A 1 650 ? 2.952 19.806 15.047 1.00 93.12 650 THR A N 1
ATOM 4992 C CA . THR A 1 650 ? 3.838 19.262 14.016 1.00 93.12 650 THR A CA 1
ATOM 4993 C C . THR A 1 650 ? 5.279 19.641 14.326 1.00 93.12 650 THR A C 1
ATOM 4995 O O . THR A 1 650 ? 5.536 20.609 15.043 1.00 93.12 650 THR A O 1
ATOM 4998 N N . LEU A 1 651 ? 6.237 18.897 13.773 1.00 96.31 651 LEU A N 1
ATOM 4999 C CA . LEU A 1 651 ? 7.635 19.326 13.812 1.00 96.31 651 LEU A CA 1
ATOM 5000 C C . LEU A 1 651 ? 7.804 20.641 13.041 1.00 96.31 651 LEU A C 1
ATOM 5002 O O . LEU A 1 651 ? 7.122 20.875 12.044 1.00 96.31 651 LEU A O 1
ATOM 5006 N N . THR A 1 652 ? 8.733 21.487 13.473 1.00 95.94 652 THR A N 1
ATOM 5007 C CA . THR A 1 652 ? 9.207 22.613 12.659 1.00 95.94 652 THR A CA 1
ATOM 5008 C C . THR A 1 652 ? 10.152 22.121 11.563 1.00 95.94 652 THR A C 1
ATOM 5010 O O . THR A 1 652 ? 10.725 21.035 11.659 1.00 95.94 652 THR A O 1
ATOM 5013 N N . GLU A 1 653 ? 10.389 22.935 10.534 1.00 96.12 653 GLU A N 1
ATOM 5014 C CA . GLU A 1 653 ? 11.375 22.616 9.492 1.00 96.12 653 GLU A CA 1
ATOM 5015 C C . GLU A 1 653 ? 12.778 22.342 10.076 1.00 96.12 653 GLU A C 1
ATOM 5017 O O . GLU A 1 653 ? 13.457 21.404 9.654 1.00 96.12 653 GLU A O 1
ATOM 5022 N N . GLU A 1 654 ? 13.202 23.105 11.088 1.00 96.06 654 GLU A N 1
ATOM 5023 C CA . GLU A 1 654 ? 14.485 22.882 11.764 1.00 96.06 654 GLU A CA 1
ATOM 5024 C C . GLU A 1 654 ? 14.523 21.520 12.474 1.00 96.06 654 GLU A C 1
ATOM 5026 O O . GLU A 1 654 ? 15.503 20.780 12.354 1.00 96.06 654 GLU A O 1
ATOM 5031 N N . GLN A 1 655 ? 13.442 21.159 13.173 1.00 97.25 655 GLN A N 1
ATOM 5032 C CA . GLN A 1 655 ? 13.313 19.850 13.810 1.00 97.25 655 GLN A CA 1
ATOM 5033 C C . GLN A 1 655 ? 13.314 18.724 12.772 1.00 97.25 655 GLN A C 1
ATOM 5035 O O . GLN A 1 655 ? 13.983 17.717 12.971 1.00 97.25 655 GLN A O 1
ATOM 5040 N N . VAL A 1 656 ? 12.638 18.889 11.633 1.00 97.56 656 VAL A N 1
ATOM 5041 C CA . VAL A 1 656 ? 12.639 17.890 10.551 1.00 97.56 656 VAL A CA 1
ATOM 5042 C C . VAL A 1 656 ? 14.048 17.671 10.006 1.00 97.56 656 VAL A C 1
ATOM 5044 O O . VAL A 1 656 ? 14.462 16.523 9.840 1.00 97.56 656 VAL A O 1
ATOM 5047 N N . ARG A 1 657 ? 14.819 18.738 9.770 1.00 95.31 657 ARG A N 1
ATOM 5048 C CA . ARG A 1 657 ? 16.217 18.624 9.320 1.00 95.31 657 ARG A CA 1
ATOM 5049 C C . ARG A 1 657 ? 17.081 17.877 10.341 1.00 95.31 657 ARG A C 1
ATOM 5051 O O . ARG A 1 657 ? 17.808 16.964 9.961 1.00 95.31 657 ARG A O 1
ATOM 5058 N N . LYS A 1 658 ? 16.961 18.212 11.630 1.00 96.19 658 LYS A N 1
ATOM 5059 C CA . LYS A 1 658 ? 17.663 17.509 12.721 1.00 96.19 658 LYS A CA 1
ATOM 5060 C C . LYS A 1 658 ? 17.263 16.035 12.806 1.00 96.19 658 LYS A C 1
ATOM 5062 O O . LYS A 1 658 ? 18.122 15.168 12.889 1.00 96.19 658 LYS A O 1
ATOM 5067 N N . GLU A 1 659 ? 15.969 15.741 12.750 1.00 97.44 659 GLU A N 1
ATOM 5068 C CA . GLU A 1 659 ? 15.452 14.383 12.922 1.00 97.44 659 GLU A CA 1
ATOM 5069 C C . GLU A 1 659 ? 15.808 13.466 11.747 1.00 97.44 659 GLU A C 1
ATOM 5071 O O . GLU A 1 659 ? 16.199 12.316 11.934 1.00 97.44 659 GLU A O 1
ATOM 5076 N N . THR A 1 660 ? 15.712 13.977 10.521 1.00 96.38 660 THR A N 1
ATOM 5077 C CA . THR A 1 660 ? 16.029 13.211 9.306 1.00 96.38 660 THR A CA 1
ATOM 5078 C C . THR A 1 660 ? 17.518 12.861 9.201 1.00 96.38 660 THR A C 1
ATOM 5080 O O . THR A 1 660 ? 17.843 11.782 8.700 1.00 96.38 660 THR A O 1
ATOM 5083 N N . ALA A 1 661 ? 18.414 13.697 9.744 1.00 93.50 661 ALA A N 1
ATOM 5084 C CA . ALA A 1 661 ? 19.856 13.435 9.804 1.00 93.50 661 ALA A CA 1
ATOM 5085 C C . ALA A 1 661 ? 20.231 12.224 10.685 1.00 93.50 661 ALA A C 1
ATOM 5087 O O . ALA A 1 661 ? 21.285 11.623 10.492 1.00 93.50 661 ALA A O 1
ATOM 5088 N N . ARG A 1 662 ? 19.348 11.799 11.601 1.00 95.62 662 ARG A N 1
ATOM 5089 C CA . ARG A 1 662 ? 19.578 10.653 12.504 1.00 95.62 662 ARG A CA 1
ATOM 5090 C C . ARG A 1 662 ? 19.475 9.287 11.808 1.00 95.62 662 ARG A C 1
ATOM 5092 O O . ARG A 1 662 ? 19.771 8.257 12.421 1.00 95.62 662 ARG A O 1
ATOM 5099 N N . CYS A 1 663 ? 19.011 9.244 10.555 1.00 96.19 663 CYS A N 1
ATOM 5100 C CA . CYS A 1 663 ? 18.747 8.002 9.829 1.00 96.19 663 CYS A CA 1
ATOM 5101 C C . CYS A 1 663 ? 20.035 7.216 9.530 1.00 96.19 663 CYS A C 1
ATOM 5103 O O . CYS A 1 663 ? 20.915 7.700 8.827 1.00 96.19 663 CYS A O 1
ATOM 5105 N N . LEU A 1 664 ? 20.096 5.947 9.954 1.00 96.00 664 LEU A N 1
ATOM 5106 C CA . LEU A 1 664 ? 21.253 5.064 9.718 1.00 96.00 664 LEU A CA 1
ATOM 5107 C C . LEU A 1 664 ? 21.383 4.546 8.274 1.00 96.00 664 LEU A C 1
ATOM 5109 O O . LEU A 1 664 ? 22.313 3.813 7.967 1.00 96.00 664 LEU A O 1
ATOM 5113 N N . SER A 1 665 ? 20.444 4.872 7.380 1.00 95.12 665 SER A N 1
ATOM 5114 C CA . SER A 1 665 ? 20.473 4.428 5.977 1.00 95.12 665 SER A CA 1
ATOM 5115 C C . SER A 1 665 ? 20.621 2.905 5.790 1.00 95.12 665 SER A C 1
ATOM 5117 O O . SER A 1 665 ? 21.447 2.434 5.014 1.00 95.12 665 SER A O 1
ATOM 5119 N N . CYS A 1 666 ? 19.776 2.138 6.483 1.00 96.56 666 CYS A N 1
ATOM 5120 C CA . CYS A 1 666 ? 19.887 0.688 6.687 1.00 96.56 666 CYS A CA 1
ATOM 5121 C C . CYS A 1 666 ? 20.010 -0.165 5.407 1.00 96.56 666 CYS A C 1
ATOM 5123 O O . CYS A 1 666 ? 20.791 -1.117 5.363 1.00 96.56 666 CYS A O 1
ATOM 5125 N N . GLY A 1 667 ? 19.219 0.143 4.375 1.00 96.06 667 GLY A N 1
ATOM 5126 C CA . GLY A 1 667 ? 19.158 -0.637 3.135 1.00 96.06 667 GLY A CA 1
ATOM 5127 C C . GLY A 1 667 ? 19.789 0.048 1.921 1.00 96.06 667 GLY A C 1
ATOM 5128 O O . GLY A 1 667 ? 19.858 1.278 1.845 1.00 96.06 667 GLY A O 1
ATOM 5129 N N . ALA A 1 668 ? 20.148 -0.759 0.917 1.00 97.00 668 ALA A N 1
ATOM 5130 C CA . ALA A 1 668 ? 20.507 -0.318 -0.433 1.00 97.00 668 ALA A CA 1
ATOM 5131 C C . ALA A 1 668 ? 19.946 -1.276 -1.499 1.00 97.00 668 ALA A C 1
ATOM 5133 O O . ALA A 1 668 ? 19.591 -2.416 -1.217 1.00 97.00 668 ALA A O 1
ATOM 5134 N N . SER A 1 669 ? 19.844 -0.817 -2.745 1.00 97.50 669 SER A N 1
ATOM 5135 C CA . SER A 1 669 ? 19.617 -1.710 -3.888 1.00 97.50 669 SER A CA 1
ATOM 5136 C C . SER A 1 669 ? 20.945 -2.298 -4.351 1.00 97.50 669 SER A C 1
ATOM 5138 O O . SER A 1 669 ? 21.967 -1.624 -4.311 1.00 97.50 669 SER A O 1
ATOM 5140 N N . VAL A 1 670 ? 20.927 -3.535 -4.826 1.00 97.56 670 VAL A N 1
ATOM 5141 C CA . VAL A 1 670 ? 22.108 -4.263 -5.290 1.00 97.56 670 VAL A CA 1
ATOM 5142 C C . VAL A 1 670 ? 21.822 -4.827 -6.670 1.00 97.56 670 VAL A C 1
ATOM 5144 O O . VAL A 1 670 ? 20.760 -5.414 -6.890 1.00 97.56 670 VAL A O 1
ATOM 5147 N N . VAL A 1 671 ? 22.769 -4.650 -7.594 1.00 97.56 671 VAL A N 1
ATOM 5148 C CA . VAL A 1 671 ? 22.666 -5.148 -8.969 1.00 97.56 671 VAL A CA 1
ATOM 5149 C C . VAL A 1 671 ? 23.536 -6.385 -9.143 1.00 97.56 671 VAL A C 1
ATOM 5151 O O . VAL A 1 671 ? 24.744 -6.343 -8.932 1.00 97.56 671 VAL A O 1
ATOM 5154 N N . ASP A 1 672 ? 22.928 -7.473 -9.596 1.00 97.00 672 ASP A N 1
ATOM 5155 C CA . ASP A 1 672 ? 23.637 -8.587 -10.208 1.00 97.00 672 ASP A CA 1
ATOM 5156 C C . ASP A 1 672 ? 23.970 -8.232 -11.666 1.00 97.00 672 ASP A C 1
ATOM 5158 O O . ASP A 1 672 ? 23.148 -8.358 -12.580 1.00 97.00 672 ASP A O 1
ATOM 5162 N N . GLU A 1 673 ? 25.199 -7.767 -11.878 1.00 95.50 673 GLU A N 1
ATOM 5163 C CA . GLU A 1 673 ? 25.753 -7.406 -13.188 1.00 95.50 673 GLU A CA 1
ATOM 5164 C C . GLU A 1 673 ? 25.699 -8.572 -14.189 1.00 95.50 673 GLU A C 1
ATOM 5166 O O . GLU A 1 673 ? 25.490 -8.361 -15.387 1.00 95.50 673 GLU A O 1
ATOM 5171 N N . ASN A 1 674 ? 25.803 -9.821 -13.716 1.00 94.44 674 ASN A N 1
ATOM 5172 C CA . ASN A 1 674 ? 25.719 -10.989 -14.588 1.00 94.44 674 ASN A CA 1
ATOM 5173 C C . ASN A 1 674 ? 24.297 -11.197 -15.095 1.00 94.44 674 ASN A C 1
ATOM 5175 O O . ASN A 1 674 ? 24.130 -11.678 -16.205 1.00 94.44 674 ASN A O 1
ATOM 5179 N N . ARG A 1 675 ? 23.273 -10.789 -14.344 1.00 94.31 675 ARG A N 1
ATOM 5180 C CA . ARG A 1 675 ? 21.862 -10.889 -14.746 1.00 94.31 675 ARG A CA 1
ATOM 5181 C C . ARG A 1 675 ? 21.344 -9.642 -15.462 1.00 94.31 675 ARG A C 1
ATOM 5183 O O . ARG A 1 675 ? 20.322 -9.700 -16.147 1.00 94.31 675 ARG A O 1
ATOM 5190 N N . CYS A 1 676 ? 22.031 -8.512 -15.312 1.00 95.75 676 CYS A N 1
ATOM 5191 C CA . CYS A 1 676 ? 21.649 -7.252 -15.931 1.00 95.75 676 CYS A CA 1
ATOM 5192 C C . CYS A 1 676 ? 21.652 -7.358 -17.467 1.00 95.75 676 CYS A C 1
ATOM 5194 O O . CYS A 1 676 ? 22.573 -7.911 -18.071 1.00 95.75 676 CYS A O 1
ATOM 5196 N N . ILE A 1 677 ? 20.603 -6.817 -18.092 1.00 94.38 677 ILE A N 1
ATOM 5197 C CA . ILE A 1 677 ? 20.464 -6.732 -19.557 1.00 94.38 677 ILE A CA 1
ATOM 5198 C C . ILE A 1 677 ? 20.712 -5.312 -20.091 1.00 94.38 677 ILE A C 1
ATOM 5200 O O . ILE A 1 677 ? 20.569 -5.077 -21.283 1.00 94.38 677 ILE A O 1
ATOM 5204 N N . GLY A 1 678 ? 21.031 -4.351 -19.216 1.00 95.06 678 GLY A N 1
ATOM 5205 C CA . GLY A 1 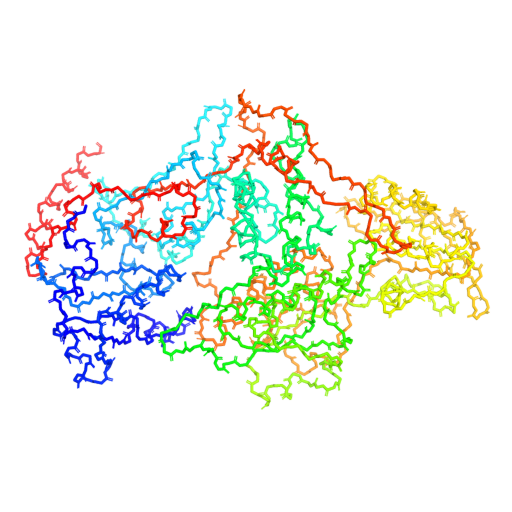678 ? 21.357 -2.984 -19.631 1.00 95.06 678 GLY A CA 1
ATOM 5206 C C . GLY A 1 678 ? 20.185 -2.163 -20.176 1.00 95.06 678 GLY A C 1
ATOM 5207 O O . GLY A 1 678 ? 20.396 -1.281 -21.000 1.00 95.06 678 GLY A O 1
ATOM 5208 N N . CYS A 1 679 ? 18.953 -2.452 -19.740 1.00 93.56 679 CYS A N 1
ATOM 5209 C CA . CYS A 1 679 ? 17.736 -1.791 -20.240 1.00 93.56 679 CYS A CA 1
ATOM 5210 C C . CYS A 1 679 ? 17.505 -0.354 -19.741 1.00 93.56 679 CYS A C 1
ATOM 5212 O O . CYS A 1 679 ? 16.620 0.320 -20.248 1.00 93.56 679 CYS A O 1
ATOM 5214 N N . GLY A 1 680 ? 18.211 0.101 -18.703 1.00 94.50 680 GLY A N 1
ATOM 5215 C CA . GLY A 1 680 ? 18.070 1.467 -18.176 1.00 94.50 680 GLY A CA 1
ATOM 5216 C C . GLY A 1 680 ? 16.810 1.771 -17.357 1.00 94.50 680 GLY A C 1
ATOM 5217 O O . GLY A 1 680 ? 16.811 2.750 -16.630 1.00 94.50 680 GLY A O 1
ATOM 5218 N N . ILE A 1 681 ? 15.774 0.925 -17.336 1.00 94.69 681 ILE A N 1
ATOM 5219 C CA . ILE A 1 681 ? 14.537 1.215 -16.570 1.00 94.69 681 ILE A CA 1
ATOM 5220 C C . ILE A 1 681 ? 14.809 1.500 -15.087 1.00 94.69 681 ILE A C 1
ATOM 5222 O O . ILE A 1 681 ? 14.207 2.374 -14.475 1.00 94.69 681 ILE A O 1
ATOM 5226 N N . CYS A 1 682 ? 15.767 0.801 -14.488 1.00 95.69 682 CYS A N 1
ATOM 5227 C CA . CYS A 1 682 ? 16.146 1.054 -13.104 1.00 95.69 682 CYS A CA 1
ATOM 5228 C C . CYS A 1 682 ? 16.704 2.474 -12.857 1.00 95.69 682 CYS A C 1
ATOM 5230 O O . CYS A 1 682 ? 16.493 3.003 -11.766 1.00 95.69 682 CYS A O 1
ATOM 5232 N N . THR A 1 683 ? 17.345 3.099 -13.854 1.00 95.62 683 THR A N 1
ATOM 5233 C CA . THR A 1 683 ? 17.866 4.471 -13.770 1.00 95.62 683 THR A CA 1
ATOM 5234 C C . THR A 1 683 ? 16.747 5.488 -13.955 1.00 95.62 683 THR A C 1
ATOM 5236 O O . THR A 1 683 ? 16.671 6.436 -13.182 1.00 95.62 683 THR A O 1
ATOM 5239 N N . THR A 1 684 ? 15.792 5.242 -14.863 1.00 93.56 684 THR A N 1
ATOM 5240 C CA . THR A 1 684 ? 14.624 6.129 -15.050 1.00 93.56 684 THR A CA 1
ATOM 5241 C C . THR A 1 684 ? 13.702 6.160 -13.828 1.00 93.56 684 THR A C 1
ATOM 5243 O O . THR A 1 684 ? 13.034 7.157 -13.567 1.00 93.56 684 THR A O 1
ATOM 5246 N N . LYS A 1 685 ? 13.673 5.084 -13.031 1.00 93.69 685 LYS A N 1
ATOM 5247 C CA . LYS A 1 685 ? 12.887 5.010 -11.785 1.00 93.69 685 LYS A CA 1
ATOM 5248 C C . LYS A 1 685 ? 13.613 5.547 -10.552 1.00 93.69 685 LYS A C 1
ATOM 5250 O O . LYS A 1 685 ? 12.995 5.640 -9.486 1.00 93.69 685 LYS A O 1
ATOM 5255 N N . CYS A 1 686 ? 14.898 5.877 -10.654 1.00 95.44 686 CYS A N 1
ATOM 5256 C CA . CYS A 1 686 ? 15.677 6.358 -9.523 1.00 95.44 686 CYS A CA 1
ATOM 5257 C C . CYS A 1 686 ? 15.560 7.879 -9.367 1.00 95.44 686 CYS A C 1
ATOM 5259 O O . CYS A 1 686 ? 16.122 8.634 -10.146 1.00 95.44 686 CYS A O 1
ATOM 5261 N N . GLY A 1 687 ? 14.883 8.335 -8.310 1.00 93.62 687 GLY A N 1
ATOM 5262 C CA . GLY A 1 687 ? 14.793 9.763 -7.959 1.00 93.62 687 GLY A CA 1
ATOM 5263 C C . GLY A 1 687 ? 15.930 10.277 -7.064 1.00 93.62 687 GLY A C 1
ATOM 5264 O O . GLY A 1 687 ? 15.779 11.325 -6.436 1.00 93.62 687 GLY A O 1
ATOM 5265 N N . PHE A 1 688 ? 17.015 9.509 -6.924 1.00 95.81 688 PHE A N 1
ATOM 5266 C CA . PHE A 1 688 ? 18.084 9.735 -5.937 1.00 95.81 688 PHE A CA 1
ATOM 5267 C C . PHE A 1 688 ? 19.488 9.687 -6.537 1.00 95.81 688 PHE A C 1
ATOM 5269 O O . PHE A 1 688 ? 20.451 9.638 -5.782 1.00 95.81 688 PHE A O 1
ATOM 5276 N N . ASP A 1 689 ? 19.594 9.642 -7.868 1.00 94.62 689 ASP A N 1
ATOM 5277 C CA . ASP A 1 689 ? 20.873 9.574 -8.585 1.00 94.62 689 ASP A CA 1
ATOM 5278 C C . ASP A 1 689 ? 21.770 8.386 -8.176 1.00 94.62 689 ASP A C 1
ATOM 5280 O O . ASP A 1 689 ? 22.991 8.419 -8.265 1.00 94.62 689 ASP A O 1
ATOM 5284 N N . ALA A 1 690 ? 21.151 7.306 -7.695 1.00 97.12 690 ALA A N 1
ATOM 5285 C CA . ALA A 1 690 ? 21.854 6.202 -7.049 1.00 97.12 690 ALA A CA 1
ATOM 5286 C C . ALA A 1 690 ? 22.177 5.028 -7.979 1.00 97.12 690 ALA A C 1
ATOM 5288 O O . ALA A 1 690 ? 22.767 4.054 -7.529 1.00 97.12 690 ALA A O 1
ATOM 5289 N N . ILE A 1 691 ? 21.725 5.032 -9.233 1.00 97.69 691 ILE A N 1
ATOM 5290 C CA . ILE A 1 691 ? 21.937 3.912 -10.155 1.00 97.69 691 ILE A CA 1
ATOM 5291 C C . ILE A 1 691 ? 22.124 4.416 -11.579 1.00 97.69 691 ILE A C 1
ATOM 5293 O O . ILE A 1 691 ? 21.286 5.148 -12.101 1.00 97.69 691 ILE A O 1
ATOM 5297 N N . HIS A 1 692 ? 23.212 3.972 -12.202 1.00 97.38 692 HIS A N 1
ATOM 5298 C CA . HIS A 1 692 ? 23.700 4.477 -13.483 1.00 97.38 692 HIS A CA 1
ATOM 5299 C C . HIS A 1 692 ? 24.055 3.341 -14.434 1.00 97.38 692 HIS A C 1
ATOM 5301 O O . HIS A 1 692 ? 24.370 2.232 -14.000 1.00 97.38 692 HIS A O 1
ATOM 5307 N N . LEU A 1 693 ? 24.004 3.615 -15.739 1.00 96.56 693 LEU A N 1
ATOM 5308 C CA . LEU A 1 693 ? 24.444 2.685 -16.776 1.00 96.56 693 LEU A CA 1
ATOM 5309 C C . LEU A 1 693 ? 25.907 2.937 -17.154 1.00 96.56 693 LEU A C 1
ATOM 5311 O O . LEU A 1 693 ? 26.294 4.060 -17.466 1.00 96.56 693 LEU A O 1
ATOM 5315 N N . TYR A 1 694 ? 26.685 1.862 -17.231 1.00 96.75 694 TYR A N 1
ATOM 5316 C CA . TYR A 1 694 ? 28.090 1.868 -17.632 1.00 96.75 694 TYR A CA 1
ATOM 5317 C C . TYR A 1 694 ? 28.258 1.036 -18.898 1.00 96.75 694 TYR A C 1
ATOM 5319 O O . TYR A 1 694 ? 27.734 -0.072 -18.981 1.00 96.75 694 TYR A O 1
ATOM 5327 N N . ARG A 1 695 ? 28.964 1.572 -19.899 1.00 95.19 695 ARG A N 1
ATOM 5328 C CA . ARG A 1 695 ? 29.156 0.920 -21.204 1.00 95.19 695 ARG A CA 1
ATOM 5329 C C . ARG A 1 695 ? 30.259 -0.141 -21.131 1.00 95.19 695 ARG A C 1
ATOM 5331 O O . ARG A 1 695 ? 31.385 0.114 -21.546 1.00 95.19 695 ARG A O 1
ATOM 5338 N N . GLU A 1 696 ? 29.946 -1.296 -20.555 1.00 94.75 696 GLU A N 1
ATOM 5339 C CA . GLU A 1 696 ? 30.914 -2.377 -20.307 1.00 94.75 696 GLU A CA 1
ATOM 5340 C C . GLU A 1 696 ? 31.050 -3.375 -21.456 1.00 94.75 696 GLU A C 1
ATOM 5342 O O . GLU A 1 696 ? 32.070 -4.052 -21.550 1.00 94.75 696 GLU A O 1
ATOM 5347 N N . HIS A 1 697 ? 30.044 -3.446 -22.328 1.00 91.62 697 HIS A N 1
ATOM 5348 C CA . HIS A 1 697 ? 29.978 -4.402 -23.432 1.00 91.62 697 HIS A CA 1
ATOM 5349 C C . HIS A 1 697 ? 29.907 -3.684 -24.784 1.00 91.62 697 HIS A C 1
ATOM 5351 O O . HIS A 1 697 ? 28.918 -3.831 -25.504 1.00 91.62 697 HIS A O 1
ATOM 5357 N N . PRO A 1 698 ? 30.902 -2.856 -25.154 1.00 92.44 698 PRO A N 1
ATOM 5358 C CA . PRO A 1 698 ? 30.881 -2.122 -26.419 1.00 92.44 698 PRO A CA 1
ATOM 5359 C C . PRO A 1 698 ? 30.708 -3.036 -27.640 1.00 92.44 698 PRO A C 1
ATOM 5361 O O . PRO A 1 698 ? 30.169 -2.594 -28.653 1.00 92.44 698 PRO A O 1
ATOM 5364 N N . GLU A 1 699 ? 31.122 -4.300 -27.529 1.00 87.44 699 GLU A N 1
ATOM 5365 C CA . GLU A 1 699 ? 30.961 -5.327 -28.549 1.00 87.44 699 GLU A CA 1
ATOM 5366 C C . GLU A 1 699 ? 29.500 -5.668 -28.859 1.00 87.44 699 GLU A C 1
ATOM 5368 O O . GLU A 1 699 ? 29.198 -6.071 -29.978 1.00 87.44 699 GLU A O 1
ATOM 5373 N N . ALA A 1 700 ? 28.583 -5.469 -27.904 1.00 87.81 700 ALA A N 1
ATOM 5374 C CA . ALA A 1 700 ? 27.154 -5.730 -28.084 1.00 87.81 700 ALA A CA 1
ATOM 5375 C C . ALA A 1 700 ? 26.478 -4.746 -29.058 1.00 87.81 700 ALA A C 1
ATOM 5377 O O . ALA A 1 700 ? 25.322 -4.939 -29.429 1.00 87.81 700 ALA A O 1
ATOM 5378 N N . SER A 1 701 ? 27.194 -3.702 -29.482 1.00 88.38 701 SER A N 1
ATOM 5379 C CA . SER A 1 701 ? 26.734 -2.749 -30.494 1.00 88.38 701 SER A CA 1
ATOM 5380 C C . SER A 1 701 ? 27.124 -3.155 -31.920 1.00 88.38 701 SER A C 1
ATOM 5382 O O . SER A 1 701 ? 26.670 -2.514 -32.863 1.00 88.38 701 SER A O 1
ATOM 5384 N N . HIS A 1 702 ? 27.916 -4.220 -32.100 1.00 86.88 702 HIS A N 1
ATOM 5385 C CA . HIS A 1 702 ? 28.190 -4.795 -33.419 1.00 86.88 702 HIS A CA 1
ATOM 5386 C C . HIS A 1 702 ? 27.052 -5.724 -33.837 1.00 86.88 702 HIS A C 1
ATOM 5388 O O . HIS A 1 702 ? 26.762 -6.721 -33.173 1.00 86.88 702 HIS A O 1
ATOM 5394 N N . MET A 1 703 ? 26.399 -5.386 -34.946 1.00 86.06 703 MET A N 1
ATOM 5395 C CA . MET A 1 703 ? 25.239 -6.111 -35.463 1.00 86.06 703 MET A CA 1
ATOM 5396 C C . MET A 1 703 ? 25.678 -7.009 -36.619 1.00 86.06 703 MET A C 1
ATOM 5398 O O . MET A 1 703 ? 26.412 -6.578 -37.502 1.00 86.06 703 MET A O 1
ATOM 5402 N N . VAL A 1 704 ? 25.217 -8.257 -36.629 1.00 83.88 704 VAL A N 1
ATOM 5403 C CA . VAL A 1 704 ? 25.493 -9.218 -37.705 1.00 83.88 704 VAL A CA 1
ATOM 5404 C C . VAL A 1 704 ? 24.160 -9.634 -38.305 1.00 83.88 704 VAL A C 1
ATOM 5406 O O . VAL A 1 704 ? 23.191 -9.842 -37.573 1.00 83.88 704 VAL A O 1
ATOM 5409 N N . THR A 1 705 ? 24.111 -9.743 -39.629 1.00 88.44 705 THR A N 1
ATOM 5410 C CA . THR A 1 705 ? 22.931 -10.238 -40.340 1.00 88.44 705 THR A CA 1
ATOM 5411 C C . THR A 1 705 ? 22.609 -11.671 -39.899 1.00 88.44 705 THR A C 1
ATOM 5413 O O . THR A 1 705 ? 23.487 -12.457 -39.517 1.00 88.44 705 THR A O 1
ATOM 5416 N N . SER A 1 706 ? 21.333 -12.045 -39.932 1.00 85.94 706 SER A N 1
ATOM 5417 C CA . SER A 1 706 ? 20.899 -13.405 -39.584 1.00 85.94 706 SER A CA 1
ATOM 5418 C C . SER A 1 706 ? 21.525 -14.470 -40.494 1.00 85.94 706 SER A C 1
ATOM 5420 O O . SER A 1 706 ? 21.759 -15.600 -40.049 1.00 85.94 706 SER A O 1
ATOM 5422 N N . GLU A 1 707 ? 21.806 -14.115 -41.746 1.00 88.81 707 GLU A N 1
ATOM 5423 C CA . GLU A 1 707 ? 22.497 -14.930 -42.743 1.00 88.81 707 GLU A CA 1
ATOM 5424 C C . GLU A 1 707 ? 23.937 -15.231 -42.305 1.00 88.81 707 GLU A C 1
ATOM 5426 O O . GLU A 1 707 ? 24.372 -16.383 -42.367 1.00 88.81 707 GLU A O 1
ATOM 5431 N N . ASP A 1 708 ? 24.637 -14.235 -41.753 1.00 88.50 708 ASP A N 1
ATOM 5432 C CA . ASP A 1 708 ? 26.044 -14.348 -41.362 1.00 88.50 708 ASP A CA 1
ATOM 5433 C C . ASP A 1 708 ? 26.245 -14.785 -39.904 1.00 88.50 708 ASP A C 1
ATOM 5435 O O . ASP A 1 708 ? 27.382 -14.943 -39.453 1.00 88.50 708 ASP A O 1
ATOM 5439 N N . LYS A 1 709 ? 25.177 -15.049 -39.140 1.00 86.62 709 LYS A N 1
ATOM 5440 C CA . LYS A 1 709 ? 25.248 -15.348 -37.693 1.00 86.62 709 LYS A CA 1
ATOM 5441 C C . LYS A 1 709 ? 26.248 -16.442 -37.313 1.00 86.62 709 LYS A C 1
ATOM 5443 O O . LYS A 1 709 ? 26.872 -16.372 -36.255 1.00 86.62 709 LYS A O 1
ATOM 5448 N N . PHE A 1 710 ? 26.429 -17.462 -38.156 1.00 88.94 710 PHE A N 1
ATOM 5449 C CA . PHE A 1 710 ? 27.355 -18.559 -37.865 1.00 88.94 710 PHE A CA 1
ATOM 5450 C C . PHE A 1 710 ? 28.821 -18.121 -37.894 1.00 88.94 710 PHE A C 1
ATOM 5452 O O . PHE A 1 710 ? 29.623 -18.694 -37.157 1.00 88.94 710 PHE A O 1
ATOM 5459 N N . SER A 1 711 ? 29.160 -17.079 -38.660 1.00 86.25 711 SER A N 1
ATOM 5460 C CA . SER A 1 711 ? 30.505 -16.493 -38.661 1.00 86.25 711 SER A CA 1
ATOM 5461 C C . SER A 1 711 ? 30.869 -15.894 -37.295 1.00 86.25 711 SER A C 1
ATOM 5463 O O . SER A 1 711 ? 31.996 -16.064 -36.835 1.00 86.25 711 SER A O 1
ATOM 5465 N N . GLY A 1 712 ? 29.900 -15.289 -36.596 1.00 82.25 712 GLY A N 1
ATOM 5466 C CA . GLY A 1 712 ? 30.068 -14.780 -35.231 1.00 82.25 712 GLY A CA 1
ATOM 5467 C C . GLY A 1 712 ? 29.950 -15.862 -34.148 1.00 82.25 712 GLY A C 1
ATOM 5468 O O . GLY A 1 712 ? 30.692 -15.852 -33.165 1.00 82.25 712 GLY A O 1
ATOM 5469 N N . ILE A 1 713 ? 29.046 -16.833 -34.325 1.00 87.00 713 ILE A N 1
ATOM 5470 C CA . ILE A 1 713 ? 28.776 -17.885 -33.330 1.00 87.00 713 ILE A CA 1
ATOM 5471 C C . ILE A 1 713 ? 29.903 -18.927 -33.268 1.00 87.00 713 ILE A C 1
ATOM 5473 O O . ILE A 1 713 ? 30.282 -19.348 -32.172 1.00 87.00 713 ILE A O 1
ATOM 5477 N N . LEU A 1 714 ? 30.446 -19.368 -34.409 1.00 90.44 714 LEU A N 1
ATOM 5478 C CA . LEU A 1 714 ? 31.392 -20.489 -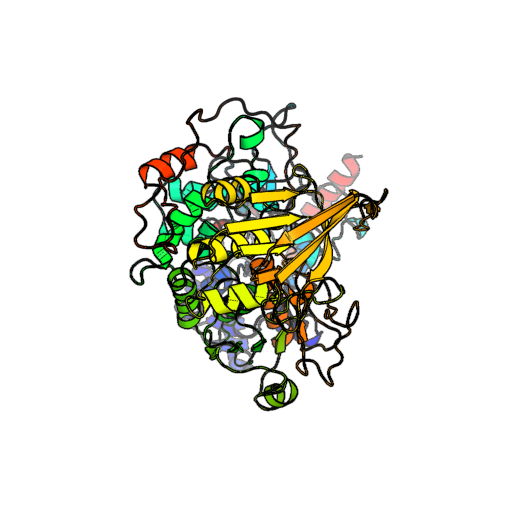34.464 1.00 90.44 714 LEU A CA 1
ATOM 5479 C C . LEU A 1 714 ? 32.688 -20.237 -33.658 1.00 90.44 714 LEU A C 1
ATOM 5481 O O . LEU A 1 714 ? 33.052 -21.108 -32.858 1.00 90.44 714 LEU A O 1
ATOM 5485 N N . PRO A 1 715 ? 33.352 -19.064 -33.752 1.00 89.56 715 PRO A N 1
ATOM 5486 C CA . PRO A 1 715 ? 34.509 -18.753 -32.910 1.00 89.56 715 PRO A CA 1
ATOM 5487 C C . PRO A 1 715 ? 34.180 -18.794 -31.412 1.00 89.56 715 PRO A C 1
ATOM 5489 O O . PRO A 1 715 ? 34.952 -19.335 -30.612 1.00 89.56 715 PRO A O 1
ATOM 5492 N N . TYR A 1 716 ? 33.010 -18.276 -31.020 1.00 86.06 716 TYR A N 1
ATOM 5493 C CA . TYR A 1 716 ? 32.553 -18.320 -29.632 1.00 86.06 716 TYR A CA 1
ATOM 5494 C C . TYR A 1 716 ? 32.284 -19.758 -29.168 1.00 86.06 716 TYR A C 1
ATOM 5496 O O . TYR A 1 716 ? 32.714 -20.136 -28.077 1.00 86.06 716 TYR A O 1
ATOM 5504 N N . MET A 1 717 ? 31.643 -20.591 -29.996 1.00 88.75 717 MET A N 1
ATOM 5505 C CA . MET A 1 717 ? 31.397 -22.006 -29.695 1.00 88.75 717 MET A CA 1
ATOM 5506 C C . MET A 1 717 ? 32.695 -22.779 -29.454 1.00 88.75 717 MET A C 1
ATOM 5508 O O . MET A 1 717 ? 32.779 -23.527 -28.477 1.00 88.75 717 MET A O 1
ATOM 5512 N N . ILE A 1 718 ? 33.714 -22.582 -30.298 1.00 90.50 718 ILE A N 1
ATOM 5513 C CA . ILE A 1 718 ? 35.030 -23.218 -30.139 1.00 90.50 718 ILE A CA 1
ATOM 5514 C C . ILE A 1 718 ? 35.674 -22.763 -28.823 1.00 90.50 718 ILE A C 1
ATOM 5516 O O . ILE A 1 718 ? 36.046 -23.597 -27.994 1.00 90.50 718 ILE A O 1
ATOM 5520 N N . LYS A 1 719 ? 35.729 -21.444 -28.578 1.00 89.06 719 LYS A N 1
ATOM 5521 C CA . LYS A 1 719 ? 36.295 -20.861 -27.348 1.00 89.06 719 LYS A CA 1
ATOM 5522 C C . LYS A 1 719 ? 35.595 -21.380 -26.090 1.00 89.06 719 LYS A C 1
ATOM 5524 O O . LYS A 1 719 ? 36.253 -21.746 -25.116 1.00 89.06 719 LYS A O 1
ATOM 5529 N N . ARG A 1 720 ? 34.262 -21.430 -26.104 1.00 88.69 720 ARG A N 1
ATOM 5530 C CA . ARG A 1 720 ? 33.439 -21.935 -25.000 1.00 88.69 720 ARG A CA 1
ATOM 5531 C C . ARG A 1 720 ? 33.659 -23.427 -24.764 1.00 88.69 720 ARG A C 1
ATOM 5533 O O . ARG A 1 720 ? 33.814 -23.838 -23.619 1.00 88.69 720 ARG A O 1
ATOM 5540 N N . THR A 1 721 ? 33.708 -24.230 -25.826 1.00 89.38 721 THR A N 1
ATOM 5541 C CA . THR A 1 721 ? 33.967 -25.676 -25.726 1.00 89.38 721 THR A CA 1
ATOM 5542 C C . THR A 1 721 ? 35.331 -25.936 -25.094 1.00 89.38 721 THR A C 1
ATOM 5544 O O . THR A 1 721 ? 35.420 -26.719 -24.152 1.00 89.38 721 THR A O 1
ATOM 5547 N N . GLY A 1 722 ? 36.362 -25.197 -25.519 1.00 89.31 722 GLY A N 1
ATOM 5548 C CA . GLY A 1 722 ? 37.676 -25.221 -24.876 1.00 89.31 722 GLY A CA 1
ATOM 5549 C C . GLY A 1 722 ? 37.593 -24.897 -23.381 1.00 89.31 722 GLY A C 1
ATOM 5550 O O . GLY A 1 722 ? 38.031 -25.698 -22.560 1.00 89.31 722 GLY A O 1
ATOM 5551 N N . LYS A 1 723 ? 36.955 -23.779 -23.002 1.00 88.56 723 LYS A N 1
ATOM 5552 C CA . LYS A 1 723 ? 36.773 -23.407 -21.584 1.00 88.56 723 LYS A CA 1
ATOM 5553 C C . LYS A 1 723 ? 36.094 -24.507 -20.763 1.00 88.56 723 LYS A C 1
ATOM 5555 O O . LYS A 1 723 ? 36.519 -24.762 -19.646 1.00 88.56 723 LYS A O 1
ATOM 5560 N N . ILE A 1 724 ? 35.058 -25.151 -21.295 1.00 87.94 724 ILE A N 1
ATOM 5561 C CA . ILE A 1 724 ? 34.327 -26.213 -20.586 1.00 87.94 724 ILE A CA 1
ATOM 5562 C C . ILE A 1 724 ? 35.203 -27.460 -20.389 1.00 87.94 724 ILE A C 1
ATOM 5564 O O . ILE A 1 724 ? 35.125 -28.093 -19.340 1.00 87.94 724 ILE A O 1
ATOM 5568 N N . ILE A 1 725 ? 36.027 -27.817 -21.378 1.00 87.81 725 ILE A N 1
ATOM 5569 C CA . ILE A 1 725 ? 36.910 -28.991 -21.308 1.00 87.81 725 ILE A CA 1
ATOM 5570 C C . ILE A 1 725 ? 38.068 -28.757 -20.326 1.00 87.81 725 ILE A C 1
ATOM 5572 O O . ILE A 1 725 ? 38.361 -29.639 -19.526 1.00 87.81 725 ILE A O 1
ATOM 5576 N N . PHE A 1 726 ? 38.701 -27.579 -20.366 1.00 82.12 726 PHE A N 1
ATOM 5577 C CA . PHE A 1 726 ? 39.913 -27.274 -19.589 1.00 82.12 726 PHE A CA 1
ATOM 5578 C C . PHE A 1 726 ? 39.665 -26.739 -18.169 1.00 82.12 726 PHE A C 1
ATOM 5580 O O . PHE A 1 726 ? 40.615 -26.611 -17.407 1.00 82.12 726 PHE A O 1
ATOM 5587 N N . LYS A 1 727 ? 38.421 -26.411 -17.797 1.00 69.06 727 LYS A N 1
ATOM 5588 C CA . LYS A 1 727 ? 38.050 -25.960 -16.438 1.00 69.06 727 LYS A CA 1
ATOM 5589 C C . LYS A 1 727 ? 37.665 -27.125 -15.503 1.00 69.06 727 LYS A C 1
ATOM 5591 O O . LYS A 1 727 ? 37.101 -26.881 -14.440 1.00 69.06 727 LYS A O 1
ATOM 5596 N N . LYS A 1 728 ? 37.897 -28.372 -15.928 1.00 52.09 728 LYS A N 1
ATOM 5597 C CA . LYS A 1 728 ? 37.707 -29.565 -15.093 1.00 52.09 728 LYS A CA 1
ATOM 5598 C C . LYS A 1 728 ? 38.812 -29.723 -14.065 1.00 52.09 728 LYS A C 1
ATOM 5600 O O . LYS A 1 728 ? 39.982 -29.519 -14.449 1.00 52.09 728 LYS A O 1
#

Mean predicted aligned error: 5.8 Å

Sequence (728 aa):
SVSIEHISYWLKKYEGHIGVGICSCRYGRKKMDEGCADDYRDWCIGVGDMADYLRETGRGHDITYDEAMAILKKAEDHGFVHQVTNIDGEGKIFAICNCNVKICNALRTSQLFNTPNMSRSAYVAKVDPENCVACGRCVEYCPAGAVKLGQKLCTKSGPQTYPKQELPDAAKWGPHKWNEDYRDRNRINCYPTGTAPCKTACPAHIAVQGYLKKAAEGKYTEALELIKRENPFPAVCGRICNRRCEDACTRGTIDRPLAIDAVKKFLAERDLHAETRFVPEVNICSNVQERWEEKIAIIGGGPAGMSCANYLATMGYLPTVFEKNEEPGGMLRYGIPSYKLEKDVIKAEIDIMKEIGVEVRTGVEVGKDVTIAQLREQGYKAFYVAIGCQGGRLPGIPGETLEGTATAIDFLHEANCGKVAVSGKVVVVGGGNVAIDAARVALRSGASSVTMLSLETEDIMPASLEERAEAREDGVVLNPGWGPKEVLGEGRVSGIVFKKCTSVFNAEHKFAPEYDESELITLEADMVIFAIGQTVVLGDLLKDTKVEFFRGVYPVADKLTYQTAEPDIFVGGDVFTGPKFAIDAIAAGKEAAESLHRFVQHGHMTIGRNRRDFIELDKEDILVESYDNGSRQDPGVVPVKDKFSEYQGTLTEEQVRKETARCLSCGASVVDENRCIGCGICTTKCGFDAIHLYREHPEASHMVTSEDKFSGILPYMIKRTGKIIFKK

Solvent-accessible surface area (backbone atoms only — not comparable to full-atom values): 37510 Å² total; per-residue (Å²): 137,59,67,90,78,37,68,67,50,55,49,60,75,29,63,96,30,31,12,30,17,55,26,64,41,47,46,53,28,43,76,67,65,49,14,77,40,56,57,33,53,54,42,24,35,21,26,46,73,40,13,52,49,25,43,76,68,68,56,27,41,75,48,53,68,68,56,53,52,51,47,52,49,55,30,48,77,73,40,25,38,76,42,71,49,44,53,72,16,74,94,43,59,48,38,42,36,53,35,44,62,68,50,29,64,71,60,41,58,16,44,33,56,49,38,29,79,76,62,35,43,30,28,33,52,46,57,43,61,87,50,29,40,44,52,48,54,32,23,78,46,25,70,63,36,20,29,22,30,23,52,53,54,27,32,75,90,40,76,78,83,78,82,63,58,81,63,66,67,56,46,93,77,53,78,93,58,41,29,91,57,33,50,46,66,18,36,53,34,42,41,94,66,2,21,36,31,35,26,45,54,28,74,41,44,37,31,54,58,36,25,35,52,27,41,48,72,68,38,42,68,64,16,39,51,49,40,46,79,41,35,73,50,47,46,55,43,30,59,71,54,87,50,47,30,33,75,47,21,72,51,40,82,77,62,71,33,59,55,59,48,47,51,38,25,44,44,24,55,34,44,68,36,90,92,58,37,84,74,79,74,69,55,46,66,42,75,88,49,88,52,54,86,71,33,39,39,25,38,19,31,14,51,15,22,47,27,19,35,40,47,33,11,31,48,18,29,56,26,38,29,33,15,54,47,85,64,72,32,40,57,61,46,32,54,41,56,41,41,67,42,49,67,62,59,55,46,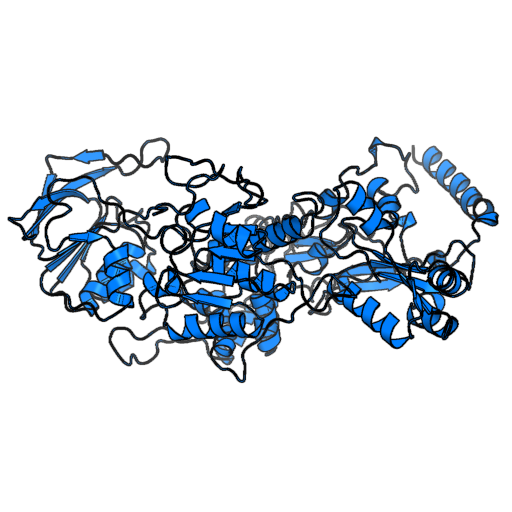34,44,50,51,50,35,40,73,57,38,33,43,76,45,52,62,36,39,66,34,76,79,45,42,64,68,59,41,42,74,73,55,36,67,35,37,38,43,16,65,28,45,75,32,50,40,80,93,86,42,58,51,68,82,29,46,46,46,43,31,30,47,59,51,30,29,48,45,55,76,40,85,52,81,39,65,47,32,34,36,32,39,27,43,34,60,63,24,52,49,44,44,51,50,38,48,70,28,48,26,75,44,38,41,35,30,10,51,37,43,85,92,68,34,72,33,52,72,67,59,53,50,54,36,43,73,77,59,43,44,80,47,56,25,30,35,87,58,36,39,39,62,82,74,37,38,52,22,39,33,29,26,32,32,78,39,49,50,42,97,86,69,44,85,51,70,39,69,41,82,86,49,67,50,75,45,75,18,49,27,39,33,32,30,73,49,66,33,56,74,63,83,51,38,66,63,98,51,63,61,43,61,49,94,81,65,30,57,43,54,44,91,79,48,23,36,27,72,27,84,50,36,27,50,28,25,26,36,50,73,44,90,73,55,65,57,51,15,29,28,38,8,46,47,38,24,56,32,52,49,17,56,79,51,53,13,39,80,62,75,40,49,73,73,77,55,60,40,56,41,63,79,90,46,54,44,84,93,79,79,64,86,72,76,80,58,74,56,50,77,42,87,60,87,50,95,50,42,54,35,77,46,56,48,51,73,68,44,40,38,59,40,37,61,53,60,82,61,47,13,11,55,45,57,25,60,60,37,34,31,34,72,55,51,40,39,79,52,44,92,52,83,18,42,47,77,41,79,78,36,68,68,57,71,65,46,54,30,68,89,52,42,60,74,66,45,50,61,51,52,54,54,30,52,50,39,43,65,72,72,108

Secondary structure (DSSP, 8-state):
--GGG-HHHHHHHTTT-EEEE--HHHHHHHHTT-B-S---TT-EEEETHHHHHHHHTTSEEE--HHHHHHHHHHHHHTTPEEEE--TT-TT---EEEEE-TTT-HHHHHHHHTT-GGGS--S-EEEE-TTT-----HHHHT-SSS-EEEEE-SEETTBS---PPPPPGGGS--SGGG--TTHHHHTT--B-TT-B-HHHHHSTT---HHHHHHHHHTT-HHHHHHHHHTT-S-HHHHHHH---HHHHT-GGGGTSPPP-HHHHHHHHHHHHHSTTTPPPPPP--S-SS-SS---EEEEE--SHHHHHHHHHHHHTT--PEEE-SSSSS-THHHHTS-TTTS-HHHHHHHHHHHHHHT-EEE-S--BTTTB-HHHHHHTTEEEEEE-----EEP----TTTTSBTEEEHHHHHHHHHHS-----SEEEEE-SSHHHHHHHHHHHHTT-SEEEEEESS-TTT-SS-HHHHHHHHHTTPEEEESEEEEEEEEESEEEEEEEEEEEEEE-TTS-EEEEEEEEEEEEEE-SEEEE-S-EE---TTTTTTS---EETTTEEPB-TTT-BBSSTTEEE-THHHH-S--HHHHHHHHHHHHHHHHHHHTTB-SSTT-------B--TTSEE------PPPP-PPBPPPSSTTS--B----HHHHHHHHHT----EEEEE-TTT-----HHHHT-TTS-EEEE---GGGG----TTTHHHHHHHHHHHHHHHHHHT-

Radius of gyration: 29.45 Å; Cα contacts (8 Å, |Δi|>4): 1662; chains: 1; bounding box: 76×55×91 Å

Foldseek 3Di:
DDLLLDPLSVLVVQFVFKKFAFDPQQVVCLVVLAHALFDGTGQKIFGDPLSVVCPVVVRIHHDGSVLVVVSVVLLLVVLFFWAWDFQAFPPDTTIIGRHDLSGDPQVCVCQQQVALLSQFFLWFKFFFLVLFLQLQLLLQSASLLQKAWAWPFAFPVGRDDDDFDDHLLQADGDNVNGDNQSLAVSLHHHDPQFFQQLLQQQLLSQSLSVLLVCLLVVNLLVSLVSRCVRALQLQLCLQFPPPSSQVRGLVVVVPGGFSSSLLSNVSLVLLLDPVRRDQAAARESYSPDQADPAEAEEEALALLSLLLLQLLLSHRYQYEYEAQAPDGHQCLQQQAFLQRPNPSSSVSSSVSSVVSRHHYDYNGHALPNHAPVVVVVVRHQFYEYERAQQAADFPPAAPCPFAQHEALSVQSRVCSVDLDAAEEEEEEEAQAPSSLRSQLSNLQNYYPAYEYEYLDDPVPRHYDPVSVVVSVVSPYHYDYQWDWHYFDDDSFTQKTKIFGWPDQADPVRDGDTDTDRVDMDIDTHRHYYYHHFTHDDCNSHQPPHPFDDDPVQATDDDPQLQAGPRRRYGYADCSHVNDDDSSNSSSSSNSNSSNNSCSVSSHDRDRSDNPSNGDHRDSVGGDDPDFDPDDHDAFAFDDDPGSRHHGGHHDDSVNSSRSSRRRPSTMGMGGNSSSGSQSCSSVSSDPRNGMDMDSNNVVSSGRHHVVCVCVVVVVSVVSSVVSNVPVD